Protein 5L7J (pdb70)

Organism: NCBI:txid1193806

Foldseek 3Di:
DDAAAAEQEAAAFDADLDDDPVADRTWDFPCVQVVPDPHNVLCVVVNNQQLSSLLVSVVVCVCPGDQQHYAYEYRQCLLSDDLVRNQVNLQSNLCSQQVHRDPGLVVSLLSLQPGSRHHFAYEYEHELQSADPVSLLVLVSLHQAYEYACLAQPQFDGQIPPHDHNVSNLRNQQSCVLVLHAYEYEHDFTQPADLVRRLVVLLLCPDQSGNHLEYEYDQDDDPPGVVVVCVVVPSGDGDDPVSVVSVCSSQVNRDASYDYDYCVGNYLVVQFDAFFWDKDWDWDHHSQWIWIKIFTAHPVRRTQWIWIKIQHNANPDDQDPVADRGEIHTSDTCGPPHGAQPLVVVVSVVNVVVNLVCCCPVVNGFWYKYQTRSSRVNNVVNVQDDDTSNITDTRD

Nearest PDB structures (foldseek):
  5l7j-assembly1_A  TM=1.003E+00  e=7.060E-79  Dehalococcoides mccartyi BTF08
  5l7l-assembly1_A  TM=9.746E-01  e=2.820E-70  Dehalococcoides mccartyi BTF08
  6ia6-assembly1_A-2  TM=9.650E-01  e=3.907E-65  Dehalococcoides mccartyi BTF08
  6iaz-assembly1_A  TM=8.532E-01  e=9.795E-37  Methanocaldococcus infernus
  8pty-assembly1_C  TM=8.841E-01  e=8.078E-33  Homo sapiens

Solvent-accessible surface area: 17269 Å² total

Structure (mmCIF, N/CA/C/O backbone):
data_5L7J
#
_entry.id   5L7J
#
_cell.length_a   75.460
_cell.length_b   158.580
_cell.length_c   93.580
_cell.angle_alpha   90.00
_cell.angle_beta   90.00
_cell.angle_gamma   90.00
#
_symmetry.space_group_name_H-M   'C 2 2 21'
#
loop_
_entity.id
_entity.type
_entity.pdbx_description
1 polymer 'ELP3 family'
2 non-polymer 'ZINC ION'
3 non-polymer 'FE2/S2 (INORGANIC) CLUSTER'
4 water water
#
loop_
_atom_site.group_PDB
_atom_site.id
_atom_site.type_symbol
_atom_site.label_atom_id
_atom_site.label_alt_id
_atom_site.label_comp_id
_atom_site.label_asym_id
_atom_site.label_entity_id
_atom_site.label_seq_id
_atom_site.pdbx_PDB_ins_code
_atom_site.Cartn_x
_atom_site.Cartn_y
_atom_site.Cartn_z
_atom_site.occupancy
_atom_site.B_iso_or_equiv
_atom_site.auth_seq_id
_atom_site.auth_comp_id
_atom_site.auth_asym_id
_atom_site.auth_atom_id
_atom_site.pdbx_PDB_model_num
ATOM 1 N N . THR A 1 7 ? -22.717 -50.890 5.476 1.00 141.14 7 THR A N 1
ATOM 2 C CA . THR A 1 7 ? -23.899 -50.050 5.310 1.00 136.21 7 THR A CA 1
ATOM 3 C C . THR A 1 7 ? -23.861 -48.839 6.242 1.00 132.81 7 THR A C 1
ATOM 4 O O . THR A 1 7 ? -24.260 -48.928 7.404 1.00 131.01 7 THR A O 1
ATOM 8 N N . ILE A 1 8 ? -23.387 -47.709 5.725 1.00 131.81 8 ILE A N 1
ATOM 9 C CA . ILE A 1 8 ? -23.246 -46.495 6.526 1.00 131.70 8 ILE A CA 1
ATOM 10 C C . ILE A 1 8 ? -24.367 -45.494 6.208 1.00 126.04 8 ILE A C 1
ATOM 11 O O . ILE A 1 8 ? -24.786 -45.359 5.057 1.00 127.64 8 ILE A O 1
ATOM 16 N N . SER A 1 9 ? -24.860 -44.808 7.238 1.00 118.07 9 SER A N 1
ATOM 17 C CA . SER A 1 9 ? -26.035 -43.945 7.109 1.00 115.52 9 SER A CA 1
ATOM 18 C C . SER A 1 9 ? -25.681 -42.514 6.708 1.00 109.50 9 SER A C 1
ATOM 19 O O . SER A 1 9 ? -24.673 -41.971 7.156 1.00 109.49 9 SER A O 1
ATOM 22 N N . GLY A 1 10 ? -26.523 -41.900 5.881 1.00 103.14 10 GLY A N 1
ATOM 23 C CA . GLY A 1 10 ? -26.266 -40.558 5.384 1.00 92.45 10 GLY A CA 1
ATOM 24 C C . GLY A 1 10 ? -26.310 -39.481 6.451 1.00 84.77 10 GLY A C 1
ATOM 25 O O . GLY A 1 10 ? -26.826 -39.700 7.547 1.00 77.99 10 GLY A O 1
ATOM 26 N N . VAL A 1 11 ? -25.753 -38.316 6.134 1.00 71.51 11 VAL A N 1
ATOM 27 C CA . VAL A 1 11 ? -25.857 -37.162 7.016 1.00 69.96 11 VAL A CA 1
ATOM 28 C C . VAL A 1 11 ? -27.212 -36.488 6.816 1.00 72.87 11 VAL A C 1
ATOM 29 O O . VAL A 1 11 ? -27.539 -36.029 5.721 1.00 72.60 11 VAL A O 1
ATOM 33 N N . THR A 1 12 ? -28.006 -36.453 7.880 1.00 67.58 12 THR A N 1
ATOM 34 C CA . THR A 1 12 ? -29.359 -35.919 7.810 1.00 56.36 12 THR A CA 1
ATOM 35 C C . THR A 1 12 ? -29.386 -34.419 8.081 1.00 56.13 12 THR A C 1
ATOM 36 O O . THR A 1 12 ? -28.861 -33.957 9.093 1.00 52.01 12 THR A O 1
ATOM 40 N N . PRO A 1 13 ? -29.997 -33.651 7.168 1.00 56.19 13 PRO A N 1
ATOM 41 C CA . PRO A 1 13 ? -30.121 -32.203 7.348 1.00 51.54 13 PRO A CA 1
ATOM 42 C C . PRO A 1 13 ? -31.151 -31.828 8.412 1.00 49.07 13 PRO A C 1
ATOM 43 O O . PRO A 1 13 ? -32.260 -32.367 8.429 1.00 51.23 13 PRO A O 1
ATOM 47 N N . VAL A 1 14 ? -30.769 -30.919 9.301 1.00 48.64 14 VAL A N 1
ATOM 48 C CA . VAL A 1 14 ? -31.683 -30.370 10.289 1.00 46.07 14 VAL A CA 1
ATOM 49 C C . VAL A 1 14 ? -31.733 -28.864 10.081 1.00 41.16 14 VAL A C 1
ATOM 50 O O . VAL A 1 14 ? -30.914 -28.114 10.615 1.00 47.97 14 VAL A O 1
ATOM 54 N N . ALA A 1 15 ? -32.688 -28.433 9.265 1.00 48.44 15 ALA A N 1
ATOM 55 C CA . ALA A 1 15 ? -32.791 -27.035 8.878 1.00 48.70 15 ALA A CA 1
ATOM 56 C C . ALA A 1 15 ? -33.746 -26.288 9.793 1.00 44.50 15 ALA A C 1
ATOM 57 O O . ALA A 1 15 ? -34.893 -26.698 9.981 1.00 56.01 15 ALA A O 1
ATOM 59 N N . VAL A 1 16 ? -33.258 -25.196 10.371 1.00 47.54 16 VAL A N 1
ATOM 60 C CA . VAL A 1 16 ? -34.070 -24.359 11.244 1.00 51.32 16 VAL A CA 1
ATOM 61 C C . VAL A 1 16 ? -33.896 -22.898 10.849 1.00 51.13 16 VAL A C 1
ATOM 62 O O . VAL A 1 16 ? -32.884 -22.527 10.255 1.00 53.69 16 VAL A O 1
ATOM 74 N N . THR A 1 18 ? -33.982 -18.662 11.967 1.00 53.24 18 THR A N 1
ATOM 75 C CA . THR A 1 18 ? -33.883 -17.707 13.060 1.00 61.39 18 THR A CA 1
ATOM 76 C C . THR A 1 18 ? -35.062 -16.746 13.006 1.00 58.85 18 THR A C 1
ATOM 77 O O . THR A 1 18 ? -35.795 -16.708 12.018 1.00 53.50 18 THR A O 1
ATOM 81 N N . LYS A 1 19 ? -35.242 -15.977 14.074 1.00 54.96 19 LYS A N 1
ATOM 82 C CA . LYS A 1 19 ? -36.374 -15.066 14.179 1.00 60.47 19 LYS A CA 1
ATOM 83 C C . LYS A 1 19 ? -36.300 -13.969 13.122 1.00 58.72 19 LYS A C 1
ATOM 84 O O . LYS A 1 19 ? -35.214 -13.636 12.642 1.00 50.86 19 LYS A O 1
ATOM 90 N N . PRO A 1 20 ? -37.461 -13.420 12.736 1.00 62.97 20 PRO A N 1
ATOM 91 C CA . PRO A 1 20 ? -37.478 -12.268 11.832 1.00 64.91 20 PRO A CA 1
ATOM 92 C C . PRO A 1 20 ? -36.710 -11.091 12.424 1.00 62.14 20 PRO A C 1
ATOM 93 O O . PRO A 1 20 ? -37.006 -10.652 13.535 1.00 62.62 20 PRO A O 1
ATOM 97 N N . LEU A 1 21 ? -35.724 -10.601 11.682 1.00 61.25 21 LEU A N 1
ATOM 98 C CA . LEU A 1 21 ? -34.863 -9.520 12.147 1.00 65.78 21 LEU A CA 1
ATOM 99 C C . LEU A 1 21 ? -35.074 -8.255 11.324 1.00 73.45 21 LEU A C 1
ATOM 100 O O . LEU A 1 21 ? -35.473 -8.328 10.162 1.00 78.02 21 LEU A O 1
ATOM 105 N N . PRO A 1 22 ? -34.812 -7.085 11.927 1.00 80.07 22 PRO A N 1
ATOM 106 C CA . PRO A 1 22 ? -34.861 -5.835 11.163 1.00 80.43 22 PRO A CA 1
ATOM 107 C C . PRO A 1 22 ? -33.764 -5.794 10.103 1.00 77.69 22 PRO A C 1
ATOM 108 O O . PRO A 1 22 ? -32.770 -6.511 10.233 1.00 65.58 22 PRO A O 1
ATOM 112 N N . CYS A 1 23 ? -33.948 -4.978 9.070 1.00 71.30 23 CYS A N 1
ATOM 113 C CA . CYS A 1 23 ? -32.962 -4.870 8.001 1.00 73.58 23 CYS A CA 1
ATOM 114 C C . CYS A 1 23 ? -31.622 -4.379 8.541 1.00 76.74 23 CYS A C 1
ATOM 115 O O . CYS A 1 23 ? -31.571 -3.402 9.287 1.00 82.00 23 CYS A O 1
ATOM 118 N N . PRO A 1 24 ? -30.532 -5.071 8.170 1.00 72.17 24 PRO A N 1
ATOM 119 C CA . PRO A 1 24 ? -29.168 -4.750 8.609 1.00 81.67 24 PRO A CA 1
ATOM 120 C C . PRO A 1 24 ? -28.769 -3.307 8.306 1.00 89.16 24 PRO A C 1
ATOM 121 O O . PRO A 1 24 ? -28.013 -2.706 9.069 1.00 98.94 24 PRO A O 1
ATOM 125 N N . GLY A 1 25 ? -29.277 -2.762 7.206 1.00 85.32 25 GLY A N 1
ATOM 126 C CA . GLY A 1 25 ? -28.992 -1.387 6.839 1.00 87.54 25 GLY A CA 1
ATOM 127 C C . GLY A 1 25 ? -30.041 -0.424 7.358 1.00 90.38 25 GLY A C 1
ATOM 128 O O . GLY A 1 25 ? -31.112 -0.837 7.804 1.00 94.35 25 GLY A O 1
ATOM 129 N N . LYS A 1 26 ? -29.730 0.868 7.305 1.00 89.40 26 LYS A N 1
ATOM 130 C CA . LYS A 1 26 ? -30.661 1.897 7.755 1.00 86.86 26 LYS A CA 1
ATOM 131 C C . LYS A 1 26 ? -31.308 2.599 6.563 1.00 90.33 26 LYS A C 1
ATOM 132 O O . LYS A 1 26 ? -30.694 3.441 5.912 1.00 101.18 26 LYS A O 1
ATOM 138 N N . CYS A 1 27 ? -32.556 2.237 6.285 1.00 85.64 27 CYS A N 1
ATOM 139 C CA . CYS A 1 27 ? -33.291 2.780 5.150 1.00 77.39 27 CYS A CA 1
ATOM 140 C C . CYS A 1 27 ? -34.772 2.896 5.487 1.00 72.58 27 CYS A C 1
ATOM 141 O O . CYS A 1 27 ? -35.398 1.920 5.897 1.00 74.86 27 CYS A O 1
ATOM 144 N N . ILE A 1 28 ? -35.325 4.092 5.314 1.00 69.97 28 ILE A N 1
ATOM 145 C CA . ILE A 1 28 ? -36.721 4.349 5.649 1.00 76.39 28 ILE A CA 1
ATOM 146 C C . ILE A 1 28 ? -37.694 3.646 4.715 1.00 80.84 28 ILE A C 1
ATOM 147 O O . ILE A 1 28 ? -38.854 3.441 5.064 1.00 82.69 28 ILE A O 1
ATOM 152 N N . TYR A 1 29 ? -37.220 3.274 3.531 1.00 81.51 29 TYR A N 1
ATOM 153 C CA . TYR A 1 29 ? -38.069 2.610 2.549 1.00 77.43 29 TYR A CA 1
ATOM 154 C C . TYR A 1 29 ? -38.055 1.092 2.727 1.00 73.25 29 TYR A C 1
ATOM 155 O O . TYR A 1 29 ? -38.963 0.401 2.274 1.00 73.34 29 TYR A O 1
ATOM 164 N N . CYS A 1 30 ? -37.021 0.584 3.389 1.00 70.96 30 CYS A N 1
ATOM 165 C CA . CYS A 1 30 ? -36.869 -0.853 3.598 1.00 67.97 30 CYS A CA 1
ATOM 166 C C . CYS A 1 30 ? -38.021 -1.434 4.421 1.00 70.27 30 CYS A C 1
ATOM 167 O O . CYS A 1 30 ? -38.601 -0.743 5.263 1.00 72.56 30 CYS A O 1
ATOM 170 N N . PRO A 1 31 ? -38.368 -2.708 4.164 1.00 67.43 31 PRO A N 1
ATOM 171 C CA . PRO A 1 31 ? -39.465 -3.384 4.868 1.00 69.29 31 PRO A CA 1
ATOM 172 C C . PRO A 1 31 ? -39.198 -3.540 6.359 1.00 69.55 31 PRO A C 1
ATOM 173 O O . PRO A 1 31 ? -38.062 -3.369 6.802 1.00 70.38 31 PRO A O 1
ATOM 177 N N . THR A 1 32 ? -40.245 -3.861 7.113 1.00 70.59 32 THR A N 1
ATOM 178 C CA . THR A 1 32 ? -40.155 -4.005 8.562 1.00 69.97 32 THR A CA 1
ATOM 179 C C . THR A 1 32 ? -39.098 -5.029 8.966 1.00 73.22 32 THR A C 1
ATOM 180 O O . THR A 1 32 ? -38.285 -4.780 9.857 1.00 74.53 32 THR A O 1
ATOM 184 N N . PHE A 1 33 ? -39.112 -6.178 8.298 1.00 70.62 33 PHE A N 1
ATOM 185 C CA . PHE A 1 33 ? -38.148 -7.235 8.576 1.00 66.95 33 PHE A CA 1
ATOM 186 C C . PHE A 1 33 ? -37.263 -7.505 7.364 1.00 65.06 33 PHE A C 1
ATOM 187 O O . PHE A 1 33 ? -37.677 -7.299 6.221 1.00 67.72 33 PHE A O 1
ATOM 195 N N . ALA A 1 34 ? -36.040 -7.957 7.624 1.00 58.70 34 ALA A N 1
ATOM 196 C CA . ALA A 1 34 ? -35.093 -8.263 6.560 1.00 64.71 34 ALA A CA 1
ATOM 197 C C . ALA A 1 34 ? -35.614 -9.397 5.687 1.00 67.53 34 ALA A C 1
ATOM 198 O O . ALA A 1 34 ? -36.133 -10.392 6.191 1.00 68.38 34 ALA A O 1
ATOM 200 N N . ALA A 1 35 ? -35.480 -9.240 4.375 1.00 61.56 35 ALA A N 1
ATOM 201 C CA . ALA A 1 35 ? -35.961 -10.245 3.436 1.00 64.90 35 ALA A CA 1
ATOM 202 C C . ALA A 1 35 ? -35.106 -11.507 3.487 1.00 69.74 35 ALA A C 1
ATOM 203 O O . ALA A 1 35 ? -33.877 -11.440 3.513 1.00 80.68 35 ALA A O 1
ATOM 205 N N . THR A 1 36 ? -35.770 -12.657 3.506 1.00 64.39 36 THR A N 1
ATOM 206 C CA . THR A 1 36 ? -35.087 -13.943 3.474 1.00 70.17 36 THR A CA 1
ATOM 207 C C . THR A 1 36 ? -35.335 -14.618 2.128 1.00 67.50 36 THR A C 1
ATOM 208 O O . THR A 1 36 ? -36.337 -14.339 1.472 1.00 66.50 36 THR A O 1
ATOM 212 N N . PRO A 1 37 ? -34.413 -15.494 1.698 1.00 79.75 37 PRO A N 1
ATOM 213 C CA . PRO A 1 37 ? -34.642 -16.266 0.471 1.00 80.19 37 PRO A CA 1
ATOM 214 C C . PRO A 1 37 ? -35.881 -17.149 0.591 1.00 81.47 37 PRO A C 1
ATOM 215 O O . PRO A 1 37 ? -36.626 -17.327 -0.379 1.00 82.30 37 PRO A O 1
ATOM 219 N N . GLN A 1 38 ? -36.104 -17.669 1.796 1.00 79.08 38 GLN A N 1
ATOM 220 C CA . GLN A 1 38 ? -37.227 -18.556 2.079 1.00 81.89 38 GLN A CA 1
ATOM 221 C C . GLN A 1 38 ? -38.579 -17.874 1.872 1.00 84.39 38 GLN A C 1
ATOM 222 O O . GLN A 1 38 ? -39.617 -18.534 1.865 1.00 85.71 38 GLN A O 1
ATOM 228 N N . SER A 1 39 ? -38.562 -16.555 1.704 1.00 85.62 39 SER A N 1
ATOM 229 C CA . SER A 1 39 ? -39.777 -15.808 1.399 1.00 97.26 39 SER A CA 1
ATOM 230 C C . SER A 1 39 ? -40.317 -16.194 0.025 1.00 96.14 39 SER A C 1
ATOM 231 O O . SER A 1 39 ? -41.488 -15.960 -0.280 1.00 96.58 39 SER A O 1
ATOM 234 N N . TYR A 1 40 ? -39.460 -16.784 -0.804 1.00 87.68 40 TYR A N 1
ATOM 235 C CA . TYR A 1 40 ? -39.884 -17.239 -2.122 1.00 97.23 40 TYR A CA 1
ATOM 236 C C . TYR A 1 40 ? -39.979 -18.760 -2.168 1.00 104.82 40 TYR A C 1
ATOM 237 O O . TYR A 1 40 ? -40.199 -19.351 -3.225 1.00 108.84 40 TYR A O 1
ATOM 246 N N . THR A 1 41 ? -39.805 -19.383 -1.006 1.00 102.33 41 THR A N 1
ATOM 247 C CA . THR A 1 41 ? -40.142 -20.790 -0.811 1.00 106.31 41 THR A CA 1
ATOM 248 C C . THR A 1 41 ? -40.993 -20.921 0.451 1.00 110.25 41 THR A C 1
ATOM 249 O O . THR A 1 41 ? -40.578 -21.560 1.420 1.00 103.13 41 THR A O 1
ATOM 253 N N . PRO A 1 42 ? -42.194 -20.316 0.441 1.00 113.80 42 PRO A N 1
ATOM 254 C CA . PRO A 1 42 ? -42.986 -20.165 1.667 1.00 110.97 42 PRO A CA 1
ATOM 255 C C . PRO A 1 42 ? -43.636 -21.460 2.145 1.00 110.08 42 PRO A C 1
ATOM 256 O O . PRO A 1 42 ? -43.832 -21.633 3.348 1.00 110.41 42 PRO A O 1
ATOM 260 N N . GLU A 1 43 ? -43.962 -22.354 1.218 1.00 105.22 43 GLU A N 1
ATOM 261 C CA . GLU A 1 43 ? -44.668 -23.580 1.568 1.00 108.25 43 GLU A CA 1
ATOM 262 C C . GLU A 1 43 ? -43.708 -24.711 1.919 1.00 105.34 43 GLU A C 1
ATOM 263 O O . GLU A 1 43 ? -44.118 -25.864 2.056 1.00 108.85 43 GLU A O 1
ATOM 269 N N . SER A 1 44 ? -42.429 -24.378 2.063 1.00 99.09 44 SER A N 1
ATOM 270 C CA . SER A 1 44 ? -41.439 -25.350 2.506 1.00 106.19 44 SER A CA 1
ATOM 271 C C . SER A 1 44 ? -41.767 -25.803 3.925 1.00 107.23 44 SER A C 1
ATOM 272 O O . SER A 1 44 ? -42.185 -24.994 4.753 1.00 104.68 44 SER A O 1
ATOM 275 N N . PRO A 1 45 ? -41.597 -27.105 4.205 1.00 108.14 45 PRO A N 1
ATOM 276 C CA . PRO A 1 45 ? -41.902 -27.647 5.534 1.00 113.32 45 PRO A CA 1
ATOM 277 C C . PRO A 1 45 ? -41.140 -26.939 6.652 1.00 111.79 45 PRO A C 1
ATOM 278 O O . PRO A 1 45 ? -41.704 -26.702 7.719 1.00 113.39 45 PRO A O 1
ATOM 282 N N . ALA A 1 46 ? -39.884 -26.588 6.392 1.00 109.98 46 ALA A N 1
ATOM 283 C CA . ALA A 1 46 ? -39.005 -26.043 7.421 1.00 107.65 46 ALA A CA 1
ATOM 284 C C . ALA A 1 46 ? -39.359 -24.614 7.842 1.00 102.03 46 ALA A C 1
ATOM 285 O O . ALA A 1 46 ? -39.212 -24.265 9.012 1.00 101.29 46 ALA A O 1
ATOM 287 N N . VAL A 1 47 ? -39.811 -23.786 6.903 1.00 84.97 47 VAL A N 1
ATOM 288 C CA . VAL A 1 47 ? -40.151 -22.400 7.228 1.00 77.98 47 VAL A CA 1
ATOM 289 C C . VAL A 1 47 ? -41.511 -22.323 7.927 1.00 83.12 47 VAL A C 1
ATOM 290 O O . VAL A 1 47 ? -41.685 -21.579 8.902 1.00 92.24 47 VAL A O 1
ATOM 294 N N . LEU A 1 48 ? -42.466 -23.106 7.436 1.00 79.25 48 LEU A N 1
ATOM 295 C CA . LEU A 1 48 ? -43.767 -23.212 8.080 1.00 77.69 48 LEU A CA 1
ATOM 296 C C . LEU A 1 48 ? -43.597 -23.763 9.494 1.00 70.05 48 LEU A C 1
ATOM 297 O O . LEU A 1 48 ? -44.224 -23.280 10.443 1.00 79.39 48 LEU A O 1
ATOM 302 N N . ARG A 1 49 ? -42.728 -24.762 9.627 1.00 58.54 49 ARG A N 1
ATOM 303 C CA . ARG A 1 49 ? -42.389 -25.322 10.930 1.00 67.68 49 ARG A CA 1
ATOM 304 C C . ARG A 1 49 ? -41.741 -24.267 11.821 1.00 68.91 49 ARG A C 1
ATOM 305 O O . ARG A 1 49 ? -42.007 -24.206 13.020 1.00 74.99 49 ARG A O 1
ATOM 313 N N . ALA A 1 50 ? -40.890 -23.438 11.222 1.00 68.23 50 ALA A N 1
ATOM 314 C CA . ALA A 1 50 ? -40.203 -22.377 11.950 1.00 64.85 50 ALA A CA 1
ATOM 315 C C . ALA A 1 50 ? -41.198 -21.381 12.530 1.00 68.18 50 ALA A C 1
ATOM 316 O O . ALA A 1 50 ? -41.090 -20.993 13.693 1.00 59.54 50 ALA A O 1
ATOM 318 N N . LYS A 1 51 ? -42.169 -20.971 11.719 1.00 64.44 51 LYS A N 1
ATOM 319 C CA . LYS A 1 51 ? -43.185 -20.039 12.193 1.00 63.16 51 LYS A CA 1
ATOM 320 C C . LYS A 1 51 ? -44.092 -20.702 13.227 1.00 64.81 51 LYS A C 1
ATOM 321 O O . LYS A 1 51 ? -44.565 -20.047 14.158 1.00 71.24 51 LYS A O 1
ATOM 327 N N . SER A 1 52 ? -44.327 -22.002 13.068 1.00 52.43 52 SER A N 1
ATOM 328 C CA . SER A 1 52 ? -45.190 -22.729 13.995 1.00 58.52 52 SER A CA 1
ATOM 329 C C . SER A 1 52 ? -44.539 -22.901 15.370 1.00 58.67 52 SER A C 1
ATOM 330 O O . SER A 1 52 ? -45.217 -23.198 16.354 1.00 64.23 52 SER A O 1
ATOM 333 N N . CYS A 1 53 ? -43.223 -22.714 15.431 1.00 60.26 53 CYS A N 1
ATOM 334 C CA . CYS A 1 53 ? -42.477 -22.848 16.680 1.00 60.48 53 CYS A CA 1
ATOM 335 C C . CYS A 1 53 ? -42.082 -21.489 17.252 1.00 56.22 53 CYS A C 1
ATOM 336 O O . CYS A 1 53 ? -41.304 -21.417 18.204 1.00 61.75 53 CYS A O 1
ATOM 339 N N . GLU A 1 54 ? -42.622 -20.422 16.666 1.00 52.53 54 GLU A N 1
ATOM 340 C CA . GLU A 1 54 ? -42.229 -19.048 16.987 1.00 54.54 54 GLU A CA 1
ATOM 341 C C . GLU A 1 54 ? -40.720 -18.850 16.867 1.00 54.57 54 GLU A C 1
ATOM 342 O O . GLU A 1 54 ? -40.130 -18.060 17.604 1.00 52.02 54 GLU A O 1
ATOM 348 N N . TYR A 1 55 ? -40.113 -19.580 15.934 1.00 47.45 55 TYR A N 1
ATOM 349 C CA . TYR A 1 55 ? -38.691 -19.461 15.614 1.00 52.16 55 TYR A CA 1
ATOM 350 C C . TYR A 1 55 ? -37.772 -19.837 16.779 1.00 52.35 55 TYR A C 1
ATOM 351 O O . TYR A 1 55 ? -36.620 -19.408 16.824 1.00 50.39 55 TYR A O 1
ATOM 360 N N . GLN A 1 56 ? -38.277 -20.643 17.709 1.00 52.68 56 GLN A N 1
ATOM 361 C CA . GLN A 1 56 ? -37.459 -21.136 18.817 1.00 46.95 56 GLN A CA 1
ATOM 362 C C . GLN A 1 56 ? -36.509 -22.225 18.337 1.00 45.95 56 GLN A C 1
ATOM 363 O O . GLN A 1 56 ? -36.940 -23.215 17.752 1.00 51.66 56 GLN A O 1
ATOM 369 N N . ALA A 1 57 ? -35.218 -22.042 18.597 1.00 43.83 57 ALA A N 1
ATOM 370 C CA . ALA A 1 57 ? -34.195 -22.983 18.141 1.00 53.99 57 ALA A CA 1
ATOM 371 C C . ALA A 1 57 ? -34.377 -24.386 18.723 1.00 51.18 57 ALA A C 1
ATOM 372 O O . ALA A 1 57 ? -34.435 -25.373 17.979 1.00 44.05 57 ALA A O 1
ATOM 374 N N . TYR A 1 58 ? -34.462 -24.468 20.051 1.00 47.42 58 TYR A N 1
ATOM 375 C CA . TYR A 1 58 ? -34.574 -25.754 20.734 1.00 44.10 58 TYR A CA 1
ATOM 376 C C . TYR A 1 58 ? -35.791 -26.530 20.244 1.00 43.38 58 TYR A C 1
ATOM 377 O O . TYR A 1 58 ? -35.690 -27.709 19.896 1.00 45.42 58 TYR A O 1
ATOM 386 N N . LYS A 1 59 ? -36.935 -25.855 20.209 1.00 44.80 59 LYS A N 1
ATOM 387 C CA . LYS A 1 59 ? -38.186 -26.477 19.794 1.00 44.80 59 LYS A CA 1
ATOM 388 C C . LYS A 1 59 ? -38.130 -26.929 18.331 1.00 47.37 59 LYS A C 1
ATOM 389 O O . LYS A 1 59 ? -38.605 -28.015 17.991 1.00 46.14 59 LYS A O 1
ATOM 395 N N . GLN A 1 60 ? -37.541 -26.097 17.475 1.00 41.88 60 GLN A N 1
ATOM 396 C CA . GLN A 1 60 ? -37.391 -26.434 16.059 1.00 51.29 60 GLN A CA 1
ATOM 397 C C . GLN A 1 60 ? -36.555 -27.691 15.878 1.00 42.14 60 GLN A C 1
ATOM 398 O O . GLN A 1 60 ? -36.949 -28.610 15.153 1.00 46.19 60 GLN A O 1
ATOM 404 N N . VAL A 1 61 ? -35.402 -27.730 16.542 1.00 45.14 61 VAL A N 1
ATOM 405 C CA . VAL A 1 61 ? -34.503 -28.873 16.414 1.00 45.45 61 VAL A CA 1
ATOM 406 C C . VAL A 1 61 ? -35.124 -30.149 16.988 1.00 55.56 61 VAL A C 1
ATOM 407 O O . VAL A 1 61 ? -35.036 -31.213 16.376 1.00 53.93 61 VAL A O 1
ATOM 411 N N . ALA A 1 62 ? -35.754 -30.042 18.155 1.00 49.15 62 ALA A N 1
ATOM 412 C CA . ALA A 1 62 ? -36.404 -31.195 18.776 1.00 45.67 62 ALA A CA 1
ATOM 413 C C . ALA A 1 62 ? -37.512 -31.754 17.883 1.00 48.28 62 ALA A C 1
ATOM 414 O O . ALA A 1 62 ? -37.598 -32.973 17.655 1.00 51.19 62 ALA A O 1
ATOM 416 N N . LEU A 1 63 ? -38.354 -30.855 17.378 1.00 44.94 63 LEU A N 1
ATOM 417 C CA . LEU A 1 63 ? -39.439 -31.242 16.482 1.00 54.81 63 LEU A CA 1
ATOM 418 C C . LEU A 1 63 ? -38.900 -31.918 15.227 1.00 48.12 63 LEU A C 1
ATOM 419 O O . LEU A 1 63 ? -39.416 -32.958 14.800 1.00 54.79 63 LEU A O 1
ATOM 424 N N . ARG A 1 64 ? -37.856 -31.331 14.647 1.00 47.19 64 ARG A N 1
ATOM 425 C CA . ARG A 1 64 ? -37.252 -31.884 13.438 1.00 54.07 64 ARG A CA 1
ATOM 426 C C . ARG A 1 64 ? -36.706 -33.286 13.689 1.00 61.74 64 ARG A C 1
ATOM 427 O O . ARG A 1 64 ? -36.940 -34.199 12.898 1.00 56.04 64 ARG A O 1
ATOM 435 N N . LEU A 1 65 ? -35.990 -33.450 14.796 1.00 54.42 65 LEU A N 1
ATOM 436 C CA . LEU A 1 65 ? -35.469 -34.755 15.187 1.00 53.91 65 LEU A CA 1
ATOM 437 C C . LEU A 1 65 ? -36.594 -35.776 15.315 1.00 55.08 65 LEU A C 1
ATOM 438 O O . LEU A 1 65 ? -36.483 -36.900 14.811 1.00 54.07 65 LEU A O 1
ATOM 443 N N . ARG A 1 66 ? -37.681 -35.384 15.975 1.00 49.04 66 ARG A N 1
ATOM 444 C CA . ARG A 1 66 ? -38.824 -36.286 16.114 1.00 50.12 66 ARG A CA 1
ATOM 445 C C . ARG A 1 66 ? -39.406 -36.683 14.754 1.00 60.90 66 ARG A C 1
ATOM 446 O O . ARG A 1 66 ? -39.724 -37.850 14.526 1.00 60.50 66 ARG A O 1
ATOM 454 N N . ILE A 1 67 ? -39.546 -35.712 13.855 1.00 57.98 67 ILE A N 1
ATOM 455 C CA . ILE A 1 67 ? -40.091 -35.980 12.525 1.00 64.30 67 ILE A CA 1
ATOM 456 C C . ILE A 1 67 ? -39.212 -36.957 11.740 1.00 55.56 67 ILE A C 1
ATOM 457 O O . ILE A 1 67 ? -39.699 -37.956 11.195 1.00 61.65 67 ILE A O 1
ATOM 462 N N . ILE A 1 68 ? -37.915 -36.663 11.700 1.00 51.89 68 ILE A N 1
ATOM 463 C CA . ILE A 1 68 ? -36.944 -37.515 11.021 1.00 54.53 68 ILE A CA 1
ATOM 464 C C . ILE A 1 68 ? -36.974 -38.931 11.583 1.00 64.18 68 ILE A C 1
ATOM 465 O O . ILE A 1 68 ? -36.931 -39.909 10.836 1.00 63.94 68 ILE A O 1
ATOM 470 N N . GLN A 1 69 ? -37.061 -39.036 12.904 1.00 68.80 69 GLN A N 1
ATOM 471 C CA . GLN A 1 69 ? -37.111 -40.342 13.550 1.00 63.93 69 GLN A CA 1
ATOM 472 C C . GLN A 1 69 ? -38.404 -41.081 13.207 1.00 69.75 69 GLN A C 1
ATOM 473 O O . GLN A 1 69 ? -38.415 -42.306 13.079 1.00 69.40 69 GLN A O 1
ATOM 479 N N . ASP A 1 70 ? -39.490 -40.331 13.047 1.00 64.21 70 ASP A N 1
ATOM 480 C CA . ASP A 1 70 ? -40.780 -40.924 12.711 1.00 63.32 70 ASP A CA 1
ATOM 481 C C . ASP A 1 70 ? -40.831 -41.363 11.252 1.00 67.39 70 ASP A C 1
ATOM 482 O O . ASP A 1 70 ? -41.616 -42.238 10.891 1.00 64.17 70 ASP A O 1
ATOM 495 N N . GLY A 1 72 ? -38.373 -42.823 9.892 1.00 69.18 72 GLY A N 1
ATOM 496 C CA . GLY A 1 72 ? -37.537 -44.007 9.842 1.00 66.69 72 GLY A CA 1
ATOM 497 C C . GLY A 1 72 ? -36.145 -43.700 9.320 1.00 68.24 72 GLY A C 1
ATOM 498 O O . GLY A 1 72 ? -35.404 -44.605 8.937 1.00 78.54 72 GLY A O 1
ATOM 499 N N . HIS A 1 73 ? -35.795 -42.417 9.304 1.00 61.29 73 HIS A N 1
ATOM 500 C CA . HIS A 1 73 ? -34.480 -41.974 8.848 1.00 65.19 73 HIS A CA 1
ATOM 501 C C . HIS A 1 73 ? -33.503 -41.848 10.020 1.00 74.89 73 HIS A C 1
ATOM 502 O O . HIS A 1 73 ? -33.913 -41.557 11.144 1.00 77.57 73 HIS A O 1
ATOM 509 N N . PRO A 1 74 ? -32.203 -42.068 9.760 1.00 82.16 74 PRO A N 1
ATOM 510 C CA . PRO A 1 74 ? -31.181 -42.014 10.812 1.00 77.56 74 PRO A CA 1
ATOM 511 C C . PRO A 1 74 ? -30.925 -40.603 11.331 1.00 74.18 74 PRO A C 1
ATOM 512 O O . PRO A 1 74 ? -31.099 -39.630 10.598 1.00 74.28 74 PRO A O 1
ATOM 516 N N . THR A 1 75 ? -30.509 -40.503 12.590 1.00 69.55 75 THR A N 1
ATOM 517 C CA . THR A 1 75 ? -30.204 -39.215 13.202 1.00 64.05 75 THR A CA 1
ATOM 518 C C . THR A 1 75 ? -28.849 -39.238 13.905 1.00 62.30 75 THR A C 1
ATOM 519 O O . THR A 1 75 ? -28.521 -38.327 14.665 1.00 63.22 75 THR A O 1
ATOM 523 N N . ASP A 1 76 ? -28.065 -40.281 13.646 1.00 55.41 76 ASP A N 1
ATOM 524 C CA . ASP A 1 76 ? -26.758 -40.428 14.279 1.00 56.70 76 ASP A CA 1
ATOM 525 C C . ASP A 1 76 ? -25.754 -39.430 13.710 1.00 58.64 76 ASP A C 1
ATOM 526 O O . ASP A 1 76 ? -24.806 -39.039 14.389 1.00 60.81 76 ASP A O 1
ATOM 531 N N . LYS A 1 77 ? -25.964 -39.023 12.461 1.00 60.14 77 LYS A N 1
ATOM 532 C CA . LYS A 1 77 ? -25.156 -37.974 11.847 1.00 58.08 77 LYS A CA 1
ATOM 533 C C . LYS A 1 77 ? -26.054 -36.863 11.322 1.00 62.21 77 LYS A C 1
ATOM 534 O O . LYS A 1 77 ? -26.923 -37.098 10.485 1.00 62.55 77 LYS A O 1
ATOM 540 N N . VAL A 1 78 ? -25.828 -35.650 11.809 1.00 51.08 78 VAL A N 1
ATOM 541 C CA . VAL A 1 78 ? -26.713 -34.530 11.518 1.00 48.05 78 VAL A CA 1
ATOM 542 C C . VAL A 1 78 ? -25.935 -33.307 11.045 1.00 51.71 78 VAL A C 1
ATOM 543 O O . VAL A 1 78 ? -24.854 -33.016 11.557 1.00 62.11 78 VAL A O 1
ATOM 547 N N . GLU A 1 79 ? -26.476 -32.606 10.052 1.00 45.18 79 GLU A N 1
ATOM 548 C CA . GLU A 1 79 ? -25.943 -31.302 9.680 1.00 41.20 79 GLU A CA 1
ATOM 549 C C . GLU A 1 79 ? -26.940 -30.203 10.020 1.00 45.39 79 GLU A C 1
ATOM 550 O O . GLU A 1 79 ? -28.004 -30.112 9.413 1.00 55.52 79 GLU A O 1
ATOM 556 N N . LEU A 1 80 ? -26.590 -29.371 10.995 1.00 46.30 80 LEU A N 1
ATOM 557 C CA . LEU A 1 80 ? -27.412 -28.224 11.351 1.00 45.73 80 LEU A CA 1
ATOM 558 C C . LEU A 1 80 ? -27.341 -27.164 10.263 1.00 48.78 80 LEU A C 1
ATOM 559 O O . LEU A 1 80 ? -26.253 -26.787 9.826 1.00 50.95 80 LEU A O 1
ATOM 564 N N . ILE A 1 81 ? -28.501 -26.686 9.827 1.00 48.19 81 ILE A N 1
ATOM 565 C CA . ILE A 1 81 ? -28.547 -25.630 8.827 1.00 44.24 81 ILE A CA 1
ATOM 566 C C . ILE A 1 81 ? -29.329 -24.433 9.349 1.00 41.04 81 ILE A C 1
ATOM 567 O O . ILE A 1 81 ? -30.535 -24.521 9.590 1.00 48.94 81 ILE A O 1
ATOM 572 N N . ILE A 1 82 ? -28.628 -23.319 9.535 1.00 47.33 82 ILE A N 1
ATOM 573 C CA . ILE A 1 82 ? -29.237 -22.093 10.037 1.00 44.71 82 ILE A CA 1
ATOM 574 C C . ILE A 1 82 ? -29.654 -21.188 8.882 1.00 49.92 82 ILE A C 1
ATOM 575 O O . ILE A 1 82 ? -28.811 -20.570 8.229 1.00 50.19 82 ILE A O 1
ATOM 588 N N . GLY A 1 84 ? -31.908 -18.065 6.879 1.00 59.43 84 GLY A N 1
ATOM 589 C CA . GLY A 1 84 ? -32.315 -16.686 7.076 1.00 64.47 84 GLY A CA 1
ATOM 590 C C . GLY A 1 84 ? -31.434 -15.703 6.329 1.00 58.95 84 GLY A C 1
ATOM 591 O O . GLY A 1 84 ? -31.926 -14.766 5.700 1.00 63.63 84 GLY A O 1
ATOM 592 N N . GLY A 1 85 ? -30.124 -15.916 6.405 1.00 54.45 85 GLY A N 1
ATOM 593 C CA . GLY A 1 85 ? -29.167 -15.056 5.735 1.00 48.72 85 GLY A CA 1
ATOM 594 C C . GLY A 1 85 ? -28.856 -13.789 6.507 1.00 61.48 85 GLY A C 1
ATOM 595 O O . GLY A 1 85 ? -27.971 -13.024 6.127 1.00 66.89 85 GLY A O 1
ATOM 596 N N . THR A 1 86 ? -29.583 -13.570 7.599 1.00 59.47 86 THR A N 1
ATOM 597 C CA . THR A 1 86 ? -29.445 -12.348 8.383 1.00 71.94 86 THR A CA 1
ATOM 598 C C . THR A 1 86 ? -29.056 -12.649 9.827 1.00 70.61 86 THR A C 1
ATOM 599 O O . THR A 1 86 ? -28.985 -11.749 10.662 1.00 71.05 86 THR A O 1
ATOM 603 N N . PHE A 1 87 ? -28.799 -13.924 10.102 1.00 66.41 87 PHE A N 1
ATOM 604 C CA . PHE A 1 87 ? -28.494 -14.407 11.445 1.00 65.08 87 PHE A CA 1
ATOM 605 C C . PHE A 1 87 ? -27.294 -13.709 12.086 1.00 65.68 87 PHE A C 1
ATOM 606 O O . PHE A 1 87 ? -27.326 -13.366 13.267 1.00 57.71 87 PHE A O 1
ATOM 614 N N . LEU A 1 88 ? -26.244 -13.490 11.303 1.00 62.73 88 LEU A N 1
ATOM 615 C CA . LEU A 1 88 ? -25.007 -12.923 11.831 1.00 60.19 88 LEU A CA 1
ATOM 616 C C . LEU A 1 88 ? -25.119 -11.432 12.143 1.00 62.54 88 LEU A C 1
ATOM 617 O O . LEU A 1 88 ? -24.244 -10.864 12.796 1.00 66.58 88 LEU A O 1
ATOM 622 N N . SER A 1 89 ? -26.196 -10.803 11.682 1.00 63.87 89 SER A N 1
ATOM 623 C CA . SER A 1 89 ? -26.412 -9.380 11.930 1.00 64.68 89 SER A CA 1
ATOM 624 C C . SER A 1 89 ? -27.239 -9.151 13.192 1.00 65.84 89 SER A C 1
ATOM 625 O O . SER A 1 89 ? -27.502 -8.011 13.573 1.00 73.12 89 SER A O 1
ATOM 628 N N . ALA A 1 90 ? -27.651 -10.240 13.832 1.00 68.16 90 ALA A N 1
ATOM 629 C CA . ALA A 1 90 ? -28.439 -10.151 15.056 1.00 69.30 90 ALA A CA 1
ATOM 630 C C . ALA A 1 90 ? -27.543 -9.939 16.268 1.00 72.91 90 ALA A C 1
ATOM 631 O O . ALA A 1 90 ? -26.319 -10.023 16.168 1.00 76.29 90 ALA A O 1
ATOM 633 N N . ASP A 1 91 ? -28.165 -9.662 17.409 1.00 65.24 91 ASP A N 1
ATOM 634 C CA . ASP A 1 91 ? -27.445 -9.499 18.665 1.00 64.40 91 ASP A CA 1
ATOM 635 C C . ASP A 1 91 ? -26.615 -10.742 18.986 1.00 64.33 91 ASP A C 1
ATOM 636 O O . ASP A 1 91 ? -27.058 -11.868 18.761 1.00 64.98 91 ASP A O 1
ATOM 641 N N . ILE A 1 92 ? -25.409 -10.521 19.503 1.00 67.35 92 ILE A N 1
ATOM 642 C CA . ILE A 1 92 ? -24.447 -11.592 19.764 1.00 73.99 92 ILE A CA 1
ATOM 643 C C . ILE A 1 92 ? -24.986 -12.661 20.724 1.00 65.53 92 ILE A C 1
ATOM 644 O O . ILE A 1 92 ? -24.923 -13.868 20.435 1.00 67.04 92 ILE A O 1
ATOM 649 N N . THR A 1 93 ? -25.513 -12.203 21.859 1.00 67.48 93 THR A N 1
ATOM 650 C CA . THR A 1 93 ? -26.123 -13.078 22.860 1.00 65.02 93 THR A CA 1
ATOM 651 C C . THR A 1 93 ? -27.206 -13.964 22.246 1.00 6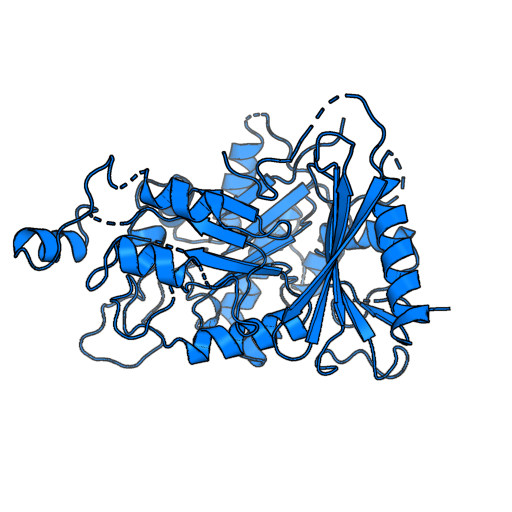3.03 93 THR A C 1
ATOM 652 O O . THR A 1 93 ? -27.298 -15.154 22.558 1.00 74.23 93 THR A O 1
ATOM 656 N N . TYR A 1 94 ? -28.019 -13.381 21.368 1.00 55.82 94 TYR A N 1
ATOM 657 C CA . TYR A 1 94 ? -29.049 -14.141 20.667 1.00 57.31 94 TYR A CA 1
ATOM 658 C C . TYR A 1 94 ? -28.442 -15.241 19.806 1.00 51.20 94 TYR A C 1
ATOM 659 O O . TYR A 1 94 ? -28.925 -16.369 19.814 1.00 57.51 94 TYR A O 1
ATOM 668 N N . GLN A 1 95 ? -27.394 -14.902 19.058 1.00 53.98 95 GLN A N 1
ATOM 669 C CA . GLN A 1 95 ? -26.726 -15.863 18.184 1.00 58.58 95 GLN A CA 1
ATOM 670 C C . GLN A 1 95 ? -26.180 -17.051 18.975 1.00 57.33 95 GLN A C 1
ATOM 671 O O . GLN A 1 95 ? -26.510 -18.223 18.693 1.00 57.08 95 GLN A O 1
ATOM 677 N N . TYR A 1 96 ? -25.352 -16.739 19.972 1.00 60.32 96 TYR A N 1
ATOM 678 C CA . TYR A 1 96 ? -24.748 -17.773 20.810 1.00 54.94 96 TYR A CA 1
ATOM 679 C C . TYR A 1 96 ? -25.803 -18.625 21.514 1.00 50.21 96 TYR A C 1
ATOM 680 O O . TYR A 1 96 ? -25.673 -19.846 21.587 1.00 54.32 96 TYR A O 1
ATOM 689 N N . GLY A 1 97 ? -26.853 -17.979 22.015 1.00 58.70 97 GLY A N 1
ATOM 690 C CA . GLY A 1 97 ? -27.938 -18.689 22.671 1.00 58.62 97 GLY A CA 1
ATOM 691 C C . GLY A 1 97 ? -28.688 -19.606 21.720 1.00 58.60 97 GLY A C 1
ATOM 692 O O . GLY A 1 97 ? -29.147 -20.680 22.108 1.00 57.38 97 GLY A O 1
ATOM 693 N N . PHE A 1 98 ? -28.808 -19.177 20.468 1.00 50.33 98 PHE A N 1
ATOM 694 C CA . PHE A 1 98 ? -29.482 -19.952 19.430 1.00 47.78 98 PHE A CA 1
ATOM 695 C C . PHE A 1 98 ? -28.696 -21.220 19.120 1.00 47.02 98 PHE A C 1
ATOM 696 O O . PHE A 1 98 ? -29.233 -22.341 19.172 1.00 58.49 98 PHE A O 1
ATOM 704 N N . ILE A 1 99 ? -27.418 -21.035 18.799 1.00 48.78 99 ILE A N 1
ATOM 705 C CA . ILE A 1 99 ? -26.550 -22.172 18.505 1.00 43.80 99 ILE A CA 1
ATOM 706 C C . ILE A 1 99 ? -26.506 -23.146 19.691 1.00 49.50 99 ILE A C 1
ATOM 707 O O . ILE A 1 99 ? -26.634 -24.370 19.526 1.00 44.18 99 ILE A O 1
ATOM 712 N N . LYS A 1 100 ? -26.347 -22.586 20.886 1.00 49.11 100 LYS A N 1
ATOM 713 C CA . LYS A 1 100 ? -26.308 -23.375 22.110 1.00 50.75 100 LYS A CA 1
ATOM 714 C C . LYS A 1 100 ? -27.598 -24.173 22.285 1.00 46.32 100 LYS A C 1
ATOM 715 O O . LYS A 1 100 ? -27.562 -25.339 22.672 1.00 50.95 100 LYS A O 1
ATOM 721 N N . ASP A 1 101 ? -28.734 -23.546 21.991 1.00 48.69 101 ASP A N 1
ATOM 722 C CA . ASP A 1 101 ? -30.020 -24.235 22.047 1.00 46.50 101 ASP A CA 1
ATOM 723 C C . ASP A 1 101 ? -30.059 -25.407 21.072 1.00 55.08 101 ASP A C 1
ATOM 724 O O . ASP A 1 101 ? -30.537 -26.496 21.412 1.00 50.62 101 ASP A O 1
ATOM 729 N N . CYS A 1 102 ? -29.556 -25.179 19.860 1.00 50.25 102 CYS A N 1
ATOM 730 C CA . CYS A 1 102 ? -29.482 -26.252 18.869 1.00 46.96 102 CYS A CA 1
ATOM 731 C C . CYS A 1 102 ? -28.675 -27.438 19.388 1.00 40.35 102 CYS A C 1
ATOM 732 O O . CYS A 1 102 ? -29.123 -28.593 19.321 1.00 42.57 102 CYS A O 1
ATOM 735 N N . TYR A 1 103 ? -27.487 -27.150 19.913 1.00 39.76 103 TYR A N 1
ATOM 736 C CA . TYR A 1 103 ? -26.634 -28.209 20.445 1.00 48.51 103 TYR A CA 1
ATOM 737 C C . TYR A 1 103 ? -27.279 -28.936 21.623 1.00 52.44 103 TYR A C 1
ATOM 738 O O . TYR A 1 103 ? -27.156 -30.153 21.745 1.00 52.06 103 TYR A O 1
ATOM 747 N N . ASP A 1 104 ? -27.965 -28.192 22.484 1.00 59.05 104 ASP A N 1
ATOM 748 C CA . ASP A 1 104 ? -28.677 -28.790 23.610 1.00 51.24 104 ASP A CA 1
ATOM 749 C C . ASP A 1 104 ? -29.751 -29.745 23.115 1.00 52.58 104 ASP A C 1
ATOM 750 O O . ASP A 1 104 ? -29.925 -30.833 23.658 1.00 46.87 104 ASP A O 1
ATOM 755 N N . ALA A 1 105 ? -30.467 -29.336 22.074 1.00 50.99 105 ALA A N 1
ATOM 756 C CA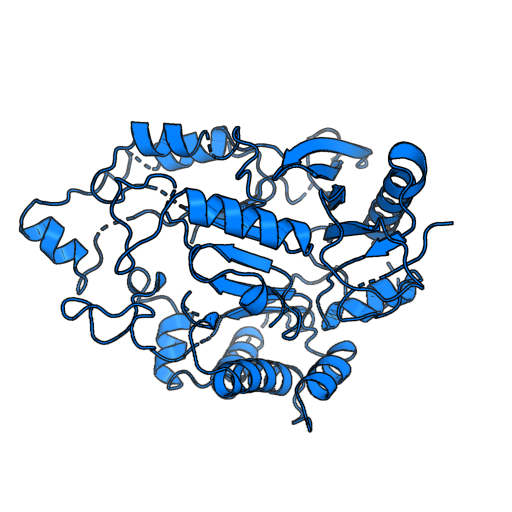 . ALA A 1 105 ? -31.517 -30.175 21.514 1.00 54.66 105 ALA A CA 1
ATOM 757 C C . ALA A 1 105 ? -30.932 -31.435 20.880 1.00 54.10 105 ALA A C 1
ATOM 758 O O . ALA A 1 105 ? -31.524 -32.512 20.966 1.00 49.57 105 ALA A O 1
ATOM 760 N N . LEU A 1 106 ? -29.766 -31.303 20.253 1.00 51.05 106 LEU A N 1
ATOM 761 C CA . LEU A 1 106 ? -29.092 -32.473 19.689 1.00 52.01 106 LEU A CA 1
ATOM 762 C C . LEU A 1 106 ? -28.595 -33.428 20.777 1.00 56.51 106 LEU A C 1
ATOM 763 O O . LEU A 1 106 ? -28.635 -34.647 20.612 1.00 55.13 106 LEU A O 1
ATOM 768 N N . ASN A 1 107 ? -28.136 -32.869 21.890 1.00 51.16 107 ASN A N 1
ATOM 769 C CA . ASN A 1 107 ? -27.516 -33.662 22.948 1.00 50.60 107 ASN A CA 1
ATOM 770 C C . ASN A 1 107 ? -28.514 -34.381 23.844 1.00 56.93 107 ASN A C 1
ATOM 771 O O . ASN A 1 107 ? -28.199 -35.419 24.425 1.00 61.67 107 ASN A O 1
ATOM 776 N N . GLY A 1 108 ? -29.711 -33.822 23.967 1.00 57.59 108 GLY A N 1
ATOM 777 C CA . GLY A 1 108 ? -30.710 -34.376 24.860 1.00 52.76 108 GLY A CA 1
ATOM 778 C C . GLY A 1 108 ? -30.501 -33.910 26.288 1.00 60.80 108 GLY A C 1
ATOM 779 O O . GLY A 1 108 ? -31.295 -34.221 27.175 1.00 66.63 108 GLY A O 1
ATOM 780 N N . VAL A 1 109 ? -29.425 -33.164 26.512 1.00 56.66 109 VAL A N 1
ATOM 781 C CA . VAL A 1 109 ? -29.139 -32.605 27.828 1.00 63.55 109 VAL A CA 1
ATOM 782 C C . VAL A 1 109 ? -28.810 -31.119 27.723 1.00 65.22 109 VAL A C 1
ATOM 783 O O . VAL A 1 109 ? -28.328 -30.651 26.689 1.00 59.80 109 VAL A O 1
ATOM 787 N N . VAL A 1 110 ? -29.078 -30.381 28.795 1.00 66.33 110 VAL A N 1
ATOM 788 C CA . VAL A 1 110 ? -28.805 -28.950 28.831 1.00 64.21 110 VAL A CA 1
ATOM 789 C C . VAL A 1 110 ? -27.444 -28.673 29.456 1.00 65.57 110 VAL A C 1
ATOM 790 O O . VAL A 1 110 ? -27.219 -28.974 30.627 1.00 63.61 110 VAL A O 1
ATOM 794 N N . ALA A 1 111 ? -26.540 -28.098 28.670 1.00 62.50 111 ALA A N 1
ATOM 795 C CA . ALA A 1 111 ? -25.186 -27.825 29.133 1.00 59.71 111 ALA A CA 1
ATOM 796 C C . ALA A 1 111 ? -25.090 -26.461 29.816 1.00 63.64 111 ALA A C 1
ATOM 797 O O . ALA A 1 111 ? -26.014 -25.648 29.737 1.00 64.16 111 ALA A O 1
ATOM 799 N N . GLY A 1 112 ? -23.964 -26.216 30.480 1.00 76.52 112 GLY A N 1
ATOM 800 C CA . GLY A 1 112 ? -23.747 -24.972 31.197 1.00 74.43 112 GLY A CA 1
ATOM 801 C C . GLY A 1 112 ? -23.250 -23.859 30.295 1.00 76.99 112 GLY A C 1
ATOM 802 O O . GLY A 1 112 ? -23.280 -22.687 30.667 1.00 74.92 112 GLY A O 1
ATOM 803 N N . SER A 1 113 ? -22.787 -24.230 29.105 1.00 71.89 113 SER A N 1
ATOM 804 C CA . SER A 1 113 ? -22.320 -23.258 28.122 1.00 69.39 113 SER A CA 1
ATOM 805 C C . SER A 1 113 ? -22.312 -23.859 26.723 1.00 57.93 113 SER A C 1
ATOM 806 O O . SER A 1 113 ? -22.624 -25.036 26.542 1.00 62.23 113 SER A O 1
ATOM 809 N N . LEU A 1 114 ? -21.947 -23.044 25.739 1.00 57.96 114 LEU A N 1
ATOM 810 C CA . LEU A 1 114 ? -21.861 -23.501 24.359 1.00 62.19 114 LEU A CA 1
ATOM 811 C C . LEU A 1 114 ? -20.707 -24.481 24.188 1.00 66.04 114 LEU A C 1
ATOM 812 O O . LEU A 1 114 ? -20.833 -25.491 23.493 1.00 64.51 114 LEU A O 1
ATOM 817 N N . GLU A 1 115 ? -19.584 -24.180 24.832 1.00 65.85 115 GLU A N 1
ATOM 818 C CA . GLU A 1 115 ? -18.405 -25.033 24.743 1.00 66.53 115 GLU A CA 1
ATOM 819 C C . GLU A 1 115 ? -18.665 -26.418 25.324 1.00 67.77 115 GLU A C 1
ATOM 820 O O . GLU A 1 115 ? -18.242 -27.429 24.754 1.00 69.02 115 GLU A O 1
ATOM 826 N N . GLU A 1 116 ? -19.365 -26.464 26.453 1.00 65.67 116 GLU A N 1
ATOM 827 C CA . GLU A 1 116 ? -19.707 -27.740 27.065 1.00 66.70 116 GLU A CA 1
ATOM 828 C C . GLU A 1 116 ? -20.706 -28.492 26.197 1.00 55.36 116 GLU A C 1
ATOM 829 O O . GLU A 1 116 ? -20.664 -29.716 26.120 1.00 66.89 116 GLU A O 1
ATOM 835 N N . ALA A 1 117 ? -21.603 -27.758 25.547 1.00 56.28 117 ALA A N 1
ATOM 836 C CA . ALA A 1 117 ? -22.589 -28.370 24.660 1.00 60.66 117 ALA A CA 1
ATOM 837 C C . ALA A 1 117 ? -21.902 -29.031 23.467 1.00 53.98 117 ALA A C 1
ATOM 838 O O . ALA A 1 117 ? -22.254 -30.146 23.072 1.00 53.08 117 ALA A O 1
ATOM 840 N N . LYS A 1 118 ? -20.920 -28.336 22.902 1.00 55.01 118 LYS A N 1
ATOM 841 C CA . LYS A 1 118 ? -20.138 -28.870 21.791 1.00 56.34 118 LYS A CA 1
ATOM 842 C C . LYS A 1 118 ? -19.333 -30.095 22.226 1.00 59.55 118 LYS A C 1
ATOM 843 O O . LYS A 1 118 ? -19.375 -31.152 21.573 1.00 57.57 118 LYS A O 1
ATOM 849 N N . THR A 1 119 ? -18.610 -29.948 23.335 1.00 61.42 119 THR A N 1
ATOM 850 C CA . THR A 1 119 ? -17.827 -31.047 23.892 1.00 51.87 119 THR A CA 1
ATOM 851 C C . THR A 1 119 ? -18.694 -32.286 24.102 1.00 54.08 119 THR A C 1
ATOM 852 O O . THR A 1 119 ? -18.295 -33.400 23.768 1.00 59.28 119 THR A O 1
ATOM 856 N N . ILE A 1 120 ? -19.886 -32.079 24.649 1.00 53.78 120 ILE A N 1
ATOM 857 C CA . ILE A 1 120 ? -20.840 -33.162 24.853 1.00 55.77 120 ILE A CA 1
ATOM 858 C C . ILE A 1 120 ? -21.268 -33.763 23.515 1.00 57.93 120 ILE A C 1
ATOM 859 O O . ILE A 1 120 ? -21.341 -34.985 23.371 1.00 61.29 120 ILE A O 1
ATOM 864 N N . ASN A 1 121 ? -21.530 -32.907 22.531 1.00 54.24 121 ASN A N 1
ATOM 865 C CA . ASN A 1 121 ? -21.960 -33.392 21.225 1.00 50.03 121 ASN A CA 1
ATOM 866 C C . ASN A 1 121 ? -20.881 -34.214 20.532 1.00 48.62 121 ASN A C 1
ATOM 867 O O . ASN A 1 121 ? -21.183 -35.029 19.659 1.00 71.63 121 ASN A O 1
ATOM 872 N N . GLU A 1 122 ? -19.626 -34.006 20.927 1.00 59.16 122 GLU A N 1
ATOM 873 C CA . GLU A 1 122 ? -18.518 -34.776 20.359 1.00 64.73 122 GLU A CA 1
ATOM 874 C C . GLU A 1 122 ? -18.709 -36.291 20.504 1.00 72.09 122 GLU A C 1
ATOM 875 O O . GLU A 1 122 ? -18.238 -37.059 19.666 1.00 75.77 122 GLU A O 1
ATOM 881 N N . THR A 1 123 ? -19.402 -36.718 21.558 1.00 66.47 123 THR A N 1
ATOM 882 C CA . THR A 1 123 ? -19.666 -38.142 21.766 1.00 56.18 123 THR A CA 1
ATOM 883 C C . THR A 1 123 ? -21.153 -38.441 21.979 1.00 58.36 123 THR A C 1
ATOM 884 O O . THR A 1 123 ? -21.509 -39.461 22.574 1.00 64.99 123 THR A O 1
ATOM 888 N N . ALA A 1 124 ? -22.020 -37.556 21.500 1.00 56.76 124 ALA A N 1
ATOM 889 C CA . ALA A 1 124 ? -23.457 -37.751 21.659 1.00 62.08 124 ALA A CA 1
ATOM 890 C C . ALA A 1 124 ? -23.998 -38.722 20.614 1.00 64.41 124 ALA A C 1
ATOM 891 O O . ALA A 1 124 ? -23.280 -39.133 19.701 1.00 59.47 124 ALA A O 1
ATOM 893 N N . GLN A 1 125 ? -25.265 -39.093 20.756 1.00 58.65 125 GLN A N 1
ATOM 894 C CA . GLN A 1 125 ? -25.908 -39.982 19.797 1.00 66.81 125 GLN A CA 1
ATOM 895 C C . GLN A 1 125 ? -26.154 -39.255 18.482 1.00 67.53 125 GLN A C 1
ATOM 896 O O . GLN A 1 125 ? -25.851 -39.771 17.407 1.00 63.45 125 GLN A O 1
ATOM 902 N N . HIS A 1 126 ? -26.709 -38.051 18.579 1.00 55.83 126 HIS A N 1
ATOM 903 C CA . HIS A 1 126 ? -26.948 -37.216 17.410 1.00 51.68 126 HIS A CA 1
ATOM 904 C C . HIS A 1 126 ? -25.742 -36.327 17.136 1.00 51.06 126 HIS A C 1
ATOM 905 O O . HIS A 1 126 ? -25.697 -35.178 17.572 1.00 55.81 126 HIS A O 1
ATOM 912 N N . ARG A 1 127 ? -24.765 -36.868 16.417 1.00 51.72 127 ARG A N 1
ATOM 913 C CA . ARG A 1 127 ? -23.545 -36.133 16.104 1.00 50.30 127 ARG A CA 1
ATOM 914 C C . ARG A 1 127 ? -23.804 -35.005 15.113 1.00 57.56 127 ARG A C 1
ATOM 915 O O . ARG A 1 127 ? -24.427 -35.213 14.074 1.00 53.63 127 ARG A O 1
ATOM 923 N N . CYS A 1 128 ? -23.325 -33.812 15.442 1.00 52.71 128 CYS A N 1
ATOM 924 C CA . CYS A 1 128 ? -23.375 -32.690 14.515 1.00 53.51 128 CYS A CA 1
ATOM 925 C C . CYS A 1 128 ? -22.111 -32.689 13.661 1.00 53.60 128 CYS A C 1
ATOM 926 O O . CYS A 1 128 ? -21.123 -32.039 14.003 1.00 46.72 128 CYS A O 1
ATOM 929 N N . VAL A 1 129 ? -22.142 -33.429 12.558 1.00 56.86 129 VAL A N 1
ATOM 930 C CA . VAL A 1 129 ? -20.961 -33.588 11.715 1.00 56.16 129 VAL A CA 1
ATOM 931 C C . VAL A 1 129 ? -20.739 -32.375 10.820 1.00 54.47 129 VAL A C 1
ATOM 932 O O . VAL A 1 129 ? -19.729 -32.285 10.123 1.00 57.01 129 VAL A O 1
ATOM 936 N N . GLY A 1 130 ? -21.687 -31.444 10.844 1.00 54.06 130 GLY A N 1
ATOM 937 C CA . GLY A 1 130 ? -21.581 -30.236 10.051 1.00 56.07 130 GLY A CA 1
ATOM 938 C C . GLY A 1 130 ? -22.569 -29.177 10.494 1.00 53.01 130 GLY A C 1
ATOM 939 O O . GLY A 1 130 ? -23.657 -29.487 10.973 1.00 53.38 130 GLY A O 1
ATOM 940 N N . LEU A 1 131 ? -22.182 -27.918 10.341 1.00 49.16 131 LEU A N 1
ATOM 941 C CA . LEU A 1 131 ? -23.065 -26.808 10.660 1.00 48.47 131 LEU A CA 1
ATOM 942 C C . LEU A 1 131 ? -22.996 -25.775 9.543 1.00 49.08 131 LEU A C 1
ATOM 943 O O . LEU A 1 131 ? -21.943 -25.191 9.290 1.00 47.59 131 LEU A O 1
ATOM 948 N N . CYS A 1 132 ? -24.125 -25.550 8.880 1.00 47.88 132 CYS A N 1
ATOM 949 C CA . CYS A 1 132 ? -24.172 -24.616 7.763 1.00 49.72 132 CYS A CA 1
ATOM 950 C C . CYS A 1 132 ? -24.953 -23.357 8.114 1.00 43.77 132 CYS A C 1
ATOM 951 O O . CYS A 1 132 ? -26.056 -23.426 8.653 1.00 51.76 132 CYS A O 1
ATOM 954 N N . ILE A 1 133 ? -24.372 -22.205 7.798 1.00 45.81 133 ILE A N 1
ATOM 955 C CA . ILE A 1 133 ? -25.029 -20.931 8.042 1.00 48.54 133 ILE A CA 1
ATOM 956 C C . ILE A 1 133 ? -25.248 -20.165 6.743 1.00 50.95 133 ILE A C 1
ATOM 957 O O . ILE A 1 133 ? -24.315 -19.972 5.964 1.00 53.18 133 ILE A O 1
ATOM 962 N N . GLU A 1 134 ? -26.487 -19.744 6.508 1.00 50.90 134 GLU A N 1
ATOM 963 C CA . GLU A 1 134 ? -26.784 -18.840 5.405 1.00 56.96 134 GLU A CA 1
ATOM 964 C C . GLU A 1 134 ? -26.457 -17.415 5.815 1.00 54.60 134 GLU A C 1
ATOM 965 O O . GLU A 1 134 ? -26.824 -16.979 6.905 1.00 58.11 134 GLU A O 1
ATOM 971 N N . THR A 1 135 ? -25.766 -16.689 4.946 1.00 53.53 135 THR A N 1
ATOM 972 C CA . THR A 1 135 ? -25.480 -15.287 5.213 1.00 59.77 135 THR A CA 1
ATOM 973 C C . THR A 1 135 ? -25.374 -14.496 3.917 1.00 60.30 135 THR A C 1
ATOM 974 O O . THR A 1 135 ? -25.166 -15.063 2.843 1.00 61.62 135 THR A O 1
ATOM 978 N N . ARG A 1 136 ? -25.534 -13.183 4.027 1.00 62.94 136 ARG A N 1
ATOM 979 C CA . ARG A 1 136 ? -25.382 -12.290 2.889 1.00 63.00 136 ARG A CA 1
ATOM 980 C C . ARG A 1 136 ? -23.903 -11.976 2.674 1.00 67.17 136 ARG A C 1
ATOM 981 O O . ARG A 1 136 ? -23.125 -11.967 3.628 1.00 66.12 136 ARG A O 1
ATOM 989 N N . PRO A 1 137 ? -23.506 -11.737 1.413 1.00 64.41 137 PRO A N 1
ATOM 990 C CA . PRO A 1 137 ? -22.115 -11.424 1.059 1.00 59.54 137 PRO A CA 1
ATOM 991 C C . PRO A 1 137 ? -21.536 -10.236 1.827 1.00 66.25 137 PRO A C 1
ATOM 992 O O . PRO A 1 137 ? -20.348 -10.242 2.154 1.00 68.48 137 PRO A O 1
ATOM 996 N N . ASP A 1 138 ? -22.361 -9.232 2.108 1.00 66.80 138 ASP A N 1
ATOM 997 C CA . ASP A 1 138 ? -21.896 -8.044 2.818 1.00 76.92 138 ASP A CA 1
ATOM 998 C C . ASP A 1 138 ? -21.949 -8.232 4.335 1.00 76.70 138 ASP A C 1
ATOM 999 O O . ASP A 1 138 ? -21.470 -7.385 5.090 1.00 84.40 138 ASP A O 1
ATOM 1004 N N . ILE A 1 139 ? -22.531 -9.343 4.775 1.00 70.77 139 ILE A N 1
ATOM 1005 C CA . ILE A 1 139 ? -22.532 -9.699 6.189 1.00 73.27 139 ILE A CA 1
ATOM 1006 C C . ILE A 1 139 ? -21.699 -10.962 6.390 1.00 71.18 139 ILE A C 1
ATOM 1007 O O . ILE A 1 139 ? -22.212 -12.004 6.801 1.00 72.29 139 ILE A O 1
ATOM 1012 N N . CYS A 1 140 ? -20.408 -10.864 6.088 1.00 71.47 140 CYS A N 1
ATOM 1013 C CA . CYS A 1 140 ? -19.523 -12.018 6.154 1.00 65.85 140 CYS A CA 1
ATOM 1014 C C . CYS A 1 140 ? -18.069 -11.578 6.286 1.00 66.16 140 CYS A C 1
ATOM 1015 O O . CYS A 1 140 ? -17.226 -11.929 5.462 1.00 62.62 140 CYS A O 1
ATOM 1018 N N . GLY A 1 141 ? -17.785 -10.802 7.328 1.00 68.33 141 GLY A N 1
ATOM 1019 C CA . GLY A 1 141 ? -16.442 -10.308 7.576 1.00 67.32 141 GLY A CA 1
ATOM 1020 C C . GLY A 1 141 ? -15.674 -11.182 8.548 1.00 62.62 141 GLY A C 1
ATOM 1021 O O . GLY A 1 141 ? -16.133 -12.264 8.913 1.00 59.53 141 GLY A O 1
ATOM 1022 N N . LYS A 1 142 ? -14.507 -10.707 8.973 1.00 66.00 142 LYS A N 1
ATOM 1023 C CA . LYS A 1 142 ? -13.632 -11.474 9.856 1.00 70.43 142 LYS A CA 1
ATOM 1024 C C . LYS A 1 142 ? -14.287 -11.795 11.201 1.00 73.46 142 LYS A C 1
ATOM 1025 O O . LYS A 1 142 ? -14.137 -12.902 11.723 1.00 73.30 142 LYS A O 1
ATOM 1031 N N . ALA A 1 143 ? -15.013 -10.827 11.753 1.00 73.40 143 ALA A N 1
ATOM 1032 C CA . ALA A 1 143 ? -15.687 -11.009 13.035 1.00 76.91 143 ALA A CA 1
ATOM 1033 C C . ALA A 1 143 ? -16.790 -12.064 12.943 1.00 75.49 143 ALA A C 1
ATOM 1034 O O . ALA A 1 143 ? -16.862 -12.982 13.771 1.00 74.60 143 ALA A O 1
ATOM 1036 N N . GLU A 1 144 ? -17.647 -11.922 11.933 1.00 69.11 144 GLU A N 1
ATOM 1037 C CA . GLU A 1 144 ? -18.722 -12.877 11.689 1.00 63.01 144 GLU A CA 1
ATOM 1038 C C . GLU A 1 144 ? -18.160 -14.281 11.528 1.00 64.32 144 GLU A C 1
ATOM 1039 O O . GLU A 1 144 ? -18.685 -15.241 12.096 1.00 67.61 144 GLU A O 1
ATOM 1045 N N . ILE A 1 145 ? -17.083 -14.389 10.758 1.00 62.67 145 ILE A N 1
ATOM 1046 C CA . ILE A 1 145 ? -16.445 -15.675 10.516 1.00 67.79 145 ILE A CA 1
ATOM 1047 C C . ILE A 1 145 ? -15.887 -16.263 11.809 1.00 63.27 145 ILE A C 1
ATOM 1048 O O . ILE A 1 145 ? -16.058 -17.450 12.070 1.00 60.74 145 ILE A O 1
ATOM 1053 N N . GLN A 1 146 ? -15.238 -15.435 12.623 1.00 63.60 146 GLN A N 1
ATOM 1054 C CA . GLN A 1 146 ? -14.721 -15.900 13.908 1.00 63.56 146 GLN A CA 1
ATOM 1055 C C . GLN A 1 146 ? -15.846 -16.422 14.800 1.00 64.06 146 GLN A C 1
ATOM 1056 O O . GLN A 1 146 ? -15.706 -17.469 15.449 1.00 71.55 146 GLN A O 1
ATOM 1062 N N . ARG A 1 147 ? -16.967 -15.704 14.821 1.00 63.77 147 ARG A N 1
ATOM 1063 C CA . ARG A 1 147 ? -18.132 -16.171 15.567 1.00 62.54 147 ARG A CA 1
ATOM 1064 C C . ARG A 1 147 ? -18.621 -17.511 15.027 1.00 62.15 147 ARG A C 1
ATOM 1065 O O . ARG A 1 147 ? -18.993 -18.398 15.798 1.00 65.18 147 ARG A O 1
ATOM 1081 N N . ILE A 1 149 ? -16.810 -19.775 13.609 1.00 48.66 149 ILE A N 1
ATOM 1082 C CA . ILE A 1 149 ? -15.853 -20.750 14.118 1.00 59.53 149 ILE A CA 1
ATOM 1083 C C . ILE A 1 149 ? -16.231 -21.114 15.548 1.00 65.73 149 ILE A C 1
ATOM 1084 O O . ILE A 1 149 ? -16.179 -22.282 15.935 1.00 67.97 149 ILE A O 1
ATOM 1089 N N . ASP A 1 150 ? -16.621 -20.109 16.329 1.00 62.19 150 ASP A N 1
ATOM 1090 C CA . ASP A 1 150 ? -17.069 -20.353 17.699 1.00 66.87 150 ASP A CA 1
ATOM 1091 C C . ASP A 1 150 ? -18.311 -21.239 17.744 1.00 66.75 150 ASP A C 1
ATOM 1092 O O . ASP A 1 150 ? -18.523 -21.976 18.707 1.00 62.39 150 ASP A O 1
ATOM 1097 N N . PHE A 1 151 ? -19.129 -21.163 16.698 1.00 53.65 151 PHE A N 1
ATOM 1098 C CA . PHE A 1 151 ? -20.364 -21.941 16.634 1.00 53.97 151 PHE A CA 1
ATOM 1099 C C . PHE A 1 151 ? -20.101 -23.389 16.238 1.00 55.45 151 PHE A C 1
ATOM 1100 O O . PHE A 1 151 ? -20.912 -24.276 16.508 1.00 52.69 151 PHE A O 1
ATOM 1108 N N . GLY A 1 152 ? -18.964 -23.622 15.592 1.00 58.75 152 GLY A N 1
ATOM 1109 C CA . GLY A 1 152 ? -18.657 -24.929 15.046 1.00 54.82 152 GLY A CA 1
ATOM 1110 C C . GLY A 1 152 ? -19.145 -25.043 13.612 1.00 54.74 152 GLY A C 1
ATOM 1111 O O . GLY A 1 152 ? -19.559 -26.114 13.168 1.00 51.26 152 GLY A O 1
ATOM 1112 N N . THR A 1 153 ? -19.100 -23.927 12.891 1.00 53.16 153 THR A N 1
ATOM 1113 C CA . THR A 1 153 ? -19.545 -23.879 11.501 1.00 49.32 153 THR A CA 1
ATOM 1114 C C . THR A 1 153 ? -18.552 -24.581 10.574 1.00 50.27 153 THR A C 1
ATOM 1115 O O . THR A 1 153 ? -17.339 -24.473 10.754 1.00 58.69 153 THR A O 1
ATOM 1119 N N . THR A 1 154 ? -19.072 -25.300 9.584 1.00 54.91 154 THR A N 1
ATOM 1120 C CA . THR A 1 154 ? -18.230 -26.011 8.630 1.00 56.40 154 THR A CA 1
ATOM 1121 C C . THR A 1 154 ? -18.516 -25.588 7.192 1.00 57.96 154 THR A C 1
ATOM 1122 O O . THR A 1 154 ? -17.699 -25.805 6.298 1.00 58.89 154 THR A O 1
ATOM 1126 N N . ARG A 1 155 ? -19.680 -24.986 6.974 1.00 54.21 155 ARG A N 1
ATOM 1127 C CA . ARG A 1 155 ? -20.112 -24.627 5.629 1.00 59.62 155 ARG A CA 1
ATOM 1128 C C . ARG A 1 155 ? -20.893 -23.318 5.627 1.00 57.74 155 ARG A C 1
ATOM 1129 O O . ARG A 1 155 ? -21.638 -23.030 6.562 1.00 55.06 155 ARG A O 1
ATOM 1137 N N . VAL A 1 156 ? -20.711 -22.522 4.578 1.00 52.16 156 VAL A N 1
ATOM 1138 C CA . VAL A 1 156 ? -21.436 -21.265 4.438 1.00 47.87 156 VAL A CA 1
ATOM 1139 C C . VAL A 1 156 ? -22.115 -21.165 3.074 1.00 56.70 156 VAL A C 1
ATOM 1140 O O . VAL A 1 156 ? -21.500 -21.430 2.040 1.00 58.37 156 VAL A O 1
ATOM 1144 N N . GLU A 1 157 ? -23.394 -20.800 3.084 1.00 53.36 157 GLU A N 1
ATOM 1145 C CA . GLU A 1 157 ? -24.122 -20.513 1.855 1.00 60.12 157 GLU A CA 1
ATOM 1146 C C . GLU A 1 157 ? -24.271 -19.005 1.677 1.00 57.30 157 GLU A C 1
ATOM 1147 O O . GLU A 1 157 ? -25.072 -18.373 2.364 1.00 53.03 157 GLU A O 1
ATOM 1153 N N . LEU A 1 158 ? -23.493 -18.431 0.763 1.00 52.99 158 LEU A N 1
ATOM 1154 C CA . LEU A 1 158 ? -23.590 -17.006 0.464 1.00 54.83 158 LEU A CA 1
ATOM 1155 C C . LEU A 1 158 ? -24.799 -16.709 -0.416 1.00 53.09 158 LEU A C 1
ATOM 1156 O O . LEU A 1 158 ? -25.024 -17.381 -1.423 1.00 64.67 158 LEU A O 1
ATOM 1161 N N . GLY A 1 159 ? -25.572 -15.697 -0.033 1.00 51.71 159 GLY A N 1
ATOM 1162 C CA . GLY A 1 159 ? -26.734 -15.293 -0.804 1.00 52.05 159 GLY A CA 1
ATOM 1163 C C . GLY A 1 159 ? -26.361 -14.432 -1.997 1.00 51.70 159 GLY A C 1
ATOM 1164 O O . GLY A 1 159 ? -26.805 -13.290 -2.114 1.00 56.32 159 GLY A O 1
ATOM 1165 N N . VAL A 1 160 ? -25.538 -14.984 -2.884 1.00 52.64 160 VAL A N 1
ATOM 1166 C CA . VAL A 1 160 ? -25.085 -14.272 -4.072 1.00 57.93 160 VAL A CA 1
ATOM 1167 C C . VAL A 1 160 ? -26.237 -14.028 -5.045 1.00 55.33 160 VAL A C 1
ATOM 1168 O O . VAL A 1 160 ? -26.347 -12.950 -5.635 1.00 69.30 160 VAL A O 1
ATOM 1172 N N . GLN A 1 161 ? -27.081 -15.046 -5.200 1.00 51.98 161 GLN A N 1
ATOM 1173 C CA . GLN A 1 161 ? -28.244 -15.016 -6.089 1.00 57.04 161 GLN A CA 1
ATOM 1174 C C . GLN A 1 161 ? -27.834 -14.900 -7.558 1.00 64.59 161 GLN A C 1
ATOM 1175 O O . GLN A 1 161 ? -28.106 -15.802 -8.352 1.00 69.30 161 GLN A O 1
ATOM 1189 N N . LEU A 1 163 ? -24.394 -12.997 -9.950 1.00 67.13 163 LEU A N 1
ATOM 1190 C CA . LEU A 1 163 ? -23.141 -12.257 -9.865 1.00 74.67 163 LEU A CA 1
ATOM 1191 C C . LEU A 1 163 ? -23.099 -11.044 -10.796 1.00 86.85 163 LEU A C 1
ATOM 1192 O O . LEU A 1 163 ? -22.308 -11.002 -11.739 1.00 83.62 163 LEU A O 1
ATOM 1197 N N . ASP A 1 164 ? -23.949 -10.058 -10.520 1.00 91.79 164 ASP A N 1
ATOM 1198 C CA . ASP A 1 164 ? -23.964 -8.812 -11.281 1.00 86.91 164 ASP A CA 1
ATOM 1199 C C . ASP A 1 164 ? -24.631 -7.701 -10.474 1.00 84.37 164 ASP A C 1
ATOM 1200 O O . ASP A 1 164 ? -25.696 -7.901 -9.890 1.00 92.57 164 ASP A O 1
ATOM 1205 N N . ASP A 1 165 ? -24.002 -6.530 -10.450 1.00 79.49 165 ASP A N 1
ATOM 1206 C CA . ASP A 1 165 ? -24.473 -5.421 -9.626 1.00 87.77 165 ASP A CA 1
ATOM 1207 C C . ASP A 1 165 ? -25.705 -4.735 -10.206 1.00 98.85 165 ASP A C 1
ATOM 1208 O O . ASP A 1 165 ? -26.412 -4.015 -9.502 1.00 108.32 165 ASP A O 1
ATOM 1213 N N . ASP A 1 166 ? -25.961 -4.957 -11.490 1.00 89.83 166 ASP A N 1
ATOM 1214 C CA . ASP A 1 166 ? -27.080 -4.309 -12.162 1.00 90.79 166 ASP A CA 1
ATOM 1215 C C . ASP A 1 166 ? -28.310 -5.209 -12.204 1.00 85.69 166 ASP A C 1
ATOM 1216 O O . ASP A 1 166 ? -29.326 -4.861 -12.804 1.00 97.56 166 ASP A O 1
ATOM 1221 N N . ILE A 1 167 ? -28.212 -6.365 -11.558 1.00 82.85 167 ILE A N 1
ATOM 1222 C CA . ILE A 1 167 ? -29.326 -7.301 -11.497 1.00 80.44 167 ILE A CA 1
ATOM 1223 C C . ILE A 1 167 ? -29.998 -7.251 -10.127 1.00 83.48 167 ILE A C 1
ATOM 1224 O O . ILE A 1 167 ? -29.333 -7.348 -9.096 1.00 78.20 167 ILE A O 1
ATOM 1229 N N . TYR A 1 168 ? -31.318 -7.087 -10.129 1.00 81.85 168 TYR A N 1
ATOM 1230 C CA . TYR A 1 168 ? -32.090 -6.980 -8.896 1.00 74.12 168 TYR A CA 1
ATOM 1231 C C . TYR A 1 168 ? -32.025 -8.257 -8.062 1.00 74.08 168 TYR A C 1
ATOM 1232 O O . TYR A 1 168 ? -32.260 -9.354 -8.569 1.00 80.71 168 TYR A O 1
ATOM 1241 N N . LYS A 1 169 ? -31.707 -8.103 -6.780 1.00 76.80 169 LYS A N 1
ATOM 1242 C CA . LYS A 1 169 ? -31.700 -9.226 -5.850 1.00 68.21 169 LYS A CA 1
ATOM 1243 C C . LYS A 1 169 ? -33.064 -9.361 -5.179 1.00 62.39 169 LYS A C 1
ATOM 1244 O O . LYS A 1 169 ? -33.859 -8.422 -5.178 1.00 66.85 169 LYS A O 1
ATOM 1250 N N . LEU A 1 170 ? -33.328 -10.530 -4.604 1.00 61.84 170 LEU A N 1
ATOM 1251 C CA . LEU A 1 170 ? -34.604 -10.787 -3.943 1.00 74.96 170 LEU A CA 1
ATOM 1252 C C . LEU A 1 170 ? -34.611 -10.274 -2.504 1.00 80.52 170 LEU A C 1
ATOM 1253 O O . LEU A 1 170 ? -35.660 -10.231 -1.858 1.00 88.37 170 LEU A O 1
ATOM 1258 N N . VAL A 1 171 ? -33.439 -9.891 -2.006 1.00 74.82 171 VAL A N 1
ATOM 1259 C CA . VAL A 1 171 ? -33.330 -9.285 -0.683 1.00 71.06 171 VAL A CA 1
ATOM 1260 C C . VAL A 1 171 ? -33.295 -7.767 -0.811 1.00 74.23 171 VAL A C 1
ATOM 1261 O O . VAL A 1 171 ? -32.999 -7.238 -1.883 1.00 78.59 171 VAL A O 1
ATOM 1265 N N . GLU A 1 172 ? -33.595 -7.066 0.278 1.00 63.22 172 GLU A N 1
ATOM 1266 C CA . GLU A 1 172 ? -33.597 -5.608 0.251 1.00 65.24 172 GLU A CA 1
ATOM 1267 C C . GLU A 1 172 ? -32.172 -5.078 0.141 1.00 71.91 172 GLU A C 1
ATOM 1268 O O . GLU A 1 172 ? -31.213 -5.793 0.441 1.00 69.53 172 GLU A O 1
ATOM 1274 N N . ARG A 1 173 ? -32.049 -3.832 -0.313 1.00 84.19 173 ARG A N 1
ATOM 1275 C CA . ARG A 1 173 ? -30.763 -3.149 -0.478 1.00 87.65 173 ARG A CA 1
ATOM 1276 C C . ARG A 1 173 ? -29.866 -3.825 -1.517 1.00 86.99 173 ARG A C 1
ATOM 1277 O O . ARG A 1 173 ? -29.483 -3.209 -2.511 1.00 91.65 173 ARG A O 1
ATOM 1285 N N . GLY A 1 174 ? -29.531 -5.089 -1.284 1.00 83.39 174 GLY A N 1
ATOM 1286 C CA . GLY A 1 174 ? -28.692 -5.831 -2.205 1.00 83.48 174 GLY A CA 1
ATOM 1287 C C . GLY A 1 174 ? -27.225 -5.748 -1.836 1.00 87.92 174 GLY A C 1
ATOM 1288 O O . GLY A 1 174 ? -26.865 -5.180 -0.806 1.00 99.79 174 GLY A O 1
ATOM 1289 N N . HIS A 1 175 ? -26.374 -6.313 -2.685 1.00 82.67 175 HIS A N 1
ATOM 1290 C CA . HIS A 1 175 ? -24.940 -6.340 -2.429 1.00 74.07 175 HIS A CA 1
ATOM 1291 C C . HIS A 1 175 ? -24.152 -6.183 -3.722 1.00 75.93 175 HIS A C 1
ATOM 1292 O O . HIS A 1 175 ? -24.731 -6.114 -4.806 1.00 81.65 175 HIS A O 1
ATOM 1299 N N . ARG A 1 176 ? -22.829 -6.132 -3.604 1.00 73.91 176 ARG A N 1
ATOM 1300 C CA . ARG A 1 176 ? -21.974 -5.974 -4.773 1.00 77.21 176 ARG A CA 1
ATOM 1301 C C . ARG A 1 176 ? -21.109 -7.210 -5.009 1.00 72.71 176 ARG A C 1
ATOM 1302 O O . ARG A 1 176 ? -20.934 -8.039 -4.116 1.00 69.98 176 ARG A O 1
ATOM 1310 N N . VAL A 1 177 ? -20.580 -7.324 -6.223 1.00 76.13 177 VAL A N 1
ATOM 1311 C CA . VAL A 1 177 ? -19.723 -8.444 -6.609 1.00 76.39 177 VAL A CA 1
ATOM 1312 C C . VAL A 1 177 ? -18.456 -8.491 -5.753 1.00 77.74 177 VAL A C 1
ATOM 1313 O O . VAL A 1 177 ? -18.000 -9.567 -5.345 1.00 79.73 177 VAL A O 1
ATOM 1317 N N . SER A 1 178 ? -17.899 -7.315 -5.477 1.00 80.33 178 SER A N 1
ATOM 1318 C CA . SER A 1 178 ? -16.705 -7.202 -4.649 1.00 80.87 178 SER A CA 1
ATOM 1319 C C . SER A 1 178 ? -16.931 -7.791 -3.257 1.00 75.68 178 SER A C 1
ATOM 1320 O O . SER A 1 178 ? -16.032 -8.410 -2.686 1.00 84.09 178 SER A O 1
ATOM 1323 N N . ASP A 1 179 ? -18.134 -7.601 -2.720 1.00 70.35 179 ASP A N 1
ATOM 1324 C CA . ASP A 1 179 ? -18.496 -8.187 -1.432 1.00 68.06 179 ASP A CA 1
ATOM 1325 C C . ASP A 1 179 ? -18.424 -9.708 -1.498 1.00 72.03 179 ASP A C 1
ATOM 1326 O O . ASP A 1 179 ? -17.922 -10.359 -0.580 1.00 74.49 179 ASP A O 1
ATOM 1331 N N . VAL A 1 180 ? -18.927 -10.264 -2.597 1.00 71.52 180 VAL A N 1
ATOM 1332 C CA . VAL A 1 180 ? -18.885 -11.702 -2.824 1.00 67.20 180 VAL A CA 1
ATOM 1333 C C . VAL A 1 180 ? -17.444 -12.193 -2.893 1.00 68.62 180 VAL A C 1
ATOM 1334 O O . VAL A 1 180 ? -17.102 -13.216 -2.302 1.00 71.78 180 VAL A O 1
ATOM 1338 N N . ALA A 1 181 ? -16.602 -11.451 -3.608 1.00 69.60 181 ALA A N 1
ATOM 1339 C CA . ALA A 1 181 ? -15.192 -11.811 -3.739 1.00 70.94 181 ALA A CA 1
ATOM 1340 C C . ALA A 1 181 ? -14.477 -11.819 -2.385 1.00 69.98 181 ALA A C 1
ATOM 1341 O O . ALA A 1 181 ? -13.805 -12.795 -2.032 1.00 80.05 181 ALA A O 1
ATOM 1343 N N . GLU A 1 182 ? -14.627 -10.730 -1.634 1.00 64.20 182 GLU A N 1
ATOM 1344 C CA . GLU A 1 182 ? -14.001 -10.606 -0.319 1.00 74.43 182 GLU A CA 1
ATOM 1345 C C . GLU A 1 182 ? -14.480 -11.693 0.638 1.00 65.94 182 GLU A C 1
ATOM 1346 O O . GLU A 1 182 ? -13.673 -12.344 1.313 1.00 70.49 182 GLU A O 1
ATOM 1352 N N . ALA A 1 183 ? -15.796 -11.882 0.690 1.00 62.78 183 ALA A N 1
ATOM 1353 C CA . ALA A 1 183 ? -16.393 -12.888 1.559 1.00 64.78 183 ALA A CA 1
ATOM 1354 C C . ALA A 1 183 ? -15.887 -14.280 1.207 1.00 69.58 183 ALA A C 1
ATOM 1355 O O . ALA A 1 183 ? -15.549 -15.060 2.092 1.00 67.28 183 ALA A O 1
ATOM 1357 N N . THR A 1 184 ? -15.829 -14.583 -0.086 1.00 64.74 184 THR A N 1
ATOM 1358 C CA . THR A 1 184 ? -15.344 -15.880 -0.545 1.00 65.66 184 THR A CA 1
ATOM 1359 C C . THR A 1 184 ? -13.892 -16.089 -0.130 1.00 64.66 184 THR A C 1
ATOM 1360 O O . THR A 1 184 ? -13.529 -17.149 0.393 1.00 65.54 184 THR A O 1
ATOM 1364 N N . CYS A 1 185 ? -13.072 -15.064 -0.352 1.00 65.05 185 CYS A N 1
ATOM 1365 C CA . CYS A 1 185 ? -11.664 -15.109 0.029 1.00 71.56 185 CYS A CA 1
ATOM 1366 C C . CYS A 1 185 ? -11.494 -15.402 1.518 1.00 77.37 185 CYS A C 1
ATOM 1367 O O . CYS A 1 185 ? -10.774 -16.329 1.899 1.00 80.88 185 CYS A O 1
ATOM 1370 N N . LEU A 1 186 ? -12.168 -14.616 2.352 1.00 71.65 186 LEU A N 1
ATOM 1371 C CA . LEU A 1 186 ? -12.074 -14.784 3.799 1.00 65.29 186 LEU A CA 1
ATOM 1372 C C . LEU A 1 186 ? -12.569 -16.156 4.248 1.00 63.78 186 LEU A C 1
ATOM 1373 O O . LEU A 1 186 ? -11.954 -16.793 5.103 1.00 70.93 186 LEU A O 1
ATOM 1378 N N . LEU A 1 187 ? -13.679 -16.605 3.670 1.00 54.72 187 LEU A N 1
ATOM 1379 C CA . LEU A 1 187 ? -14.246 -17.907 4.006 1.00 55.76 187 LEU A CA 1
ATOM 1380 C C . LEU A 1 187 ? -13.272 -19.033 3.674 1.00 65.28 187 LEU A C 1
ATOM 1381 O O . LEU A 1 187 ? -13.110 -19.970 4.456 1.00 71.12 187 LEU A O 1
ATOM 1386 N N . ARG A 1 188 ? -12.626 -18.938 2.515 1.00 63.72 188 ARG A N 1
ATOM 1387 C CA . ARG A 1 188 ? -11.626 -19.929 2.129 1.00 63.25 188 ARG A CA 1
ATOM 1388 C C . ARG A 1 188 ? -10.417 -19.903 3.056 1.00 68.76 188 ARG A C 1
ATOM 1389 O O . ARG A 1 188 ? -9.937 -20.951 3.490 1.00 64.01 188 ARG A O 1
ATOM 1397 N N . GLU A 1 189 ? -9.930 -18.702 3.357 1.00 67.53 189 GLU A N 1
ATOM 1398 C CA . GLU A 1 189 ? -8.742 -18.541 4.192 1.00 72.95 189 GLU A CA 1
ATOM 1399 C C . GLU A 1 189 ? -8.941 -19.067 5.614 1.00 67.38 189 GLU A C 1
ATOM 1400 O O . GLU A 1 189 ? -7.972 -19.291 6.337 1.00 73.96 189 GLU A O 1
ATOM 1406 N N . TYR A 1 190 ? -10.195 -19.261 6.010 1.00 65.09 190 TYR A N 1
ATOM 1407 C CA . TYR A 1 190 ? -10.502 -19.811 7.328 1.00 71.84 190 TYR A CA 1
ATOM 1408 C C . TYR A 1 190 ? -10.886 -21.289 7.247 1.00 68.99 190 TYR A C 1
ATOM 1409 O O . TYR A 1 190 ? -11.260 -21.897 8.249 1.00 61.83 190 TYR A O 1
ATOM 1418 N N . GLY A 1 191 ? -10.792 -21.858 6.048 1.00 69.08 191 GLY A N 1
ATOM 1419 C CA . GLY A 1 191 ? -10.989 -23.285 5.856 1.00 53.12 191 GLY A CA 1
ATOM 1420 C C . GLY A 1 191 ? -12.433 -23.748 5.817 1.00 53.90 191 GLY A C 1
ATOM 1421 O O . GLY A 1 191 ? -12.722 -24.916 6.076 1.00 60.43 191 GLY A O 1
ATOM 1422 N N . LEU A 1 192 ? -13.344 -22.839 5.488 1.00 56.22 192 LEU A N 1
ATOM 1423 C CA . LEU A 1 192 ? -14.760 -23.179 5.402 1.00 54.84 192 LEU A CA 1
ATOM 1424 C C . LEU A 1 192 ? -15.154 -23.637 4.000 1.00 58.68 192 LEU A C 1
ATOM 1425 O O . LEU A 1 192 ? -14.496 -23.296 3.018 1.00 55.81 192 LEU A O 1
ATOM 1430 N N . LYS A 1 193 ? -16.226 -24.417 3.919 1.00 54.63 193 LYS A N 1
ATOM 1431 C CA . LYS A 1 193 ? -16.825 -24.767 2.638 1.00 61.48 193 LYS A CA 1
ATOM 1432 C C . LYS A 1 193 ? -17.681 -23.605 2.153 1.00 63.81 193 LYS A C 1
ATOM 1433 O O . LYS A 1 193 ? -18.386 -22.978 2.943 1.00 56.43 193 LYS A O 1
ATOM 1439 N N . VAL A 1 194 ? -17.617 -23.311 0.858 1.00 51.70 194 VAL A N 1
ATOM 1440 C CA . VAL A 1 194 ? -18.340 -22.167 0.310 1.00 53.79 194 VAL A CA 1
ATOM 1441 C C . VAL A 1 194 ? -19.317 -22.567 -0.794 1.00 58.16 194 VAL A C 1
ATOM 1442 O O . VAL A 1 194 ? -18.915 -23.063 -1.847 1.00 53.69 194 VAL A O 1
ATOM 1446 N N . HIS A 1 195 ? -20.602 -22.347 -0.537 1.00 53.32 195 HIS A N 1
ATOM 1447 C CA . HIS A 1 195 ? -21.644 -22.572 -1.531 1.00 51.26 195 HIS A CA 1
ATOM 1448 C C . HIS A 1 195 ? -22.304 -21.249 -1.905 1.00 55.26 195 HIS A C 1
ATOM 1449 O O . HIS A 1 195 ? -22.480 -20.375 -1.057 1.00 51.47 195 HIS A O 1
ATOM 1456 N N . TYR A 1 196 ? -22.662 -21.101 -3.176 1.00 58.57 196 TYR A N 1
ATOM 1457 C CA . TYR A 1 196 ? -23.374 -19.911 -3.629 1.00 55.48 196 TYR A CA 1
ATOM 1458 C C . TYR A 1 196 ? -24.856 -20.194 -3.835 1.00 55.62 196 TYR A C 1
ATOM 1459 O O . TYR A 1 196 ? -25.220 -21.181 -4.475 1.00 50.45 196 TYR A O 1
ATOM 1468 N N . HIS A 1 197 ? -25.710 -19.329 -3.299 1.00 52.56 197 HIS A N 1
ATOM 1469 C CA . HIS A 1 197 ? -27.097 -19.303 -3.731 1.00 58.71 197 HIS A CA 1
ATOM 1470 C C . HIS A 1 197 ? -27.117 -18.756 -5.154 1.00 61.91 197 HIS A C 1
ATOM 1471 O O . HIS A 1 197 ? -26.632 -17.657 -5.411 1.00 58.02 197 HIS A O 1
ATOM 1478 N N . TRP A 1 198 ? -27.659 -19.534 -6.082 1.00 59.27 198 TRP A N 1
ATOM 1479 C CA . TRP A 1 198 ? -27.620 -19.172 -7.492 1.00 61.02 198 TRP A CA 1
ATOM 1480 C C . TRP A 1 198 ? -29.013 -19.237 -8.100 1.00 55.52 198 TRP A C 1
ATOM 1481 O O . TRP A 1 198 ? -29.626 -20.300 -8.137 1.00 70.46 198 TRP A O 1
ATOM 1500 N N . PRO A 1 200 ? -31.214 -18.096 -11.556 1.00 75.77 200 PRO A N 1
ATOM 1501 C CA . PRO A 1 200 ? -31.492 -17.495 -12.860 1.00 68.42 200 PRO A CA 1
ATOM 1502 C C . PRO A 1 200 ? -32.912 -16.947 -12.903 1.00 75.69 200 PRO A C 1
ATOM 1503 O O . PRO A 1 200 ? -33.781 -17.494 -12.229 1.00 72.24 200 PRO A O 1
ATOM 1507 N N . GLY A 1 201 ? -33.144 -15.891 -13.676 1.00 72.57 201 GLY A N 1
ATOM 1508 C CA . GLY A 1 201 ? -34.481 -15.344 -13.819 1.00 73.14 201 GLY A CA 1
ATOM 1509 C C . GLY A 1 201 ? -34.768 -14.116 -12.977 1.00 77.19 201 GLY A C 1
ATOM 1510 O O . GLY A 1 201 ? -35.916 -13.689 -12.869 1.00 86.79 201 GLY A O 1
ATOM 1511 N N . LEU A 1 202 ? -33.730 -13.545 -12.378 1.00 76.67 202 LEU A N 1
ATOM 1512 C CA . LEU A 1 202 ? -33.889 -12.332 -11.586 1.00 77.63 202 LEU A CA 1
ATOM 1513 C C . LEU A 1 202 ? -34.190 -11.138 -12.489 1.00 86.35 202 LEU A C 1
ATOM 1514 O O . LEU A 1 202 ? -33.761 -11.111 -13.641 1.00 93.54 202 LEU A O 1
ATOM 1519 N N . PRO A 1 203 ? -34.944 -10.154 -11.970 1.00 87.47 203 PRO A N 1
ATOM 1520 C CA . PRO A 1 203 ? -35.279 -8.940 -12.723 1.00 89.19 203 PRO A CA 1
ATOM 1521 C C . PRO A 1 203 ? -34.042 -8.183 -13.200 1.00 89.85 203 PRO A C 1
ATOM 1522 O O . PRO A 1 203 ? -33.094 -8.005 -12.437 1.00 95.99 203 PRO A O 1
ATOM 1526 N N . GLY A 1 204 ? -34.060 -7.746 -14.455 1.00 91.58 204 GLY A N 1
ATOM 1527 C CA . GLY A 1 204 ? -32.942 -7.017 -15.024 1.00 106.85 204 GLY A CA 1
ATOM 1528 C C . GLY A 1 204 ? -31.914 -7.934 -15.658 1.00 108.95 204 GLY A C 1
ATOM 1529 O O . GLY A 1 204 ? -30.840 -7.489 -16.065 1.00 111.12 204 GLY A O 1
ATOM 1530 N N . SER A 1 205 ? -32.245 -9.218 -15.745 1.00 100.91 205 SER A N 1
ATOM 1531 C CA . SER A 1 205 ? -31.339 -10.198 -16.331 1.00 93.58 205 SER A CA 1
ATOM 1532 C C . SER A 1 205 ? -31.917 -10.827 -17.597 1.00 96.92 205 SER A C 1
ATOM 1533 O O . SER A 1 205 ? -32.947 -10.390 -18.113 1.00 89.42 205 SER A O 1
ATOM 1536 N N . SER A 1 206 ? -31.235 -11.856 -18.089 1.00 89.15 206 SER A N 1
ATOM 1537 C CA . SER A 1 206 ? -31.655 -12.586 -19.277 1.00 99.31 206 SER A CA 1
ATOM 1538 C C . SER A 1 206 ? -31.002 -13.965 -19.256 1.00 104.37 206 SER A C 1
ATOM 1539 O O . SER A 1 206 ? -29.957 -14.136 -18.629 1.00 100.87 206 SER A O 1
ATOM 1542 N N . PRO A 1 207 ? -31.623 -14.956 -19.919 1.00 102.54 207 PRO A N 1
ATOM 1543 C CA . PRO A 1 207 ? -31.065 -16.315 -19.954 1.00 98.03 207 PRO A CA 1
ATOM 1544 C C . PRO A 1 207 ? -29.611 -16.339 -20.419 1.00 91.46 207 PRO A C 1
ATOM 1545 O O . PRO A 1 207 ? -28.787 -17.064 -19.852 1.00 91.35 207 PRO A O 1
ATOM 1549 N N . GLU A 1 208 ? -29.307 -15.534 -21.432 1.00 86.60 208 GLU A N 1
ATOM 1550 C CA . GLU A 1 208 ? -27.951 -15.427 -21.952 1.00 104.20 208 GLU A CA 1
ATOM 1551 C C . GLU A 1 208 ? -27.011 -14.843 -20.900 1.00 101.31 208 GLU A C 1
ATOM 1552 O O . GLU A 1 208 ? -25.881 -15.307 -20.737 1.00 103.50 208 GLU A O 1
ATOM 1558 N N . LYS A 1 209 ? -27.487 -13.826 -20.186 1.00 97.30 209 LYS A N 1
ATOM 1559 C CA . LYS A 1 209 ? -26.693 -13.194 -19.138 1.00 93.61 209 LYS A CA 1
ATOM 1560 C C . LYS A 1 209 ? -26.474 -14.151 -17.972 1.00 91.14 209 LYS A C 1
ATOM 1561 O O . LYS A 1 209 ? -25.375 -14.235 -17.428 1.00 87.23 209 LYS A O 1
ATOM 1567 N N . ASP A 1 210 ? -27.527 -14.869 -17.591 1.00 92.67 210 ASP A N 1
ATOM 1568 C CA . ASP A 1 210 ? -27.434 -15.848 -16.514 1.00 88.40 210 ASP A CA 1
ATOM 1569 C C . ASP A 1 210 ? -26.439 -16.945 -16.864 1.00 88.62 210 ASP A C 1
ATOM 1570 O O . ASP A 1 210 ? -25.658 -17.380 -16.018 1.00 83.18 210 ASP A O 1
ATOM 1575 N N . LEU A 1 211 ? -26.472 -17.383 -18.118 1.00 81.58 211 LEU A N 1
ATOM 1576 C CA . LEU A 1 211 ? -25.560 -18.419 -18.587 1.00 83.56 211 LEU A CA 1
ATOM 1577 C C . LEU A 1 211 ? -24.118 -17.920 -18.611 1.00 87.83 211 LEU A C 1
ATOM 1578 O O . LEU A 1 211 ? -23.198 -18.627 -18.192 1.00 82.66 211 LEU A O 1
ATOM 1583 N N . ALA A 1 212 ? -23.930 -16.699 -19.102 1.00 84.93 212 ALA A N 1
ATOM 1584 C CA . ALA A 1 212 ? -22.604 -16.096 -19.179 1.00 89.82 212 ALA A CA 1
ATOM 1585 C C . ALA A 1 212 ? -21.997 -15.911 -17.791 1.00 84.97 212 ALA A C 1
ATOM 1586 O O . ALA A 1 212 ? -20.813 -16.174 -17.584 1.00 84.17 212 ALA A O 1
ATOM 1588 N N . LEU A 1 213 ? -22.814 -15.461 -16.844 1.00 87.37 213 LEU A N 1
ATOM 1589 C CA . LEU A 1 213 ? -22.364 -15.274 -15.469 1.00 80.36 213 LEU A CA 1
ATOM 1590 C C . LEU A 1 213 ? -22.092 -16.617 -14.801 1.00 81.51 213 LEU A C 1
ATOM 1591 O O . LEU A 1 213 ? -21.165 -16.747 -13.999 1.00 76.22 213 LEU A O 1
ATOM 1596 N N . SER A 1 214 ? -22.903 -17.615 -15.141 1.00 81.18 214 SER A N 1
ATOM 1597 C CA . SER A 1 214 ? -22.713 -18.968 -14.630 1.00 75.94 214 SER A CA 1
ATOM 1598 C C . SER A 1 214 ? -21.404 -19.547 -15.146 1.00 73.15 214 SER A C 1
ATOM 1599 O O . SER A 1 214 ? -20.766 -20.366 -14.488 1.00 65.50 214 SER A O 1
ATOM 1602 N N . ARG A 1 215 ? -21.011 -19.114 -16.337 1.00 69.34 215 ARG A N 1
ATOM 1603 C CA . ARG A 1 215 ? -19.761 -19.563 -16.927 1.00 79.91 215 ARG A CA 1
ATOM 1604 C C . ARG A 1 215 ? -18.580 -18.820 -16.305 1.00 83.66 215 ARG A C 1
ATOM 1605 O O . ARG A 1 215 ? -17.521 -19.403 -16.067 1.00 88.69 215 ARG A O 1
ATOM 1621 N N . VAL A 1 217 ? -18.442 -17.479 -13.302 1.00 76.63 217 VAL A N 1
ATOM 1622 C CA . VAL A 1 217 ? -18.294 -17.751 -11.875 1.00 76.57 217 VAL A CA 1
ATOM 1623 C C . VAL A 1 217 ? -17.345 -18.926 -11.627 1.00 80.16 217 VAL A C 1
ATOM 1624 O O . VAL A 1 217 ? -16.886 -19.139 -10.505 1.00 76.19 217 VAL A O 1
ATOM 1628 N N . PHE A 1 218 ? -17.037 -19.675 -12.682 1.00 85.85 218 PHE A N 1
ATOM 1629 C CA . PHE A 1 218 ? -16.159 -20.835 -12.570 1.00 83.55 218 PHE A CA 1
ATOM 1630 C C . PHE A 1 218 ? -14.840 -20.642 -13.310 1.00 84.66 218 PHE A C 1
ATOM 1631 O O . PHE A 1 218 ? -14.029 -21.564 -13.395 1.00 86.52 218 PHE A O 1
ATOM 1639 N N . GLU A 1 219 ? -14.628 -19.440 -13.839 1.00 77.63 219 GLU A N 1
ATOM 1640 C CA . GLU A 1 219 ? -13.393 -19.122 -14.547 1.00 86.97 219 GLU A CA 1
ATOM 1641 C C . GLU A 1 219 ? -12.613 -18.025 -13.830 1.00 91.44 219 GLU A C 1
ATOM 1642 O O . GLU A 1 219 ? -11.407 -17.879 -14.023 1.00 102.16 219 GLU A O 1
ATOM 1648 N N . ASP A 1 220 ? -13.312 -17.253 -13.005 1.00 83.32 220 ASP A N 1
ATOM 1649 C CA . ASP A 1 220 ? -12.691 -16.168 -12.256 1.00 83.18 220 ASP A CA 1
ATOM 1650 C C . ASP A 1 220 ? -12.233 -16.664 -10.885 1.00 83.78 220 ASP A C 1
ATOM 1651 O O . ASP A 1 220 ? -13.043 -17.156 -10.099 1.00 82.18 220 ASP A O 1
ATOM 1656 N N . PRO A 1 221 ? -10.927 -16.534 -10.598 1.00 79.86 221 PRO A N 1
ATOM 1657 C CA . PRO A 1 221 ? -10.309 -16.973 -9.340 1.00 81.92 221 PRO A CA 1
ATOM 1658 C C . PRO A 1 221 ? -10.918 -16.323 -8.097 1.00 85.48 221 PRO A C 1
ATOM 1659 O O . PRO A 1 221 ? -10.744 -16.840 -6.992 1.00 83.12 221 PRO A O 1
ATOM 1663 N N . ARG A 1 222 ? -11.612 -15.203 -8.275 1.00 80.13 222 ARG A N 1
ATOM 1664 C CA . ARG A 1 222 ? -12.249 -14.515 -7.158 1.00 75.21 222 ARG A CA 1
ATOM 1665 C C . ARG A 1 222 ? -13.386 -15.338 -6.567 1.00 72.79 222 ARG A C 1
ATOM 1666 O O . ARG A 1 222 ? -13.755 -15.159 -5.406 1.00 68.23 222 ARG A O 1
ATOM 1674 N N . PHE A 1 223 ? -13.936 -16.241 -7.372 1.00 64.57 223 PHE A N 1
ATOM 1675 C CA . PHE A 1 223 ? -15.119 -16.992 -6.975 1.00 64.67 223 PHE A CA 1
ATOM 1676 C C . PHE A 1 223 ? -14.861 -18.494 -6.953 1.00 73.99 223 PHE A C 1
ATOM 1677 O O . PHE A 1 223 ? -14.190 -18.996 -6.052 1.00 70.46 223 PHE A O 1
ATOM 1685 N N . CYS A 1 224 ? -15.397 -19.197 -7.948 1.00 78.23 224 CYS A N 1
ATOM 1686 C CA . CYS A 1 224 ? -15.269 -20.651 -8.046 1.00 75.17 224 CYS A CA 1
ATOM 1687 C C . CYS A 1 224 ? -15.726 -21.362 -6.771 1.00 71.01 224 CYS A C 1
ATOM 1688 O O . CYS A 1 224 ? -14.916 -21.978 -6.079 1.00 56.52 224 CYS A O 1
ATOM 1691 N N . PRO A 1 225 ? -17.029 -21.285 -6.459 1.00 62.16 225 PRO A N 1
ATOM 1692 C CA . PRO A 1 225 ? -17.537 -21.887 -5.222 1.00 57.46 225 PRO A CA 1
ATOM 1693 C C . PRO A 1 225 ? -17.468 -23.410 -5.247 1.00 62.75 225 PRO A C 1
ATOM 1694 O O . PRO A 1 225 ? -17.339 -24.005 -6.317 1.00 64.70 225 PRO A O 1
ATOM 1698 N N . ASP A 1 226 ? -17.553 -24.030 -4.075 1.00 53.89 226 ASP A N 1
ATOM 1699 C CA . ASP A 1 226 ? -17.548 -25.486 -3.976 1.00 60.30 226 ASP A CA 1
ATOM 1700 C C . ASP A 1 226 ? -18.856 -26.061 -4.494 1.00 61.66 226 ASP A C 1
ATOM 1701 O O . ASP A 1 226 ? -18.926 -27.230 -4.876 1.00 64.55 226 ASP A O 1
ATOM 1706 N N . GLY A 1 227 ? -19.893 -25.232 -4.501 1.00 55.26 227 GLY A N 1
ATOM 1707 C CA . GLY A 1 227 ? -21.196 -25.663 -4.960 1.00 62.73 227 GLY A CA 1
ATOM 1708 C C . GLY A 1 227 ? -22.150 -24.528 -5.264 1.00 59.73 227 GLY A C 1
ATOM 1709 O O . GLY A 1 227 ? -21.963 -23.399 -4.811 1.00 65.11 227 GLY A O 1
ATOM 1710 N N . LEU A 1 228 ? -23.177 -24.839 -6.047 1.00 62.75 228 LEU A N 1
ATOM 1711 C CA . LEU A 1 228 ? -24.249 -23.897 -6.341 1.00 62.76 228 LEU A CA 1
ATOM 1712 C C . LEU A 1 228 ? -25.574 -24.439 -5.823 1.00 63.92 228 LEU A C 1
ATOM 1713 O O . LEU A 1 228 ? -25.858 -25.629 -5.951 1.00 69.24 228 LEU A O 1
ATOM 1718 N N . LYS A 1 229 ? -26.380 -23.566 -5.232 1.00 64.16 229 LYS A N 1
ATOM 1719 C CA . LYS A 1 229 ? -27.737 -23.933 -4.851 1.00 65.63 229 LYS A CA 1
ATOM 1720 C C . LYS A 1 229 ? -28.715 -23.247 -5.798 1.00 61.66 229 LYS A C 1
ATOM 1721 O O . LYS A 1 229 ? -28.954 -22.044 -5.692 1.00 61.91 229 LYS A O 1
ATOM 1727 N N . LEU A 1 230 ? -29.270 -24.019 -6.727 1.00 70.92 230 LEU A N 1
ATOM 1728 C CA . LEU A 1 230 ? -30.107 -23.468 -7.788 1.00 67.20 230 LEU A CA 1
ATOM 1729 C C . LEU A 1 230 ? -31.534 -23.166 -7.340 1.00 72.67 230 LEU A C 1
ATOM 1730 O O . LEU A 1 230 ? -32.300 -24.072 -7.013 1.00 75.73 230 LEU A O 1
ATOM 1735 N N . TYR A 1 231 ? -31.878 -21.882 -7.335 1.00 83.46 231 TYR A N 1
ATOM 1736 C CA . TYR A 1 231 ? -33.237 -21.432 -7.055 1.00 88.12 231 TYR A CA 1
ATOM 1737 C C . TYR A 1 231 ? -33.900 -20.903 -8.323 1.00 88.86 231 TYR A C 1
ATOM 1738 O O . TYR A 1 231 ? -33.777 -19.722 -8.628 1.00 89.10 231 TYR A O 1
ATOM 1747 N N . PRO A 1 232 ? -34.606 -21.767 -9.068 1.00 89.11 232 PRO A N 1
ATOM 1748 C CA . PRO A 1 232 ? -35.313 -21.270 -10.255 1.00 94.59 232 PRO A CA 1
ATOM 1749 C C . PRO A 1 232 ? -36.309 -20.163 -9.900 1.00 96.10 232 PRO A C 1
ATOM 1750 O O . PRO A 1 232 ? -37.359 -20.447 -9.322 1.00 98.96 232 PRO A O 1
ATOM 1754 N N . THR A 1 233 ? -35.963 -18.920 -10.235 1.00 86.22 233 THR A N 1
ATOM 1755 C CA . THR A 1 233 ? -36.789 -17.760 -9.903 1.00 89.60 233 THR A CA 1
ATOM 1756 C C . THR A 1 233 ? -38.184 -17.853 -10.513 1.00 100.71 233 THR A C 1
ATOM 1757 O O . THR A 1 233 ? -38.333 -18.084 -11.714 1.00 104.80 233 THR A O 1
ATOM 1769 N N . VAL A 1 235 ? -42.574 -16.354 -9.910 1.00 105.36 235 VAL A N 1
ATOM 1770 C CA . VAL A 1 235 ? -43.477 -15.409 -9.267 1.00 103.35 235 VAL A CA 1
ATOM 1771 C C . VAL A 1 235 ? -44.287 -16.069 -8.156 1.00 97.91 235 VAL A C 1
ATOM 1772 O O . VAL A 1 235 ? -45.175 -16.880 -8.417 1.00 98.68 235 VAL A O 1
ATOM 1776 N N . VAL A 1 236 ? -43.975 -15.714 -6.915 1.00 91.97 236 VAL A N 1
ATOM 1777 C CA . VAL A 1 236 ? -44.689 -16.249 -5.763 1.00 91.68 236 VAL A CA 1
ATOM 1778 C C . VAL A 1 236 ? -45.727 -15.249 -5.266 1.00 92.27 236 VAL A C 1
ATOM 1779 O O . VAL A 1 236 ? -45.419 -14.075 -5.060 1.00 94.13 236 VAL A O 1
ATOM 1783 N N . GLU A 1 237 ? -46.958 -15.716 -5.083 1.00 95.76 237 GLU A N 1
ATOM 1784 C CA . GLU A 1 237 ? -48.043 -14.855 -4.627 1.00 102.00 237 GLU A CA 1
ATOM 1785 C C . GLU A 1 237 ? -47.767 -14.296 -3.232 1.00 102.64 237 GLU A C 1
ATOM 1786 O O . GLU A 1 237 ? -47.219 -14.987 -2.374 1.00 97.20 237 GLU A O 1
ATOM 1792 N N . GLY A 1 238 ? -48.143 -13.039 -3.017 1.00 108.40 238 GLY A N 1
ATOM 1793 C CA . GLY A 1 238 ? -47.950 -12.390 -1.733 1.00 105.70 238 GLY A CA 1
ATOM 1794 C C . GLY A 1 238 ? -46.600 -11.709 -1.630 1.00 101.11 238 GLY A C 1
ATOM 1795 O O . GLY A 1 238 ? -46.220 -11.201 -0.573 1.00 101.86 238 GLY A O 1
ATOM 1796 N N . THR A 1 239 ? -45.868 -11.699 -2.737 1.00 96.90 239 THR A N 1
ATOM 1797 C CA . THR A 1 239 ? -44.548 -11.087 -2.764 1.00 98.12 239 THR A CA 1
ATOM 1798 C C . THR A 1 239 ? -44.533 -9.853 -3.655 1.00 104.73 239 THR A C 1
ATOM 1799 O O . THR A 1 239 ? -45.523 -9.538 -4.317 1.00 113.57 239 THR A O 1
ATOM 1803 N N . ILE A 1 240 ? -43.397 -9.161 -3.657 1.00 100.87 240 ILE A N 1
ATOM 1804 C CA . ILE A 1 240 ? -43.207 -7.952 -4.449 1.00 103.59 240 ILE A CA 1
ATOM 1805 C C . ILE A 1 240 ? -43.075 -8.297 -5.932 1.00 101.48 240 ILE A C 1
ATOM 1806 O O . ILE A 1 240 ? -43.516 -7.539 -6.803 1.00 113.57 240 ILE A O 1
ATOM 1811 N N . LEU A 1 241 ? -42.481 -9.455 -6.210 1.00 87.84 241 LEU A N 1
ATOM 1812 C CA . LEU A 1 241 ? -42.346 -9.948 -7.577 1.00 89.92 241 LEU A CA 1
ATOM 1813 C C . LEU A 1 241 ? -43.709 -10.123 -8.236 1.00 95.30 241 LEU A C 1
ATOM 1814 O O . LEU A 1 241 ? -43.844 -9.973 -9.451 1.00 96.75 241 LEU A O 1
ATOM 1819 N N . GLU A 1 242 ? -44.715 -10.442 -7.426 1.00 99.18 242 GLU A N 1
ATOM 1820 C CA . GLU A 1 242 ? -46.082 -10.554 -7.914 1.00 105.87 242 GLU A CA 1
ATOM 1821 C C . GLU A 1 242 ? -46.553 -9.206 -8.448 1.00 111.54 242 GLU A C 1
ATOM 1822 O O . GLU A 1 242 ? -47.151 -9.130 -9.521 1.00 116.48 242 GLU A O 1
ATOM 1828 N N . GLN A 1 243 ? -46.267 -8.146 -7.694 1.00 111.54 243 GLN A N 1
ATOM 1829 C CA . GLN A 1 243 ? -46.595 -6.787 -8.113 1.00 118.81 243 GLN A CA 1
ATOM 1830 C C . GLN A 1 243 ? -45.843 -6.426 -9.387 1.00 117.34 243 GLN A C 1
ATOM 1831 O O . GLN A 1 243 ? -46.423 -5.886 -10.331 1.00 121.66 243 GLN A O 1
ATOM 1837 N N . TRP A 1 244 ? -44.546 -6.728 -9.401 1.00 110.00 244 TRP A N 1
ATOM 1838 C CA . TRP A 1 244 ? -43.699 -6.468 -10.562 1.00 106.83 244 TRP A CA 1
ATOM 1839 C C . TRP A 1 244 ? -44.209 -7.181 -11.812 1.00 108.67 244 TRP A C 1
ATOM 1840 O O . TRP A 1 244 ? -44.018 -6.704 -12.931 1.00 108.26 244 TRP A O 1
ATOM 1851 N N . TRP A 1 245 ? -44.856 -8.326 -11.615 1.00 111.16 245 TRP A N 1
ATOM 1852 C CA . TRP A 1 245 ? -45.436 -9.074 -12.722 1.00 115.25 245 TRP A CA 1
ATOM 1853 C C . TRP A 1 245 ? -46.781 -8.482 -13.137 1.00 117.26 245 TRP A C 1
ATOM 1854 O O . TRP A 1 245 ? -47.128 -8.482 -14.319 1.00 111.99 245 TRP A O 1
ATOM 1865 N N . LYS A 1 246 ? -47.533 -7.982 -12.159 1.00 118.88 246 LYS A N 1
ATOM 1866 C CA . LYS A 1 246 ? -48.802 -7.310 -12.431 1.00 122.66 246 LYS A CA 1
ATOM 1867 C C . LYS A 1 246 ? -48.583 -6.077 -13.301 1.00 122.39 246 LYS A C 1
ATOM 1868 O O . LYS A 1 246 ? -49.244 -5.896 -14.324 1.00 133.06 246 LYS A O 1
ATOM 1874 N N . GLU A 1 247 ? -47.645 -5.234 -12.880 1.00 116.89 247 GLU A N 1
ATOM 1875 C CA . GLU A 1 247 ? -47.323 -4.003 -13.591 1.00 121.91 247 GLU A CA 1
ATOM 1876 C C . GLU A 1 247 ? -46.688 -4.293 -14.947 1.00 129.61 247 GLU A C 1
ATOM 1877 O O . GLU A 1 247 ? -46.794 -3.493 -15.876 1.00 140.49 247 GLU A O 1
ATOM 1883 N N . GLY A 1 248 ? -46.027 -5.441 -15.052 1.00 130.37 248 GLY A N 1
ATOM 1884 C CA . GLY A 1 248 ? -45.342 -5.815 -16.274 1.00 127.25 248 GLY A CA 1
ATOM 1885 C C . GLY A 1 248 ? -43.867 -5.477 -16.207 1.00 126.68 248 GLY A C 1
ATOM 1886 O O . GLY A 1 248 ? -43.145 -5.599 -17.197 1.00 131.62 248 GLY A O 1
ATOM 1887 N N . ARG A 1 249 ? -43.418 -5.049 -15.031 1.00 114.52 249 ARG A N 1
ATOM 1888 C CA A ARG A 1 249 ? -42.019 -4.690 -14.840 0.54 112.77 249 ARG A CA 1
ATOM 1889 C CA B ARG A 1 249 ? -42.021 -4.690 -14.813 0.46 113.32 249 ARG A CA 1
ATOM 1890 C C . ARG A 1 249 ? -41.135 -5.934 -14.846 1.00 111.59 249 ARG A C 1
ATOM 1891 O O . ARG A 1 249 ? -39.931 -5.851 -15.096 1.00 113.90 249 ARG A O 1
ATOM 1906 N N . TYR A 1 250 ? -41.740 -7.088 -14.584 1.00 109.34 250 TYR A N 1
ATOM 1907 C CA . TYR A 1 250 ? -41.012 -8.351 -14.595 1.00 101.86 250 TYR A CA 1
ATOM 1908 C C . TYR A 1 250 ? -41.797 -9.458 -15.289 1.00 104.97 250 TYR A C 1
ATOM 1909 O O . TYR A 1 250 ? -42.986 -9.649 -15.029 1.00 115.73 250 TYR A O 1
ATOM 1918 N N . THR A 1 251 ? -41.121 -10.185 -16.172 1.00 96.95 251 THR A N 1
ATOM 1919 C CA . THR A 1 251 ? -41.715 -11.336 -16.839 1.00 100.26 251 THR A CA 1
ATOM 1920 C C . THR A 1 251 ? -40.795 -12.544 -16.715 1.00 99.52 251 THR A C 1
ATOM 1921 O O . THR A 1 251 ? -39.662 -12.519 -17.196 1.00 101.26 251 THR A O 1
ATOM 1925 N N . PRO A 1 252 ? -41.281 -13.609 -16.062 1.00 95.16 252 PRO A N 1
ATOM 1926 C CA . PRO A 1 252 ? -40.481 -14.815 -15.828 1.00 92.91 252 PRO A CA 1
ATOM 1927 C C . PRO A 1 252 ? -40.213 -15.601 -17.106 1.00 102.68 252 PRO A C 1
ATOM 1928 O O . PRO A 1 252 ? -40.907 -15.415 -18.106 1.00 106.87 252 PRO A O 1
ATOM 1932 N N . TYR A 1 253 ? -39.209 -16.471 -17.065 1.00 95.18 253 TYR A N 1
ATOM 1933 C CA . TYR A 1 253 ? -38.889 -17.324 -18.201 1.00 93.28 253 TYR A CA 1
ATOM 1934 C C . TYR A 1 253 ? -39.956 -18.398 -18.373 1.00 99.20 253 TYR A C 1
ATOM 1935 O O . TYR A 1 253 ? -40.527 -18.868 -17.388 1.00 100.52 253 TYR A O 1
ATOM 1944 N N . PRO A 1 254 ? -40.234 -18.788 -19.626 1.00 99.77 254 PRO A N 1
ATOM 1945 C CA . PRO A 1 254 ? -41.048 -19.982 -19.875 1.00 102.93 254 PRO A CA 1
ATOM 1946 C C . PRO A 1 254 ? -40.387 -21.224 -19.277 1.00 104.75 254 PRO A C 1
ATOM 1947 O O . PRO A 1 254 ? -39.170 -21.227 -19.083 1.00 107.49 254 PRO A O 1
ATOM 1951 N N . ASN A 1 255 ? -41.174 -22.256 -18.988 1.00 106.39 255 ASN A N 1
ATOM 1952 C CA . ASN A 1 255 ? -40.657 -23.460 -18.340 1.00 108.29 255 ASN A CA 1
ATOM 1953 C C . ASN A 1 255 ? -39.540 -24.133 -19.134 1.00 109.12 255 ASN A C 1
ATOM 1954 O O . ASN A 1 255 ? -38.546 -24.583 -18.561 1.00 105.25 255 ASN A O 1
ATOM 1959 N N . GLY A 1 256 ? -39.707 -24.195 -20.452 1.00 114.86 256 GLY A N 1
ATOM 1960 C CA . GLY A 1 256 ? -38.697 -24.767 -21.324 1.00 109.24 256 GLY A CA 1
ATOM 1961 C C . GLY A 1 256 ? -37.426 -23.940 -21.321 1.00 109.19 256 GLY A C 1
ATOM 1962 O O . GLY A 1 256 ? -36.317 -24.480 -21.366 1.00 115.19 256 GLY A O 1
ATOM 1963 N N . THR A 1 257 ? -37.593 -22.622 -21.262 1.00 107.97 257 THR A N 1
ATOM 1964 C CA . THR A 1 257 ? -36.465 -21.700 -21.196 1.00 109.84 257 THR A CA 1
ATOM 1965 C C . THR A 1 257 ? -35.670 -21.907 -19.913 1.00 106.72 257 THR A C 1
ATOM 1966 O O . THR A 1 257 ? -34.447 -22.046 -19.944 1.00 108.73 257 THR A O 1
ATOM 1978 N N . THR A 1 259 ? -35.741 -24.515 -17.808 1.00 98.27 259 THR A N 1
ATOM 1979 C CA . THR A 1 259 ? -35.182 -25.863 -17.772 1.00 99.62 259 THR A CA 1
ATOM 1980 C C . THR A 1 259 ? -33.927 -25.963 -18.637 1.00 98.92 259 THR A C 1
ATOM 1981 O O . THR A 1 259 ? -32.899 -26.501 -18.207 1.00 95.90 259 THR A O 1
ATOM 1985 N N . GLY A 1 260 ? -34.021 -25.438 -19.856 1.00 106.16 260 GLY A N 1
ATOM 1986 C CA . GLY A 1 260 ? -32.889 -25.409 -20.764 1.00 105.86 260 GLY A CA 1
ATOM 1987 C C . GLY A 1 260 ? -31.708 -24.666 -20.169 1.00 99.51 260 GLY A C 1
ATOM 1988 O O . GLY A 1 260 ? -30.566 -25.118 -20.264 1.00 102.03 260 GLY A O 1
ATOM 1989 N N . LEU A 1 261 ? -31.989 -23.528 -19.541 1.00 82.66 261 LEU A N 1
ATOM 1990 C CA . LEU A 1 261 ? -30.952 -22.713 -18.920 1.00 85.53 261 LEU A CA 1
ATOM 1991 C C . LEU A 1 261 ? -30.269 -23.461 -17.779 1.00 91.01 261 LEU A C 1
ATOM 1992 O O . LEU A 1 261 ? -29.046 -23.423 -17.649 1.00 91.08 261 LEU A O 1
ATOM 1997 N N . ILE A 1 262 ? -31.066 -24.139 -16.959 1.00 92.16 262 ILE A N 1
ATOM 1998 C CA . ILE A 1 262 ? -30.540 -24.951 -15.867 1.00 84.89 262 ILE A CA 1
ATOM 1999 C C . ILE A 1 262 ? -29.635 -26.051 -16.411 1.00 90.04 262 ILE A C 1
ATOM 2000 O O . ILE A 1 262 ? -28.559 -26.311 -15.866 1.00 81.99 262 ILE A O 1
ATOM 2005 N N . ALA A 1 263 ? -30.073 -26.682 -17.497 1.00 87.82 263 ALA A N 1
ATOM 2006 C CA . ALA A 1 263 ? -29.290 -27.735 -18.137 1.00 82.67 263 ALA A CA 1
ATOM 2007 C C . ALA A 1 263 ? -27.949 -27.205 -18.642 1.00 91.27 263 ALA A C 1
ATOM 2008 O O . ALA A 1 263 ? -26.902 -27.822 -18.421 1.00 93.38 263 ALA A O 1
ATOM 2010 N N . ASP A 1 264 ? -27.987 -26.058 -19.316 1.00 96.41 264 ASP A N 1
ATOM 2011 C CA . ASP A 1 264 ? -26.773 -25.437 -19.838 1.00 97.26 264 ASP A CA 1
ATOM 2012 C C . ASP A 1 264 ? -25.834 -25.017 -18.709 1.00 88.36 264 ASP A C 1
ATOM 2013 O O . ASP A 1 264 ? -24.614 -25.053 -18.864 1.00 93.46 264 ASP A O 1
ATOM 2018 N N . ILE A 1 265 ? -26.406 -24.621 -17.576 1.00 90.09 265 ILE A N 1
ATOM 2019 C CA . ILE A 1 265 ? -25.607 -24.274 -16.406 1.00 89.32 265 ILE A CA 1
ATOM 2020 C C . ILE A 1 265 ? -24.912 -25.516 -15.856 1.00 88.80 265 ILE A C 1
ATOM 2021 O O . ILE A 1 265 ? -23.711 -25.498 -15.585 1.00 87.96 265 ILE A O 1
ATOM 2026 N N . LYS A 1 266 ? -25.671 -26.598 -15.709 1.00 89.80 266 LYS A N 1
ATOM 2027 C CA . LYS A 1 266 ? -25.118 -27.859 -15.221 1.00 86.87 266 LYS A CA 1
ATOM 2028 C C . LYS A 1 266 ? -24.058 -28.427 -16.161 1.00 95.85 266 LYS A C 1
ATOM 2029 O O . LYS A 1 266 ? -23.155 -29.144 -15.731 1.00 96.30 266 LYS A O 1
ATOM 2035 N N . ALA A 1 267 ? -24.172 -28.103 -17.444 1.00 96.48 267 ALA A N 1
ATOM 2036 C CA . ALA A 1 267 ? -23.275 -28.660 -18.452 1.00 102.85 267 ALA A CA 1
ATOM 2037 C C . ALA A 1 267 ? -21.860 -28.082 -18.388 1.00 102.25 267 ALA A C 1
ATOM 2038 O O . ALA A 1 267 ? -20.923 -28.677 -18.922 1.00 112.58 267 ALA A O 1
ATOM 2040 N N . LEU A 1 268 ? -21.700 -26.934 -17.737 1.00 91.22 268 LEU A N 1
ATOM 2041 C CA . LEU A 1 268 ? -20.418 -26.231 -17.769 1.00 92.19 268 LEU A CA 1
ATOM 2042 C C . LEU A 1 268 ? -19.705 -26.171 -16.420 1.00 88.44 268 LEU A C 1
ATOM 2043 O O . LEU A 1 268 ? -18.763 -25.396 -16.249 1.00 90.96 268 LEU A O 1
ATOM 2048 N N . VAL A 1 269 ? -20.140 -26.984 -15.465 1.00 85.07 269 VAL A N 1
ATOM 2049 C CA . VAL A 1 269 ? -19.535 -26.950 -14.139 1.00 87.18 269 VAL A CA 1
ATOM 2050 C C . VAL A 1 269 ? -18.300 -27.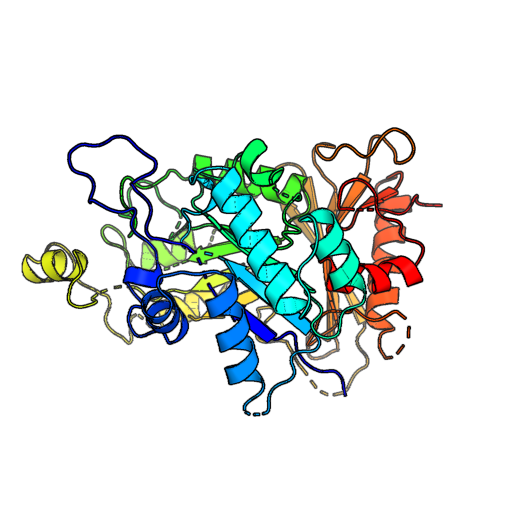843 -14.052 1.00 82.23 269 VAL A C 1
ATOM 2051 O O . VAL A 1 269 ? -18.285 -28.957 -14.577 1.00 83.93 269 VAL A O 1
ATOM 2055 N N . PRO A 1 270 ? -17.245 -27.336 -13.398 1.00 84.22 270 PRO A N 1
ATOM 2056 C CA . PRO A 1 270 ? -15.998 -28.072 -13.170 1.00 87.07 270 PRO A CA 1
ATOM 2057 C C . PRO A 1 270 ? -16.212 -29.289 -12.267 1.00 78.27 270 PRO A C 1
ATOM 2058 O O . PRO A 1 270 ? -17.204 -29.333 -11.538 1.00 74.32 270 PRO A O 1
ATOM 2062 N N . PRO A 1 271 ? -15.295 -30.269 -12.322 1.00 71.85 271 PRO A N 1
ATOM 2063 C CA . PRO A 1 271 ? -15.402 -31.511 -11.545 1.00 73.12 271 PRO A CA 1
ATOM 2064 C C . PRO A 1 271 ? -15.478 -31.314 -10.029 1.00 67.70 271 PRO A C 1
ATOM 2065 O O . PRO A 1 271 ? -15.989 -32.194 -9.336 1.00 74.23 271 PRO A O 1
ATOM 2069 N N . TYR A 1 272 ? -14.982 -30.190 -9.521 1.00 67.34 272 TYR A N 1
ATOM 2070 C CA . TYR A 1 272 ? -14.937 -29.978 -8.077 1.00 71.25 272 TYR A CA 1
ATOM 2071 C C . TYR A 1 272 ? -16.205 -29.312 -7.543 1.00 72.13 272 TYR A C 1
ATOM 2072 O O . TYR A 1 272 ? -16.307 -29.019 -6.351 1.00 72.29 272 TYR A O 1
ATOM 2081 N N . VAL A 1 273 ? -17.169 -29.081 -8.428 1.00 69.13 273 VAL A N 1
ATOM 2082 C CA . VAL A 1 273 ? -18.389 -28.366 -8.066 1.00 64.48 273 VAL A CA 1
ATOM 2083 C C . VAL A 1 273 ? -19.554 -29.321 -7.813 1.00 63.08 273 VAL A C 1
ATOM 2084 O O . VAL A 1 273 ? -19.753 -30.281 -8.557 1.00 67.04 273 VAL A O 1
ATOM 2088 N N . ARG A 1 274 ? -20.318 -29.057 -6.757 1.00 67.64 274 ARG A N 1
ATOM 2089 C CA . ARG A 1 274 ? -21.503 -29.849 -6.449 1.00 75.13 274 ARG A CA 1
ATOM 2090 C C . ARG A 1 274 ? -22.775 -29.031 -6.660 1.00 80.78 274 ARG A C 1
ATOM 2091 O O . ARG A 1 274 ? -22.969 -27.999 -6.022 1.00 80.68 274 ARG A O 1
ATOM 2099 N N . ILE A 1 275 ? -23.641 -29.496 -7.555 1.00 77.76 275 ILE A N 1
ATOM 2100 C CA . ILE A 1 275 ? -24.892 -28.798 -7.838 1.00 78.18 275 ILE A CA 1
ATOM 2101 C C . ILE A 1 275 ? -26.066 -29.430 -7.100 1.00 89.03 275 ILE A C 1
ATOM 2102 O O . ILE A 1 275 ? -26.227 -30.650 -7.102 1.00 98.44 275 ILE A O 1
ATOM 2107 N N . SER A 1 276 ? -26.885 -28.592 -6.472 1.00 90.39 276 SER A N 1
ATOM 2108 C CA . SER A 1 276 ? -28.100 -29.054 -5.813 1.00 98.19 276 SER A CA 1
ATOM 2109 C C . SER A 1 276 ? -29.265 -28.124 -6.136 1.00 103.39 276 SER A C 1
ATOM 2110 O O . SER A 1 276 ? -29.102 -26.905 -6.182 1.00 93.44 276 SER A O 1
ATOM 2113 N N . ARG A 1 277 ? -30.438 -28.705 -6.368 1.00 112.93 277 ARG A N 1
ATOM 2114 C CA . ARG A 1 277 ? -31.631 -27.925 -6.678 1.00 110.72 277 ARG A CA 1
ATOM 2115 C C . ARG A 1 277 ? -32.542 -27.821 -5.459 1.00 119.67 277 ARG A C 1
ATOM 2116 O O . ARG A 1 277 ? -32.740 -28.799 -4.739 1.00 129.68 277 ARG A O 1
ATOM 2124 N N . VAL A 1 278 ? -33.092 -26.632 -5.230 1.00 134.95 278 VAL A N 1
ATOM 2125 C CA . VAL A 1 278 ? -33.995 -26.415 -4.105 1.00 131.36 278 VAL A CA 1
ATOM 2126 C C . VAL A 1 278 ? -35.345 -27.085 -4.345 1.00 136.68 278 VAL A C 1
ATOM 2127 O O . VAL A 1 278 ? -35.700 -27.402 -5.482 1.00 137.83 278 VAL A O 1
ATOM 2131 N N . LYS A 1 309 ? -25.765 -34.492 -19.953 1.00 112.99 309 LYS A N 1
ATOM 2132 C CA . LYS A 1 309 ? -26.072 -34.716 -18.545 1.00 118.55 309 LYS A CA 1
ATOM 2133 C C . LYS A 1 309 ? -25.155 -33.896 -17.642 1.00 120.21 309 LYS A C 1
ATOM 2134 O O . LYS A 1 309 ? -24.235 -33.229 -18.113 1.00 126.32 309 LYS A O 1
ATOM 2140 N N . CYS A 1 310 ? -25.415 -33.949 -16.340 1.00 117.05 310 CYS A N 1
ATOM 2141 C CA . CYS A 1 310 ? -24.616 -33.212 -15.368 1.00 117.56 310 CYS A CA 1
ATOM 2142 C C . CYS A 1 310 ? -23.406 -34.024 -14.924 1.00 116.14 310 CYS A C 1
ATOM 2143 O O . CYS A 1 310 ? -23.533 -35.188 -14.548 1.00 111.01 310 CYS A O 1
ATOM 2146 N N . ARG A 1 311 ? -22.231 -33.406 -14.973 1.00 116.77 311 ARG A N 1
ATOM 2147 C CA . ARG A 1 311 ? -21.000 -34.079 -14.576 1.00 114.55 311 ARG A CA 1
ATOM 2148 C C . ARG A 1 311 ? -20.435 -33.499 -13.282 1.00 107.11 311 ARG A C 1
ATOM 2149 O O . ARG A 1 311 ? -19.223 -33.491 -13.068 1.00 99.10 311 ARG A O 1
ATOM 2157 N N . CYS A 1 312 ? -21.321 -33.019 -12.416 1.00 101.99 312 CYS A N 1
ATOM 2158 C CA . CYS A 1 312 ? -20.902 -32.448 -11.141 1.00 90.23 312 CYS A CA 1
ATOM 2159 C C . CYS A 1 312 ? -20.668 -33.546 -10.111 1.00 94.45 312 CYS A C 1
ATOM 2160 O O . CYS A 1 312 ? -20.635 -34.729 -10.448 1.00 94.93 312 CYS A O 1
ATOM 2163 N N . ILE A 1 313 ? -20.498 -33.144 -8.857 1.00 90.13 313 ILE A N 1
ATOM 2164 C CA . ILE A 1 313 ? -20.230 -34.079 -7.770 1.00 88.41 313 ILE A CA 1
ATOM 2165 C C . ILE A 1 313 ? -21.459 -34.928 -7.438 1.00 92.08 313 ILE A C 1
ATOM 2166 O O . ILE A 1 313 ? -21.354 -36.139 -7.243 1.00 91.47 313 ILE A O 1
ATOM 2171 N N . ARG A 1 314 ? -22.622 -34.286 -7.389 1.00 100.01 314 ARG A N 1
ATOM 2172 C CA . ARG A 1 314 ? -23.867 -34.964 -7.038 1.00 105.29 314 ARG A CA 1
ATOM 2173 C C . ARG A 1 314 ? -24.318 -35.957 -8.116 1.00 114.38 314 ARG A C 1
ATOM 2174 O O . ARG A 1 314 ? -25.048 -36.906 -7.832 1.00 122.72 314 ARG A O 1
ATOM 2182 N N . CYS A 1 315 ? -23.885 -35.743 -9.353 1.00 112.74 315 CYS A N 1
ATOM 2183 C CA . CYS A 1 315 ? -24.261 -36.637 -10.444 1.00 118.35 315 CYS A CA 1
ATOM 2184 C C . CYS A 1 315 ? -23.120 -37.595 -10.786 1.00 114.76 315 CYS A C 1
ATOM 2185 O O . CYS A 1 315 ? -22.945 -37.990 -11.940 1.00 128.62 315 CYS A O 1
ATOM 2188 N N . ARG A 1 316 ? -22.352 -37.959 -9.762 1.00 103.39 316 ARG A N 1
ATOM 2189 C CA . ARG A 1 316 ? -21.270 -38.932 -9.882 1.00 99.02 316 ARG A CA 1
ATOM 2190 C C . ARG A 1 316 ? -21.185 -39.766 -8.604 1.00 106.68 316 ARG A C 1
ATOM 2191 O O . ARG A 1 316 ? -20.188 -40.447 -8.360 1.00 109.81 316 ARG A O 1
ATOM 2199 N N . GLU A 1 317 ? -22.253 -39.717 -7.812 1.00 114.61 317 GLU A N 1
ATOM 2200 C CA . GLU A 1 317 ? -22.251 -40.170 -6.419 1.00 115.91 317 GLU A CA 1
ATOM 2201 C C . GLU A 1 317 ? -21.890 -41.624 -6.141 1.00 112.68 317 GLU A C 1
ATOM 2202 O O . GLU A 1 317 ? -21.181 -41.896 -5.172 1.00 120.60 317 GLU A O 1
ATOM 2208 N N . TYR A 1 318 ? -22.404 -42.538 -6.967 1.00 111.84 318 TYR A N 1
ATOM 2209 C CA . TYR A 1 318 ? -22.434 -43.978 -6.676 1.00 116.31 318 TYR A CA 1
ATOM 2210 C C . TYR A 1 318 ? -23.417 -44.260 -5.545 1.00 114.28 318 TYR A C 1
ATOM 2211 O O . TYR A 1 318 ? -23.395 -43.599 -4.505 1.00 114.83 318 TYR A O 1
ATOM 2220 N N . SER A 1 328 ? -17.414 -53.323 -11.828 1.00 151.71 328 SER A N 1
ATOM 2221 C CA . SER A 1 328 ? -16.628 -52.283 -12.481 1.00 149.25 328 SER A CA 1
ATOM 2222 C C . SER A 1 328 ? -15.197 -52.254 -11.956 1.00 157.67 328 SER A C 1
ATOM 2223 O O . SER A 1 328 ? -14.684 -53.261 -11.467 1.00 163.36 328 SER A O 1
ATOM 2226 N N . GLY A 1 329 ? -14.559 -51.093 -12.057 1.00 153.24 329 GLY A N 1
ATOM 2227 C CA . GLY A 1 329 ? -13.176 -50.948 -11.646 1.00 144.87 329 GLY A CA 1
ATOM 2228 C C . GLY A 1 329 ? -13.005 -50.362 -10.257 1.00 129.76 329 GLY A C 1
ATOM 2229 O O . GLY A 1 329 ? -13.890 -49.681 -9.736 1.00 123.55 329 GLY A O 1
ATOM 2230 N N . GLU A 1 330 ? -11.852 -50.641 -9.658 1.00 122.21 330 GLU A N 1
ATOM 2231 C CA . GLU A 1 330 ? -11.496 -50.089 -8.359 1.00 113.01 330 GLU A CA 1
ATOM 2232 C C . GLU A 1 330 ? -11.068 -48.632 -8.524 1.00 108.92 330 GLU A C 1
ATOM 2233 O O . GLU A 1 330 ? -10.290 -48.314 -9.423 1.00 114.86 330 GLU A O 1
ATOM 2239 N N . PRO A 1 331 ? -11.584 -47.739 -7.663 1.00 99.96 331 PRO A N 1
ATOM 2240 C CA . PRO A 1 331 ? -11.281 -46.306 -7.767 1.00 92.27 331 PRO A CA 1
ATOM 2241 C C . PRO A 1 331 ? -9.798 -45.985 -7.610 1.00 89.79 331 PRO A C 1
ATOM 2242 O O . PRO A 1 331 ? -9.095 -46.613 -6.817 1.00 88.82 331 PRO A O 1
ATOM 2246 N N . THR A 1 332 ? -9.339 -45.007 -8.381 1.00 86.96 332 THR A N 1
ATOM 2247 C CA . THR A 1 332 ? -7.981 -44.500 -8.273 1.00 82.36 332 THR A CA 1
ATOM 2248 C C . THR A 1 332 ? -8.011 -43.053 -7.797 1.00 78.87 332 THR A C 1
ATOM 2249 O O . THR A 1 332 ? -9.071 -42.418 -7.767 1.00 77.45 332 THR A O 1
ATOM 2253 N N . LEU A 1 333 ? -6.843 -42.538 -7.431 1.00 85.45 333 LEU A N 1
ATOM 2254 C CA . LEU A 1 333 ? -6.729 -41.202 -6.863 1.00 79.49 333 LEU A CA 1
ATOM 2255 C C . LEU A 1 333 ? -6.472 -40.145 -7.935 1.00 80.84 333 LEU A C 1
ATOM 2256 O O . LEU A 1 333 ? -5.521 -40.245 -8.709 1.00 82.27 333 LEU A O 1
ATOM 2261 N N . ARG A 1 334 ? -7.333 -39.133 -7.966 1.00 81.27 334 ARG A N 1
ATOM 2262 C CA . ARG A 1 334 ? -7.252 -38.0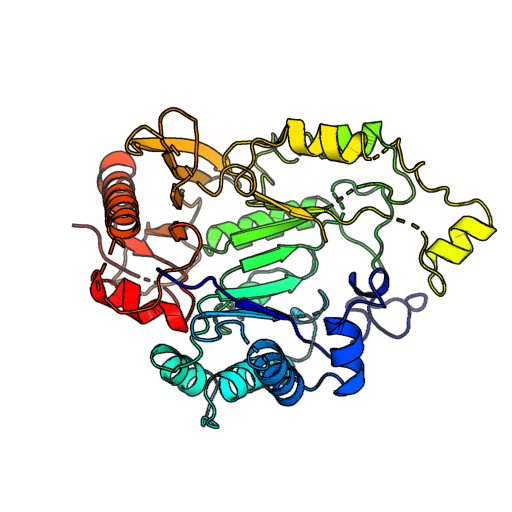50 -8.935 1.00 81.86 334 ARG A CA 1
ATOM 2263 C C . ARG A 1 334 ? -6.985 -36.724 -8.233 1.00 79.73 334 ARG A C 1
ATOM 2264 O O . ARG A 1 334 ? -7.441 -36.503 -7.108 1.00 73.59 334 ARG A O 1
ATOM 2272 N N . ARG A 1 335 ? -6.260 -35.843 -8.913 1.00 75.44 335 ARG A N 1
ATOM 2273 C CA . ARG A 1 335 ? -5.935 -34.527 -8.379 1.00 69.69 335 ARG A CA 1
ATOM 2274 C C . ARG A 1 335 ? -6.251 -33.429 -9.390 1.00 73.18 335 ARG A C 1
ATOM 2275 O O . ARG A 1 335 ? -5.869 -33.522 -10.557 1.00 72.66 335 ARG A O 1
ATOM 2283 N N . LEU A 1 336 ? -6.953 -32.392 -8.942 1.00 69.26 336 LEU A N 1
ATOM 2284 C CA . LEU A 1 336 ? -7.267 -31.256 -9.804 1.00 74.1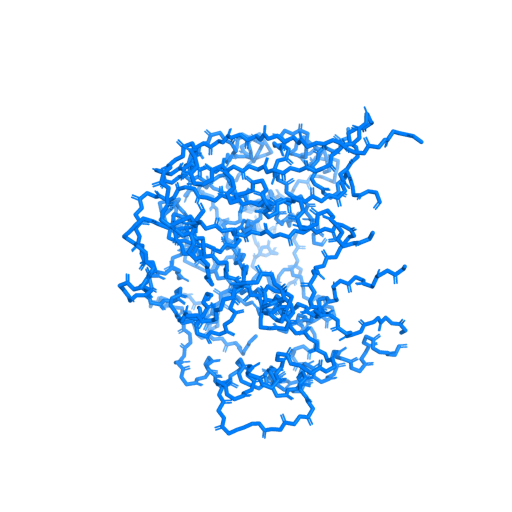1 336 LEU A CA 1
ATOM 2285 C C . LEU A 1 336 ? -6.989 -29.933 -9.098 1.00 81.58 336 LEU A C 1
ATOM 2286 O O . LEU A 1 336 ? -7.644 -29.599 -8.114 1.00 77.57 336 LEU A O 1
ATOM 2291 N N . ASP A 1 337 ? -6.018 -29.182 -9.608 1.00 76.85 337 ASP A N 1
ATOM 2292 C CA . ASP A 1 337 ? -5.644 -27.903 -9.011 1.00 77.39 337 ASP A CA 1
ATOM 2293 C C . ASP A 1 337 ? -6.297 -26.724 -9.726 1.00 76.65 337 ASP A C 1
ATOM 2294 O O . ASP A 1 337 ? -6.462 -26.740 -10.946 1.00 81.89 337 ASP A O 1
ATOM 2299 N N . TYR A 1 338 ? -6.667 -25.703 -8.958 1.00 68.14 338 TYR A N 1
ATOM 2300 C CA . TYR A 1 338 ? -7.185 -24.465 -9.533 1.00 72.43 338 TYR A CA 1
ATOM 2301 C C . TYR A 1 338 ? -6.970 -23.299 -8.574 1.00 73.33 338 TYR A C 1
ATOM 2302 O O . TYR A 1 338 ? -7.138 -23.449 -7.367 1.00 73.21 338 TYR A O 1
ATOM 2311 N N . PRO A 1 339 ? -6.589 -22.132 -9.113 1.00 75.39 339 PRO A N 1
ATOM 2312 C CA . PRO A 1 339 ? -6.327 -20.945 -8.291 1.00 72.92 339 PRO A CA 1
ATOM 2313 C C . PRO A 1 339 ? -7.604 -20.338 -7.718 1.00 78.44 339 PRO A C 1
ATOM 2314 O O . PRO A 1 339 ? -8.631 -20.309 -8.396 1.00 78.08 339 PRO A O 1
ATOM 2318 N N . ALA A 1 340 ? -7.535 -19.860 -6.479 1.00 78.11 340 ALA A N 1
ATOM 2319 C CA . ALA A 1 340 ? -8.691 -19.246 -5.836 1.00 75.27 340 ALA A CA 1
ATOM 2320 C C . ALA A 1 340 ? -8.277 -18.292 -4.721 1.00 76.94 340 ALA A C 1
ATOM 2321 O O . ALA A 1 340 ? -7.581 -18.686 -3.782 1.00 80.80 340 ALA A O 1
ATOM 2323 N N . SER A 1 341 ? -8.709 -17.039 -4.842 1.00 73.24 341 SER A N 1
ATOM 2324 C CA . SER A 1 341 ? -8.488 -16.017 -3.820 1.00 79.01 341 SER A CA 1
ATOM 2325 C C . SER A 1 341 ? -7.019 -15.865 -3.431 1.00 87.55 341 SER A C 1
ATOM 2326 O O . SER A 1 341 ? -6.690 -15.759 -2.250 1.00 86.89 341 SER A O 1
ATOM 2329 N N . GLY A 1 342 ? -6.141 -15.860 -4.429 1.00 89.72 342 GLY A N 1
ATOM 2330 C CA . GLY A 1 342 ? -4.721 -15.672 -4.195 1.00 84.90 342 GLY A CA 1
ATOM 2331 C C . GLY A 1 342 ? -4.021 -16.905 -3.658 1.00 80.00 342 GLY A C 1
ATOM 2332 O O . GLY A 1 342 ? -2.820 -16.878 -3.388 1.00 87.43 342 GLY A O 1
ATOM 2333 N N . GLY A 1 343 ? -4.772 -17.990 -3.499 1.00 74.83 343 GLY A N 1
ATOM 2334 C CA . GLY A 1 343 ? -4.211 -19.238 -3.017 1.00 74.77 343 GLY A CA 1
ATOM 2335 C C . GLY A 1 343 ? -4.449 -20.366 -3.999 1.00 78.15 343 GLY A C 1
ATOM 2336 O O . GLY A 1 343 ? -5.007 -20.152 -5.076 1.00 84.22 343 GLY A O 1
ATOM 2337 N N . LYS A 1 344 ? -4.027 -21.572 -3.632 1.00 76.56 344 LYS A N 1
ATOM 2338 C CA . LYS A 1 344 ? -4.221 -22.729 -4.501 1.00 74.66 344 LYS A CA 1
ATOM 2339 C C . LYS A 1 344 ? -5.241 -23.700 -3.916 1.00 76.93 344 LYS A C 1
ATOM 2340 O O . LYS A 1 344 ? -5.207 -24.005 -2.729 1.00 80.95 344 LYS A O 1
ATOM 2346 N N . GLU A 1 345 ? -6.154 -24.176 -4.754 1.00 74.23 345 GLU A N 1
ATOM 2347 C CA . GLU A 1 345 ? -7.121 -25.182 -4.334 1.00 71.52 345 GLU A CA 1
ATOM 2348 C C . GLU A 1 345 ? -6.813 -26.528 -4.976 1.00 75.67 345 GLU A C 1
ATOM 2349 O O . GLU A 1 345 ? -6.644 -26.629 -6.194 1.00 68.07 345 GLU A O 1
ATOM 2355 N N . ILE A 1 346 ? -6.741 -27.558 -4.141 1.00 69.69 346 ILE A N 1
ATOM 2356 C CA . ILE A 1 346 ? -6.443 -28.910 -4.589 1.00 65.41 346 ILE A CA 1
ATOM 2357 C C . ILE A 1 346 ? -7.617 -29.840 -4.317 1.00 71.15 346 ILE A C 1
ATOM 2358 O O . ILE A 1 346 ? -7.931 -30.149 -3.167 1.00 73.06 346 ILE A O 1
ATOM 2363 N N . PHE A 1 347 ? -8.264 -30.279 -5.389 1.00 66.03 347 PHE A N 1
ATOM 2364 C CA . PHE A 1 347 ? -9.388 -31.197 -5.295 1.00 63.54 347 PHE A CA 1
ATOM 2365 C C . PHE A 1 347 ? -8.925 -32.632 -5.528 1.00 68.66 347 PHE A C 1
ATOM 2366 O O . PHE A 1 347 ? -8.655 -33.033 -6.663 1.00 64.97 347 PHE A O 1
ATOM 2374 N N . LEU A 1 348 ? -8.821 -33.394 -4.443 1.00 60.22 348 LEU A N 1
ATOM 2375 C CA . LEU A 1 348 ? -8.465 -34.805 -4.524 1.00 64.79 348 LEU A CA 1
ATOM 2376 C C . LEU A 1 348 ? -9.734 -35.646 -4.546 1.00 66.15 348 LEU A C 1
ATOM 2377 O O . LEU A 1 348 ? -10.724 -35.289 -3.912 1.00 62.31 348 LEU A O 1
ATOM 2382 N N . SER A 1 349 ? -9.712 -36.758 -5.273 1.00 66.77 349 SER A N 1
ATOM 2383 C CA . SER A 1 349 ? -10.903 -37.597 -5.371 1.00 68.05 349 SER A CA 1
ATOM 2384 C C . SER A 1 349 ? -10.571 -39.061 -5.647 1.00 67.26 349 SER A C 1
ATOM 2385 O O . SER A 1 349 ? -9.488 -39.380 -6.121 1.00 71.08 349 SER A O 1
ATOM 2388 N N . PHE A 1 350 ? -11.506 -39.951 -5.333 1.00 66.08 350 PHE A N 1
ATOM 2389 C CA . PHE A 1 350 ? -11.355 -41.362 -5.670 1.00 72.07 350 PHE A CA 1
ATOM 2390 C C . PHE A 1 350 ? -12.399 -41.756 -6.705 1.00 77.81 350 PHE A C 1
ATOM 2391 O O . PHE A 1 350 ? -13.584 -41.871 -6.390 1.00 71.19 350 PHE A O 1
ATOM 2399 N N . GLU A 1 351 ? -11.956 -41.953 -7.943 1.00 71.42 351 GLU A N 1
ATOM 2400 C CA . GLU A 1 351 ? -12.877 -42.224 -9.043 1.00 69.28 351 GLU A CA 1
ATOM 2401 C C . GLU A 1 351 ? -12.451 -43.441 -9.854 1.00 70.50 351 GLU A C 1
ATOM 2402 O O . GLU A 1 351 ? -11.262 -43.670 -10.060 1.00 84.86 351 GLU A O 1
ATOM 2408 N N . ASP A 1 352 ? -13.427 -44.215 -10.318 1.00 72.61 352 ASP A N 1
ATOM 2409 C CA . ASP A 1 352 ? -13.142 -45.420 -11.090 1.00 82.74 352 ASP A CA 1
ATOM 2410 C C . ASP A 1 352 ? -13.051 -45.115 -12.585 1.00 79.11 352 ASP A C 1
ATOM 2411 O O . ASP A 1 352 ? -12.968 -43.952 -12.984 1.00 77.20 352 ASP A O 1
ATOM 2416 N N . ALA A 1 353 ? -13.077 -46.162 -13.406 1.00 83.44 353 ALA A N 1
ATOM 2417 C CA . ALA A 1 353 ? -12.924 -46.015 -14.851 1.00 90.09 353 ALA A CA 1
ATOM 2418 C C . ALA A 1 353 ? -14.137 -45.349 -15.499 1.00 95.12 353 ALA A C 1
ATOM 2419 O O . ALA A 1 353 ? -14.034 -44.776 -16.583 1.00 87.00 353 ALA A O 1
ATOM 2421 N N . SER A 1 354 ? -15.285 -45.431 -14.833 1.00 84.42 354 SER A N 1
ATOM 2422 C CA . SER A 1 354 ? -16.511 -44.830 -15.347 1.00 84.32 354 SER A CA 1
ATOM 2423 C C . SER A 1 354 ? -16.740 -43.451 -14.740 1.00 87.87 354 SER A C 1
ATOM 2424 O O . SER A 1 354 ? -17.850 -42.919 -14.794 1.00 91.32 354 SER A O 1
ATOM 2427 N N . ASP A 1 355 ? -15.679 -42.889 -14.164 1.00 94.47 355 ASP A N 1
ATOM 2428 C CA . ASP A 1 355 ? -15.710 -41.566 -13.541 1.00 93.69 355 ASP A CA 1
ATOM 2429 C C . ASP A 1 355 ? -16.759 -41.459 -12.440 1.00 83.70 355 ASP A C 1
ATOM 2430 O O . ASP A 1 355 ? -17.362 -40.403 -12.243 1.00 81.38 355 ASP A O 1
ATOM 2435 N N . THR A 1 356 ? -16.971 -42.555 -11.720 1.00 82.79 356 THR A N 1
ATOM 2436 C CA . THR A 1 356 ? -17.884 -42.550 -10.586 1.00 83.73 356 THR A CA 1
ATOM 2437 C C . THR A 1 356 ? -17.124 -42.142 -9.326 1.00 76.54 356 THR A C 1
ATOM 2438 O O . THR A 1 356 ? -16.046 -42.665 -9.049 1.00 70.77 356 THR A O 1
ATOM 2442 N N . LEU A 1 357 ? -17.690 -41.204 -8.573 1.00 69.37 357 LEU A N 1
ATOM 2443 C CA . LEU A 1 357 ? -17.011 -40.629 -7.414 1.00 74.49 357 LEU A CA 1
ATOM 2444 C C . LEU A 1 357 ? -17.250 -41.431 -6.136 1.00 80.65 357 LEU A C 1
ATOM 2445 O O . LEU A 1 357 ? -18.391 -41.723 -5.782 1.00 77.03 357 LEU A O 1
ATOM 2450 N N . TYR A 1 358 ? -16.169 -41.772 -5.440 1.00 71.42 358 TYR A N 1
ATOM 2451 C CA . TYR A 1 358 ? -16.265 -42.551 -4.208 1.00 67.39 358 TYR A CA 1
ATOM 2452 C C . TYR A 1 358 ? -15.959 -41.707 -2.973 1.00 68.67 358 TYR A C 1
ATOM 2453 O O . TYR A 1 358 ? -16.436 -41.998 -1.876 1.00 63.89 358 TYR A O 1
ATOM 2462 N N . GLY A 1 359 ? -15.159 -40.662 -3.156 1.00 66.90 359 GLY A N 1
ATOM 2463 C CA . GLY A 1 359 ? -14.792 -39.781 -2.062 1.00 60.95 359 GLY A CA 1
ATOM 2464 C C . GLY A 1 359 ? -13.997 -38.587 -2.549 1.00 64.41 359 GLY A C 1
ATOM 2465 O O . GLY A 1 359 ? -13.454 -38.607 -3.653 1.00 67.20 359 GLY A O 1
ATOM 2466 N N . LEU A 1 360 ? -13.925 -37.543 -1.730 1.00 63.33 360 LEU A N 1
ATOM 2467 C CA . LEU A 1 360 ? -13.214 -36.332 -2.119 1.00 67.91 360 LEU A CA 1
ATOM 2468 C C . LEU A 1 360 ? -12.622 -35.596 -0.924 1.00 71.52 360 LEU A C 1
ATOM 2469 O O . LEU A 1 360 ? -13.108 -35.717 0.203 1.00 64.04 360 LEU A O 1
ATOM 2474 N N . LEU A 1 361 ? -11.571 -34.828 -1.190 1.00 66.58 361 LEU A N 1
ATOM 2475 C CA . LEU A 1 361 ? -10.936 -33.999 -0.178 1.00 61.94 361 LEU A CA 1
ATOM 2476 C C . LEU A 1 361 ? -10.508 -32.667 -0.787 1.00 63.95 361 LEU A C 1
ATOM 2477 O O . LEU A 1 361 ? -9.828 -32.633 -1.816 1.00 70.82 361 LEU A O 1
ATOM 2482 N N . ARG A 1 362 ? -10.914 -31.575 -0.148 1.00 58.97 362 ARG A N 1
ATOM 2483 C CA . ARG A 1 362 ? -10.517 -30.241 -0.578 1.00 51.67 362 ARG A CA 1
ATOM 2484 C C . ARG A 1 362 ? -9.367 -29.724 0.281 1.00 60.04 362 ARG A C 1
ATOM 2485 O O . ARG A 1 362 ? -9.528 -29.508 1.482 1.00 70.03 362 ARG A O 1
ATOM 2493 N N . LEU A 1 363 ? -8.208 -29.531 -0.341 1.00 57.94 363 LEU A N 1
ATOM 2494 C CA . LEU A 1 363 ? -7.027 -29.050 0.366 1.00 62.72 363 LEU A CA 1
ATOM 2495 C C . LEU A 1 363 ? -6.607 -27.678 -0.144 1.00 70.40 363 LEU A C 1
ATOM 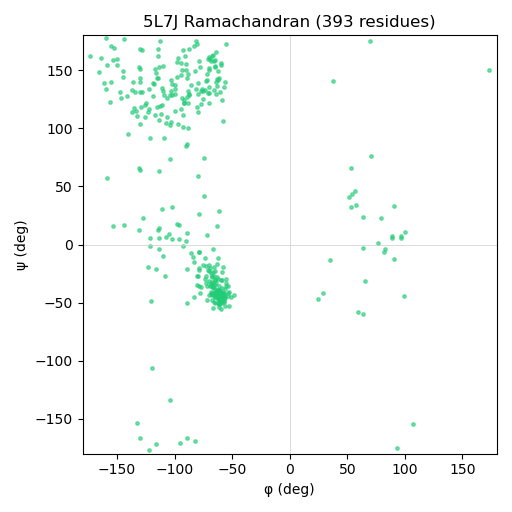2496 O O . LEU A 1 363 ? -6.269 -27.524 -1.312 1.00 71.80 363 LEU A O 1
ATOM 2501 N N . ARG A 1 364 ? -6.623 -26.680 0.732 1.00 68.73 364 ARG A N 1
ATOM 2502 C CA . ARG A 1 364 ? -6.233 -25.335 0.329 1.00 64.62 364 ARG A CA 1
ATOM 2503 C C . ARG A 1 364 ? -4.825 -24.968 0.782 1.00 74.13 364 ARG A C 1
ATOM 2504 O O . ARG A 1 364 ? -4.472 -25.128 1.949 1.00 74.59 364 ARG A O 1
ATOM 2512 N N . ILE A 1 365 ? -4.025 -24.491 -0.166 1.00 79.86 365 ILE A N 1
ATOM 2513 C CA . ILE A 1 365 ? -2.764 -23.829 0.127 1.00 80.84 365 ILE A CA 1
ATOM 2514 C C . ILE A 1 365 ? -3.051 -22.333 0.209 1.00 81.39 365 ILE A C 1
ATOM 2515 O O . ILE A 1 365 ? -3.191 -21.665 -0.821 1.00 77.13 365 ILE A O 1
ATOM 2520 N N . PRO A 1 366 ? -3.157 -21.810 1.441 1.00 85.38 366 PRO A N 1
ATOM 2521 C CA . PRO A 1 366 ? -3.657 -20.460 1.727 1.00 85.01 366 PRO A CA 1
ATOM 2522 C C . PRO A 1 366 ? -2.733 -19.343 1.261 1.00 81.20 366 PRO A C 1
ATOM 2523 O O . PRO A 1 366 ? -1.532 -19.553 1.088 1.00 82.86 366 PRO A O 1
ATOM 2527 N N . CYS A 1 367 ? -3.307 -18.159 1.067 1.00 84.29 367 CYS A N 1
ATOM 2528 C CA . CYS A 1 367 ? -2.542 -16.970 0.720 1.00 94.78 367 CYS A CA 1
ATOM 2529 C C . CYS A 1 367 ? -1.907 -16.377 1.974 1.00 104.66 367 CYS A C 1
ATOM 2530 O O . CYS A 1 367 ? -0.868 -15.719 1.908 1.00 115.17 367 CYS A O 1
ATOM 2533 N N . ALA A 1 368 ? -2.543 -16.622 3.115 1.00 103.90 368 ALA A N 1
ATOM 2534 C CA . ALA A 1 368 ? -2.041 -16.152 4.401 1.00 105.65 368 ALA A CA 1
ATOM 2535 C C . ALA A 1 368 ? -2.514 -17.066 5.526 1.00 105.63 368 ALA A C 1
ATOM 2536 O O . ALA A 1 368 ? -3.373 -17.923 5.321 1.00 110.10 368 ALA A O 1
ATOM 2538 N N . SER A 1 369 ? -1.950 -16.879 6.714 1.00 107.37 369 SER A N 1
ATOM 2539 C CA . SER A 1 369 ? -2.325 -17.688 7.868 1.00 111.61 369 SER A CA 1
ATOM 2540 C C . SER A 1 369 ? -3.230 -16.914 8.818 1.00 120.68 369 SER A C 1
ATOM 2541 O O . SER A 1 369 ? -2.801 -16.488 9.890 1.00 128.07 369 SER A O 1
ATOM 2544 N N . LEU A 1 370 ? -4.484 -16.738 8.416 1.00 119.07 370 LEU A N 1
ATOM 2545 C CA . LEU A 1 370 ? -5.460 -16.026 9.234 1.00 116.12 370 LEU A CA 1
ATOM 2546 C C . LEU A 1 370 ? -5.827 -16.757 10.536 1.00 111.00 370 LEU A C 1
ATOM 2547 O O . LEU A 1 370 ? -5.944 -16.113 11.579 1.00 111.92 370 LEU A O 1
ATOM 2552 N N . PRO A 1 371 ? -6.023 -18.091 10.491 1.00 103.03 371 PRO A N 1
ATOM 2553 C CA . PRO A 1 371 ? -6.291 -18.754 11.774 1.00 101.87 371 PRO A CA 1
ATOM 2554 C C . PRO A 1 371 ? -5.099 -18.714 12.728 1.00 110.63 371 PRO A C 1
ATOM 2555 O O . PRO A 1 371 ? -3.973 -19.004 12.322 1.00 113.57 371 PRO A O 1
ATOM 2559 N N . VAL A 1 372 ? -5.354 -18.352 13.982 1.00 111.90 372 VAL A N 1
ATOM 2560 C CA . VAL A 1 372 ? -4.315 -18.342 15.006 1.00 108.65 372 VAL A CA 1
ATOM 2561 C C . VAL A 1 372 ? -4.284 -19.682 15.741 1.00 105.72 372 VAL A C 1
ATOM 2562 O O . VAL A 1 372 ? -5.283 -20.107 16.321 1.00 103.94 372 VAL A O 1
ATOM 2566 N N . LEU A 1 373 ? -3.134 -20.349 15.705 1.00 110.58 373 LEU A N 1
ATOM 2567 C CA . LEU A 1 373 ? -3.016 -21.689 16.272 1.00 110.19 373 LEU A CA 1
ATOM 2568 C C . LEU A 1 373 ? -1.957 -21.774 17.372 1.00 116.33 373 LEU A C 1
ATOM 2569 O O . LEU A 1 373 ? -1.752 -22.833 17.965 1.00 114.46 373 LEU A O 1
ATOM 2574 N N . GLY A 1 374 ? -1.285 -20.658 17.633 1.00 123.64 374 GLY A N 1
ATOM 2575 C CA . GLY A 1 374 ? -0.395 -20.549 18.776 1.00 134.92 374 GLY A CA 1
ATOM 2576 C C . GLY A 1 374 ? 0.905 -21.331 18.719 1.00 143.94 374 GLY A C 1
ATOM 2577 O O . GLY A 1 374 ? 1.036 -22.376 19.358 1.00 149.22 374 GLY A O 1
ATOM 2578 N N . GLN A 1 375 ? 1.861 -20.822 17.946 1.00 146.07 375 GLN A N 1
ATOM 2579 C CA . GLN A 1 375 ? 3.250 -21.289 17.968 1.00 144.66 375 GLN A CA 1
ATOM 2580 C C . GLN A 1 375 ? 3.463 -22.770 17.637 1.00 150.28 375 GLN A C 1
ATOM 2581 O O . GLN A 1 375 ? 4.210 -23.092 16.712 1.00 154.70 375 GLN A O 1
ATOM 2587 N N . LYS A 1 376 ? 2.830 -23.661 18.401 1.00 149.00 376 LYS A N 1
ATOM 2588 C CA . LYS A 1 376 ? 3.027 -25.105 18.239 1.00 145.84 376 LYS A CA 1
ATOM 2589 C C . LYS A 1 376 ? 2.789 -25.560 16.802 1.00 142.04 376 LYS A C 1
ATOM 2590 O O . LYS A 1 376 ? 3.468 -26.458 16.303 1.00 143.22 376 LYS A O 1
ATOM 2596 N N . TYR A 1 377 ? 1.825 -24.931 16.140 1.00 139.55 377 TYR A N 1
ATOM 2597 C CA . TYR A 1 377 ? 1.580 -25.198 14.731 1.00 139.77 377 TYR A CA 1
ATOM 2598 C C . TYR A 1 377 ? 2.079 -24.015 13.904 1.00 149.94 377 TYR A C 1
ATOM 2599 O O . TYR A 1 377 ? 1.703 -22.868 14.147 1.00 156.25 377 TYR A O 1
ATOM 2608 N N . GLY A 1 378 ? 2.939 -24.319 12.934 1.00 147.98 378 GLY A N 1
ATOM 2609 C CA . GLY A 1 378 ? 3.747 -23.329 12.240 1.00 145.50 378 GLY A CA 1
ATOM 2610 C C . GLY A 1 378 ? 3.055 -22.155 11.575 1.00 139.11 378 GLY A C 1
ATOM 2611 O O . GLY A 1 378 ? 1.828 -22.091 11.494 1.00 136.06 378 GLY A O 1
ATOM 2612 N N . ALA A 1 379 ? 3.868 -21.220 11.091 1.00 138.34 379 ALA A N 1
ATOM 2613 C CA . ALA A 1 379 ? 3.376 -20.007 10.447 1.00 132.60 379 ALA A CA 1
ATOM 2614 C C . ALA A 1 379 ? 2.624 -20.319 9.158 1.00 127.45 379 ALA A C 1
ATOM 2615 O O . ALA A 1 379 ? 1.709 -19.592 8.778 1.00 135.94 379 ALA A O 1
ATOM 2617 N N . LYS A 1 380 ? 3.016 -21.394 8.484 1.00 115.65 380 LYS A N 1
ATOM 2618 C CA . LYS A 1 380 ? 2.321 -21.820 7.275 1.00 108.09 380 LYS A CA 1
ATOM 2619 C C . LYS A 1 380 ? 1.608 -23.148 7.497 1.00 104.10 380 LYS A C 1
ATOM 2620 O O . LYS A 1 380 ? 2.235 -24.162 7.806 1.00 107.50 380 LYS A O 1
ATOM 2626 N N . THR A 1 381 ? 0.289 -23.128 7.339 1.00 96.80 381 THR A N 1
ATOM 2627 C CA . THR A 1 381 ? -0.538 -24.297 7.608 1.00 93.65 381 THR A CA 1
ATOM 2628 C C . THR A 1 381 ? -1.560 -24.522 6.499 1.00 86.79 381 THR A C 1
ATOM 2629 O O . THR A 1 381 ? -2.254 -23.594 6.086 1.00 87.87 381 THR A O 1
ATOM 2633 N N . GLY A 1 382 ? -1.644 -25.758 6.019 1.00 83.06 382 GLY A N 1
ATOM 2634 C CA . GLY A 1 382 ? -2.630 -26.120 5.018 1.00 79.20 382 GLY A CA 1
ATOM 2635 C C . GLY A 1 382 ? -3.999 -26.325 5.636 1.00 72.60 382 GLY A C 1
ATOM 2636 O O . GLY A 1 382 ? -4.117 -26.582 6.834 1.00 75.43 382 GLY A O 1
ATOM 2637 N N . LEU A 1 383 ? -5.037 -26.214 4.815 1.00 68.76 383 LEU A N 1
ATOM 2638 C CA . LEU A 1 383 ? -6.408 -26.338 5.295 1.00 69.64 383 LEU A CA 1
ATOM 2639 C C . LEU A 1 383 ? -7.191 -27.395 4.526 1.00 69.58 383 LEU A C 1
ATOM 2640 O O . LEU A 1 383 ? -7.348 -27.301 3.310 1.00 72.29 383 LEU A O 1
ATOM 2645 N N . VAL A 1 384 ? -7.680 -28.402 5.241 1.00 70.24 384 VAL A N 1
ATOM 2646 C CA . VAL A 1 384 ? -8.590 -29.374 4.651 1.00 63.38 384 VAL A CA 1
ATOM 2647 C C . VAL A 1 384 ? -10.014 -28.858 4.813 1.00 70.38 384 VAL A C 1
ATOM 2648 O O . VAL A 1 384 ? -10.611 -28.969 5.884 1.00 73.33 384 VAL A O 1
ATOM 2652 N N . ARG A 1 385 ? -10.546 -28.278 3.743 1.00 60.17 385 ARG A N 1
ATOM 2653 C CA . ARG A 1 385 ? -11.838 -27.605 3.797 1.00 56.27 385 ARG A CA 1
ATOM 2654 C C . ARG A 1 385 ? -13.000 -28.591 3.748 1.00 48.93 385 ARG A C 1
ATOM 2655 O O . ARG A 1 385 ? -14.117 -28.264 4.150 1.00 51.98 385 ARG A O 1
ATOM 2663 N N . GLU A 1 386 ? -12.734 -29.797 3.258 1.00 51.20 386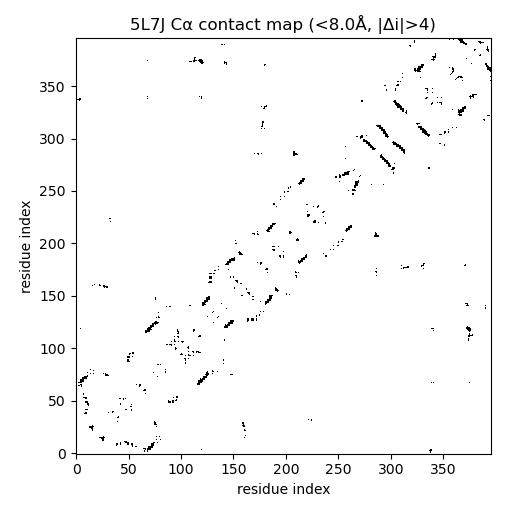 GLU A N 1
ATOM 2664 C CA . GLU A 1 386 ? -13.760 -30.831 3.208 1.00 53.09 386 GLU A CA 1
ATOM 2665 C C . GLU A 1 386 ? -13.159 -32.222 3.055 1.00 54.93 386 GLU A C 1
ATOM 2666 O O . GLU A 1 386 ? -12.199 -32.418 2.313 1.00 56.57 386 GLU A O 1
ATOM 2672 N N . LEU A 1 387 ? -13.730 -33.179 3.777 1.00 57.31 387 LEU A N 1
ATOM 2673 C CA . LEU A 1 387 ? -13.428 -34.590 3.584 1.00 59.62 387 LEU A CA 1
ATOM 2674 C C . LEU A 1 387 ? -14.743 -35.349 3.522 1.00 66.40 387 LEU A C 1
ATOM 2675 O O . LEU A 1 387 ? -15.450 -35.462 4.523 1.00 68.32 387 LEU A O 1
ATOM 2680 N N . HIS A 1 388 ? -15.080 -35.856 2.343 1.00 64.41 388 HIS A N 1
ATOM 2681 C CA . HIS A 1 388 ? -16.363 -36.519 2.159 1.00 64.60 388 HIS A CA 1
ATOM 2682 C C . HIS A 1 388 ? -16.196 -37.880 1.493 1.00 73.72 388 HIS A C 1
ATOM 2683 O O . HIS A 1 388 ? -15.963 -37.966 0.288 1.00 78.05 388 HIS A O 1
ATOM 2690 N N . VAL A 1 389 ? -16.305 -38.941 2.285 1.00 67.91 389 VAL A N 1
ATOM 2691 C CA . VAL A 1 389 ? -16.302 -40.295 1.750 1.00 70.14 389 VAL A CA 1
ATOM 2692 C C . VAL A 1 389 ? -17.736 -40.726 1.502 1.00 74.62 389 VAL A C 1
ATOM 2693 O O . VAL A 1 389 ? -18.506 -40.925 2.441 1.00 72.78 389 VAL A O 1
ATOM 2697 N N . TYR A 1 390 ? -18.084 -40.870 0.229 1.00 90.10 390 TYR A N 1
ATOM 2698 C CA . TYR A 1 390 ? -19.477 -41.016 -0.169 1.00 97.42 390 TYR A CA 1
ATOM 2699 C C . TYR A 1 390 ? -20.146 -42.272 0.383 1.00 95.50 390 TYR A C 1
ATOM 2700 O O . TYR A 1 390 ? -19.527 -43.332 0.481 1.00 87.13 390 TYR A O 1
ATOM 2709 N N . GLY A 1 391 ? -21.420 -42.133 0.747 1.00 109.09 391 GLY A N 1
ATOM 2710 C CA . GLY A 1 391 ? -22.144 -40.885 0.554 1.00 121.72 391 GLY A CA 1
ATOM 2711 C C . GLY A 1 391 ? -22.234 -39.961 1.753 1.00 129.42 391 GLY A C 1
ATOM 2712 O O . GLY A 1 391 ? -23.076 -39.063 1.784 1.00 134.00 391 GLY A O 1
ATOM 2713 N N . THR A 1 392 ? -21.365 -40.164 2.740 1.00 125.09 392 THR A N 1
ATOM 2714 C CA . THR A 1 392 ? -21.563 -39.531 4.041 1.00 112.32 392 THR A CA 1
ATOM 2715 C C . THR A 1 392 ? -20.338 -38.799 4.595 1.00 105.20 392 THR A C 1
ATOM 2716 O O . THR A 1 392 ? -19.367 -38.538 3.882 1.00 91.14 392 THR A O 1
ATOM 2720 N N . GLU A 1 393 ? -20.412 -38.471 5.882 1.00 112.37 393 GLU A N 1
ATOM 2721 C CA . GLU A 1 393 ? -19.315 -37.839 6.604 1.00 108.85 393 GLU A CA 1
ATOM 2722 C C . GLU A 1 393 ? -18.819 -38.792 7.688 1.00 101.84 393 GLU A C 1
ATOM 2723 O O . GLU A 1 393 ? -19.612 -39.505 8.305 1.00 102.01 393 GLU A O 1
ATOM 2729 N N . LEU A 1 394 ? -17.512 -38.806 7.921 1.00 92.39 394 LEU A N 1
ATOM 2730 C CA . LEU A 1 394 ? -16.926 -39.710 8.905 1.00 89.17 394 LEU A CA 1
ATOM 2731 C C . LEU A 1 394 ? -16.907 -39.069 10.292 1.00 90.12 394 LEU A C 1
ATOM 2732 O O . LEU A 1 394 ? -16.317 -38.006 10.482 1.00 86.69 394 LEU A O 1
ATOM 2737 N N . SER A 1 395 ? -17.556 -39.718 11.256 1.00 91.86 395 SER A N 1
ATOM 2738 C CA . SER A 1 395 ? -17.699 -39.153 12.597 1.00 95.45 395 SER A CA 1
ATOM 2739 C C . SER A 1 395 ? -17.098 -40.038 13.691 1.00 102.55 395 SER A C 1
ATOM 2740 O O . SER A 1 395 ? -16.350 -39.557 14.542 1.00 96.92 395 SER A O 1
ATOM 2743 N N . LEU A 1 396 ? -17.433 -41.325 13.668 1.00 106.25 396 LEU A N 1
ATOM 2744 C CA . LEU A 1 396 ? -16.977 -42.256 14.697 1.00 104.80 396 LEU A CA 1
ATOM 2745 C C . LEU A 1 396 ? -15.478 -42.527 14.608 1.00 103.70 396 LEU A C 1
ATOM 2746 O O . LEU A 1 396 ? -14.859 -42.317 13.565 1.00 103.86 396 LEU A O 1
ATOM 2751 N N . GLY A 1 397 ? -14.901 -42.996 15.711 1.00 107.21 397 GLY A N 1
ATOM 2752 C CA . GLY A 1 397 ? -13.482 -43.299 15.761 1.00 105.08 397 GLY A CA 1
ATOM 2753 C C . GLY A 1 397 ? -13.175 -44.566 16.538 1.00 105.62 397 GLY A C 1
ATOM 2754 O O . GLY A 1 397 ? -13.806 -45.603 16.331 1.00 108.05 397 GLY A O 1
ATOM 2755 N N . HIS A 1 406 ? -13.357 -50.458 4.176 1.00 129.28 406 HIS A N 1
ATOM 2756 C CA . HIS A 1 406 ? -14.333 -49.472 4.627 1.00 136.65 406 HIS A CA 1
ATOM 2757 C C . HIS A 1 406 ? -13.656 -48.394 5.474 1.00 143.01 406 HIS A C 1
ATOM 2758 O O . HIS A 1 406 ? -12.754 -48.691 6.263 1.00 153.96 406 HIS A O 1
ATOM 2765 N N . ARG A 1 407 ? -14.089 -47.146 5.283 1.00 133.28 407 ARG A N 1
ATOM 2766 C CA . ARG A 1 407 ? -13.499 -45.962 5.924 1.00 120.87 407 ARG A CA 1
ATOM 2767 C C . ARG A 1 407 ? -12.041 -45.718 5.512 1.00 111.70 407 ARG A C 1
ATOM 2768 O O . ARG A 1 407 ? -11.437 -44.724 5.919 1.00 96.43 407 ARG A O 1
ATOM 2776 N N . GLY A 1 408 ? -11.486 -46.613 4.697 1.00 108.08 408 GLY A N 1
ATOM 2777 C CA . GLY A 1 408 ? -10.100 -46.519 4.273 1.00 97.13 408 GLY A CA 1
ATOM 2778 C C . GLY A 1 408 ? -9.847 -45.373 3.314 1.00 84.96 408 GLY A C 1
ATOM 2779 O O . GLY A 1 408 ? -8.762 -44.790 3.307 1.00 93.20 408 GLY A O 1
ATOM 2780 N N . LEU A 1 409 ? -10.856 -45.048 2.509 1.00 72.97 409 LEU A N 1
ATOM 2781 C CA . LEU A 1 409 ? -10.749 -43.983 1.516 1.00 72.03 409 LEU A CA 1
ATOM 2782 C C . LEU A 1 409 ? -10.446 -42.634 2.161 1.00 72.24 409 LEU A C 1
ATOM 2783 O O . LEU A 1 409 ? -9.662 -41.850 1.626 1.00 67.60 409 LEU A O 1
ATOM 2788 N N . GLY A 1 410 ? -11.063 -42.371 3.310 1.00 76.47 410 GLY A N 1
ATOM 2789 C CA . GLY A 1 410 ? -10.818 -41.141 4.041 1.00 56.53 410 GLY A CA 1
ATOM 2790 C C . GLY A 1 410 ? -9.388 -41.067 4.527 1.00 61.10 410 GLY A C 1
ATOM 2791 O O . GLY A 1 410 ? -8.732 -40.034 4.393 1.00 73.69 410 GLY A O 1
ATOM 2792 N N . ARG A 1 411 ? -8.908 -42.172 5.090 1.00 59.99 411 ARG A N 1
ATOM 2793 C CA . ARG A 1 411 ? -7.529 -42.260 5.554 1.00 73.54 411 ARG A CA 1
ATOM 2794 C C . ARG A 1 411 ? -6.540 -42.035 4.417 1.00 73.00 411 ARG A C 1
ATOM 2795 O O . ARG A 1 411 ? -5.536 -41.350 4.588 1.00 78.94 411 ARG A O 1
ATOM 2803 N N . LYS A 1 412 ? -6.827 -42.620 3.259 1.00 76.74 412 LYS A N 1
ATOM 2804 C CA . LYS A 1 412 ? -5.948 -42.491 2.100 1.00 79.04 412 LYS A CA 1
ATOM 2805 C C . LYS A 1 412 ? -5.942 -41.062 1.559 1.00 71.12 412 LYS A C 1
ATOM 2806 O O . LYS A 1 412 ? -4.884 -40.517 1.217 1.00 81.27 412 LYS A O 1
ATOM 2812 N N . LEU A 1 413 ? -7.127 -40.462 1.484 1.00 64.19 413 LEU A N 1
ATOM 2813 C CA . LEU A 1 413 ? -7.260 -39.071 1.066 1.00 69.06 413 LEU A CA 1
ATOM 2814 C C . LEU A 1 413 ? -6.479 -38.138 1.984 1.00 76.44 413 LEU A C 1
ATOM 2815 O O . LEU A 1 413 ? -5.729 -37.279 1.522 1.00 79.12 413 LEU A O 1
ATOM 2820 N N . LEU A 1 414 ? -6.654 -38.322 3.289 1.00 74.07 414 LEU A N 1
ATOM 2821 C CA . LEU A 1 414 ? -5.947 -37.509 4.276 1.00 73.87 414 LEU A CA 1
ATOM 2822 C C . LEU A 1 414 ? -4.437 -37.719 4.200 1.00 76.66 414 LEU A C 1
ATOM 2823 O O . LEU A 1 414 ? -3.667 -36.767 4.333 1.00 75.95 414 LEU A O 1
ATOM 2828 N N . ALA A 1 415 ? -4.022 -38.963 3.978 1.00 75.18 415 ALA A N 1
ATOM 2829 C CA . ALA A 1 415 ? -2.605 -39.293 3.854 1.00 78.44 415 ALA A CA 1
ATOM 2830 C C . ALA A 1 415 ? -1.988 -38.584 2.653 1.00 79.33 415 ALA A C 1
ATOM 2831 O O . ALA A 1 415 ? -0.890 -38.023 2.742 1.00 79.24 415 ALA A O 1
ATOM 2833 N N . GLU A 1 416 ? -2.699 -38.611 1.529 1.00 84.06 416 GLU A N 1
ATOM 2834 C CA . GLU A 1 416 ? -2.234 -37.922 0.332 1.00 85.70 416 GLU A CA 1
ATOM 2835 C C . GLU A 1 416 ? -2.187 -36.414 0.558 1.00 84.13 416 GLU A C 1
ATOM 2836 O O . GLU A 1 416 ? -1.270 -35.738 0.093 1.00 90.12 416 GLU A O 1
ATOM 2842 N N . ALA A 1 417 ? -3.179 -35.894 1.275 1.00 80.04 417 ALA A N 1
ATOM 2843 C CA . ALA A 1 417 ? -3.223 -34.473 1.603 1.00 72.94 417 ALA A CA 1
ATOM 2844 C C . ALA A 1 417 ? -1.996 -34.059 2.413 1.00 81.16 417 ALA A C 1
ATOM 2845 O O . ALA A 1 417 ? -1.330 -33.073 2.092 1.00 85.98 417 ALA A O 1
ATOM 2847 N N . GLU A 1 418 ? -1.704 -34.826 3.459 1.00 77.32 418 GLU A N 1
ATOM 2848 C CA . GLU A 1 418 ? -0.544 -34.577 4.308 1.00 79.88 418 GLU A CA 1
ATOM 2849 C C . GLU A 1 418 ? 0.751 -34.675 3.510 1.00 88.48 418 GLU A C 1
ATOM 2850 O O . GLU A 1 418 ? 1.662 -33.865 3.691 1.00 88.90 418 GLU A O 1
ATOM 2856 N N . CYS A 1 419 ? 0.825 -35.666 2.625 1.00 93.77 419 CYS A N 1
ATOM 2857 C CA . CYS A 1 419 ? 2.003 -35.855 1.782 1.00 100.74 419 CYS A CA 1
ATOM 2858 C C . CYS A 1 419 ? 2.243 -34.647 0.876 1.00 100.96 419 CYS A C 1
ATOM 2859 O O . CYS A 1 419 ? 3.360 -34.126 0.801 1.00 106.14 419 CYS A O 1
ATOM 2862 N N . LEU A 1 420 ? 1.189 -34.205 0.196 1.00 97.85 420 LEU A N 1
ATOM 2863 C CA . LEU A 1 420 ? 1.269 -33.051 -0.695 1.00 101.76 420 LEU A CA 1
ATOM 2864 C C . LEU A 1 420 ? 1.641 -31.784 0.067 1.00 102.75 420 LEU A C 1
ATOM 2865 O O . LEU A 1 420 ? 2.478 -31.002 -0.383 1.00 107.84 420 LEU A O 1
ATOM 2870 N N . ALA A 1 421 ? 1.014 -31.590 1.223 1.00 95.59 421 ALA A N 1
ATOM 2871 C CA . ALA A 1 421 ? 1.249 -30.399 2.030 1.00 92.53 421 ALA A CA 1
ATOM 2872 C C . ALA A 1 421 ? 2.663 -30.370 2.599 1.00 92.75 421 ALA A C 1
ATOM 2873 O O . ALA A 1 421 ? 3.247 -29.300 2.768 1.00 92.59 421 ALA A O 1
ATOM 2875 N N . ARG A 1 422 ? 3.213 -31.545 2.891 1.00 92.71 422 ARG A N 1
ATOM 2876 C CA . ARG A 1 422 ? 4.538 -31.629 3.498 1.00 98.86 422 ARG A CA 1
ATOM 2877 C C . ARG A 1 422 ? 5.662 -31.534 2.470 1.00 103.35 422 ARG A C 1
ATOM 2878 O O . ARG A 1 422 ? 6.635 -30.809 2.671 1.00 110.54 422 ARG A O 1
ATOM 2886 N N . ASP A 1 423 ? 5.525 -32.266 1.370 1.00 105.75 423 ASP A N 1
ATOM 2887 C CA . ASP A 1 423 ? 6.609 -32.375 0.396 1.00 111.45 423 ASP A CA 1
ATOM 2888 C C . ASP A 1 423 ? 6.574 -31.302 -0.689 1.00 111.66 423 ASP A C 1
ATOM 2889 O O . ASP A 1 423 ? 7.582 -30.649 -0.957 1.00 111.02 423 ASP A O 1
ATOM 2894 N N . GLU A 1 424 ? 5.416 -31.124 -1.314 1.00 106.94 424 GLU A N 1
ATOM 2895 C CA . GLU A 1 424 ? 5.313 -30.250 -2.477 1.00 103.20 424 GLU A CA 1
ATOM 2896 C C . GLU A 1 424 ? 5.252 -28.770 -2.107 1.00 102.12 424 GLU A C 1
ATOM 2897 O O . GLU A 1 424 ? 5.796 -27.925 -2.818 1.00 103.24 424 GLU A O 1
ATOM 2903 N N . PHE A 1 425 ? 4.599 -28.457 -0.993 1.00 93.71 425 PHE A N 1
ATOM 2904 C CA . PHE A 1 425 ? 4.403 -27.064 -0.606 1.00 95.06 425 PHE A CA 1
ATOM 2905 C C . PHE A 1 425 ? 5.149 -26.702 0.674 1.00 102.15 425 PHE A C 1
ATOM 2906 O O . PHE A 1 425 ? 5.143 -25.544 1.094 1.00 103.60 425 PHE A O 1
ATOM 2914 N N . GLY A 1 426 ? 5.791 -27.695 1.283 1.00 106.44 426 GLY A N 1
ATOM 2915 C CA . GLY A 1 426 ? 6.620 -27.482 2.458 1.00 107.32 426 GLY A CA 1
ATOM 2916 C C . GLY A 1 426 ? 5.912 -26.820 3.625 1.00 108.11 426 GLY A C 1
ATOM 2917 O O . GLY A 1 426 ? 6.442 -25.891 4.234 1.00 105.40 426 GLY A O 1
ATOM 2918 N N . LEU A 1 427 ? 4.713 -27.300 3.939 1.00 106.30 427 LEU A N 1
ATOM 2919 C CA . LEU A 1 427 ? 3.930 -26.739 5.034 1.00 103.77 427 LEU A CA 1
ATOM 2920 C C . LEU A 1 427 ? 4.229 -27.450 6.350 1.00 108.86 427 LEU A C 1
ATOM 2921 O O . LEU A 1 427 ? 4.559 -28.636 6.365 1.00 110.58 427 LEU A O 1
ATOM 2926 N N . ASP A 1 428 ? 4.108 -26.718 7.452 1.00 111.15 428 ASP A N 1
ATOM 2927 C CA . ASP A 1 428 ? 4.453 -27.245 8.768 1.00 111.37 428 ASP A CA 1
ATOM 2928 C C . ASP A 1 428 ? 3.383 -28.173 9.331 1.00 109.34 428 ASP A C 1
ATOM 2929 O O . ASP A 1 428 ? 3.698 -29.159 9.999 1.00 110.28 428 ASP A O 1
ATOM 2934 N N . SER A 1 429 ? 2.119 -27.858 9.066 1.00 100.39 429 SER A N 1
ATOM 2935 C CA . SER A 1 429 ? 1.022 -28.612 9.661 1.00 92.13 429 SER A CA 1
ATOM 2936 C C . SER A 1 429 ? -0.258 -28.551 8.836 1.00 89.13 429 SER A C 1
ATOM 2937 O O . SER A 1 429 ? -0.356 -27.793 7.873 1.00 89.06 429 SER A O 1
ATOM 2940 N N . LEU A 1 430 ? -1.235 -29.365 9.226 1.00 88.93 430 LEU A N 1
ATOM 2941 C CA . LEU A 1 430 ? -2.556 -29.342 8.612 1.00 80.08 430 LEU A CA 1
ATOM 2942 C C . LEU A 1 430 ? -3.622 -28.998 9.642 1.00 76.62 430 LEU A C 1
ATOM 2943 O O . LEU A 1 430 ? -3.582 -29.480 10.778 1.00 72.49 430 LEU A O 1
ATOM 2948 N N . ALA A 1 431 ? -4.574 -28.164 9.236 1.00 69.56 431 ALA A N 1
ATOM 2949 C CA . ALA A 1 431 ? -5.696 -27.798 10.089 1.00 69.31 431 ALA A CA 1
ATOM 2950 C C . ALA A 1 431 ? -7.013 -28.148 9.407 1.00 71.11 431 ALA A C 1
ATOM 2951 O O . ALA A 1 431 ? -7.205 -27.867 8.224 1.00 68.69 431 ALA A O 1
ATOM 2953 N N . ILE A 1 432 ? -7.914 -28.768 10.161 1.00 70.67 432 ILE A N 1
ATOM 2954 C CA . ILE A 1 432 ? -9.185 -29.230 9.621 1.00 62.61 432 ILE A CA 1
ATOM 2955 C C . ILE A 1 432 ? -10.361 -28.690 10.424 1.00 66.81 432 ILE A C 1
ATOM 2956 O O . ILE A 1 432 ? -10.584 -29.103 11.559 1.00 62.38 432 ILE A O 1
ATOM 2961 N N . LEU A 1 433 ? -11.119 -27.774 9.833 1.00 60.48 433 LEU A N 1
ATOM 2962 C CA . LEU A 1 433 ? -12.283 -27.211 10.507 1.00 62.86 433 LEU A CA 1
ATOM 2963 C C . LEU A 1 433 ? -13.424 -28.226 10.535 1.00 64.03 433 LEU A C 1
ATOM 2964 O O . LEU A 1 433 ? -14.402 -28.102 9.800 1.00 66.25 433 LEU A O 1
ATOM 2969 N N . SER A 1 434 ? -13.285 -29.230 11.394 1.00 64.06 434 SER A N 1
ATOM 2970 C CA . SER A 1 434 ? -14.250 -30.320 11.479 1.00 62.37 434 SER A CA 1
ATOM 2971 C C . SER A 1 434 ? -15.513 -29.934 12.238 1.00 57.53 434 SER A C 1
ATOM 2972 O O . SER A 1 434 ? -15.490 -29.056 13.100 1.00 63.32 434 SER A O 1
ATOM 2975 N N . GLY A 1 435 ? -16.618 -30.598 11.910 1.00 49.84 435 GLY A N 1
ATOM 2976 C CA . GLY A 1 435 ? -17.821 -30.498 12.715 1.00 47.93 435 GLY A CA 1
ATOM 2977 C C . GLY A 1 435 ? -17.518 -31.109 14.069 1.00 53.35 435 GLY A C 1
ATOM 2978 O O . GLY A 1 435 ? -16.650 -31.980 14.168 1.00 49.88 435 GLY A O 1
ATOM 2979 N N . VAL A 1 436 ? -18.209 -30.659 15.112 1.00 54.13 436 VAL A N 1
ATOM 2980 C CA . VAL A 1 436 ? -17.922 -31.148 16.458 1.00 60.13 436 VAL A CA 1
ATOM 2981 C C . VAL A 1 436 ? -18.121 -32.662 16.546 1.00 65.90 436 VAL A C 1
ATOM 2982 O O . VAL A 1 436 ? -17.228 -33.389 16.995 1.00 66.82 436 VAL A O 1
ATOM 2986 N N . GLY A 1 437 ? -19.262 -33.137 16.056 1.00 55.08 437 GLY A N 1
ATOM 2987 C CA . GLY A 1 437 ? -19.608 -34.544 16.128 1.00 59.62 437 GLY A CA 1
ATOM 2988 C C . GLY A 1 437 ? -18.727 -35.449 15.289 1.00 54.04 437 GLY A C 1
ATOM 2989 O O . GLY A 1 437 ? -18.881 -36.672 15.317 1.00 62.85 437 GLY A O 1
ATOM 2990 N N . ALA A 1 438 ? -17.803 -34.853 14.542 1.00 51.58 438 ALA A N 1
ATOM 2991 C CA . ALA A 1 438 ? -16.878 -35.619 13.721 1.00 58.20 438 ALA A CA 1
ATOM 2992 C C . ALA A 1 438 ? -15.458 -35.555 14.272 1.00 59.79 438 ALA A C 1
ATOM 2993 O O . ALA A 1 438 ? -14.578 -36.291 13.814 1.00 52.64 438 ALA A O 1
ATOM 2995 N N . ARG A 1 439 ? -15.240 -34.682 15.257 1.00 61.94 439 ARG A N 1
ATOM 2996 C CA . ARG A 1 439 ? -13.896 -34.461 15.800 1.00 63.05 439 ARG A CA 1
ATOM 2997 C C . ARG A 1 439 ? -13.198 -35.767 16.181 1.00 61.82 439 ARG A C 1
ATOM 2998 O O . ARG A 1 439 ? -12.026 -35.977 15.846 1.00 70.69 439 ARG A O 1
ATOM 3006 N N . GLU A 1 440 ? -13.940 -36.644 16.852 1.00 62.84 440 GLU A N 1
ATOM 3007 C CA . GLU A 1 440 ? -13.425 -37.940 17.283 1.00 68.83 440 GLU A CA 1
ATOM 3008 C C . GLU A 1 440 ? -12.718 -38.681 16.156 1.00 72.33 440 GLU A C 1
ATOM 3009 O O . GLU A 1 440 ? -11.636 -39.238 16.362 1.00 72.25 440 GLU A O 1
ATOM 3015 N N . TYR A 1 441 ? -13.317 -38.667 14.965 1.00 69.64 441 TYR A N 1
ATOM 3016 C CA . TYR A 1 441 ? -12.719 -39.333 13.812 1.00 70.06 441 TYR A CA 1
ATOM 3017 C C . TYR A 1 441 ? -11.282 -38.868 13.625 1.00 68.66 441 TYR A C 1
ATOM 3018 O O . TYR A 1 441 ? -10.352 -39.679 13.583 1.00 77.35 441 TYR A O 1
ATOM 3027 N N . TYR A 1 442 ? -11.101 -37.554 13.559 1.00 62.61 442 TYR A N 1
ATOM 3028 C CA . TYR A 1 442 ? -9.779 -37.000 13.327 1.00 63.00 442 TYR A CA 1
ATOM 3029 C C . TYR A 1 442 ? -8.872 -37.265 14.521 1.00 71.94 442 TYR A C 1
ATOM 3030 O O . TYR A 1 442 ? -7.655 -37.392 14.367 1.00 75.63 442 TYR A O 1
ATOM 3039 N N . ARG A 1 443 ? -9.469 -37.385 15.705 1.00 65.56 443 ARG A N 1
ATOM 3040 C CA . ARG A 1 443 ? -8.693 -37.700 16.897 1.00 71.73 443 ARG A CA 1
ATOM 3041 C C . ARG A 1 443 ? -8.099 -39.097 16.782 1.00 73.96 443 ARG A C 1
ATOM 3042 O O . ARG A 1 443 ? -7.050 -39.383 17.358 1.00 76.29 443 ARG A O 1
ATOM 3050 N N . SER A 1 444 ? -8.766 -39.962 16.023 1.00 72.90 444 SER A N 1
ATOM 3051 C CA . SER A 1 444 ? -8.273 -41.320 15.839 1.00 79.28 444 SER A CA 1
ATOM 3052 C C . SER A 1 444 ? -7.141 -41.344 14.819 1.00 91.67 444 SER A C 1
ATOM 3053 O O . SER A 1 444 ? -6.499 -42.376 14.618 1.00 97.17 444 SER A O 1
ATOM 3056 N N . LEU A 1 445 ? -6.893 -40.202 14.182 1.00 87.99 445 LEU A N 1
ATOM 3057 C CA . LEU A 1 445 ? -5.879 -40.126 13.137 1.00 78.88 445 LEU A CA 1
ATOM 3058 C C . LEU A 1 445 ? -4.711 -39.221 13.524 1.00 85.26 445 LEU A C 1
ATOM 3059 O O . LEU A 1 445 ? -3.891 -38.863 12.680 1.00 95.08 445 LEU A O 1
ATOM 3064 N N . GLY A 1 446 ? -4.639 -38.856 14.800 1.00 90.46 446 GLY A N 1
ATOM 3065 C CA . GLY A 1 446 ? -3.509 -38.100 15.311 1.00 93.27 446 GLY A CA 1
ATOM 3066 C C . GLY A 1 446 ? -3.719 -36.599 15.379 1.00 92.11 446 GLY A C 1
ATOM 3067 O O . GLY A 1 446 ? -2.796 -35.851 15.704 1.00 98.16 446 GLY A O 1
ATOM 3068 N N . TYR A 1 447 ? -4.933 -36.154 15.074 1.00 82.29 447 TYR A N 1
ATOM 3069 C CA . TYR A 1 447 ? -5.257 -34.733 15.126 1.00 80.57 447 TYR A CA 1
ATOM 3070 C C . TYR A 1 447 ? -5.742 -34.338 16.517 1.00 85.64 447 TYR A C 1
ATOM 3071 O O . TYR A 1 447 ? -6.377 -35.134 17.210 1.00 91.36 447 TYR A O 1
ATOM 3080 N N . GLU A 1 448 ? -5.435 -33.110 16.925 1.00 84.74 448 GLU A N 1
ATOM 3081 C CA . GLU A 1 448 ? -5.873 -32.608 18.224 1.00 82.28 448 GLU A CA 1
ATOM 3082 C C . GLU A 1 448 ? -6.533 -31.237 18.097 1.00 82.75 448 GLU A C 1
ATOM 3083 O O . GLU A 1 448 ? -6.207 -30.460 17.200 1.00 78.32 448 GLU A O 1
ATOM 3089 N N . LEU A 1 449 ? -7.461 -30.949 19.004 1.00 79.58 449 LEU A N 1
ATOM 3090 C CA . LEU A 1 449 ? -8.256 -29.727 18.934 1.00 69.55 449 LEU A CA 1
ATOM 3091 C C . LEU A 1 449 ? -7.488 -28.492 19.398 1.00 76.63 449 LEU A C 1
ATOM 3092 O O . LEU A 1 449 ? -7.017 -28.424 20.534 1.00 89.08 449 LEU A O 1
ATOM 3097 N N . VAL A 1 450 ? -7.367 -27.522 18.499 1.00 72.97 450 VAL A N 1
ATOM 3098 C CA . VAL 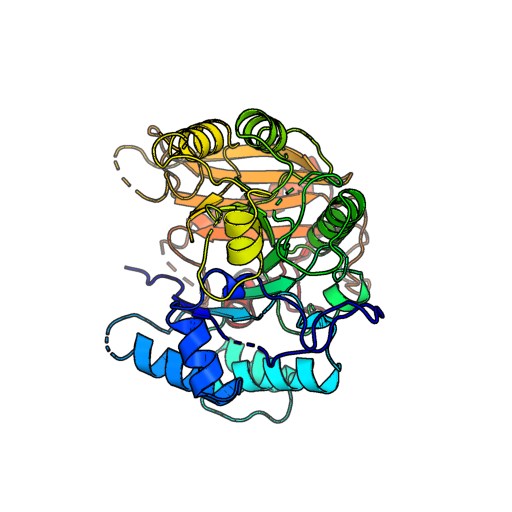A 1 450 ? -6.750 -26.235 18.786 1.00 76.54 450 VAL A CA 1
ATOM 3099 C C . VAL A 1 450 ? -7.583 -25.113 18.170 1.00 84.13 450 VAL A C 1
ATOM 3100 O O . VAL A 1 450 ? -7.699 -25.017 16.945 1.00 90.91 450 VAL A O 1
ATOM 3104 N N . ALA A 1 451 ? -8.172 -24.284 19.029 1.00 78.13 451 ALA A N 1
ATOM 3105 C CA . ALA A 1 451 ? -8.949 -23.115 18.613 1.00 77.01 451 ALA A CA 1
ATOM 3106 C C . ALA A 1 451 ? -10.026 -23.444 17.578 1.00 75.18 451 ALA A C 1
ATOM 3107 O O . ALA A 1 451 ? -10.232 -22.690 16.627 1.00 68.39 451 ALA A O 1
ATOM 3109 N N . GLY A 1 452 ? -10.704 -24.571 17.766 1.00 75.54 452 GLY A N 1
ATOM 3110 C CA . GLY A 1 452 ? -11.790 -24.964 16.886 1.00 70.04 452 GLY A CA 1
ATOM 3111 C C . GLY A 1 452 ? -11.362 -25.814 15.703 1.00 67.57 452 GLY A C 1
ATOM 3112 O O . GLY A 1 452 ? -12.201 -26.400 15.019 1.00 65.19 452 GLY A O 1
ATOM 3113 N N . TYR A 1 453 ? -10.057 -25.883 15.460 1.00 69.39 453 TYR A N 1
ATOM 3114 C CA . TYR A 1 453 ? -9.528 -26.654 14.338 1.00 69.78 453 TYR A CA 1
ATOM 3115 C C . TYR A 1 453 ? -8.915 -27.971 14.801 1.00 75.46 453 TYR A C 1
ATOM 3116 O O . TYR A 1 453 ? -8.302 -28.034 15.858 1.00 72.72 453 TYR A O 1
ATOM 3133 N N . CYS A 1 455 ? -5.968 -30.055 14.348 1.00 62.84 455 CYS A N 1
ATOM 3134 C CA . CYS A 1 455 ? -4.644 -29.807 13.794 1.00 67.79 455 CYS A CA 1
ATOM 3135 C C . CYS A 1 455 ? -3.681 -30.974 13.988 1.00 78.13 455 CYS A C 1
ATOM 3136 O O . CYS A 1 455 ? -3.790 -31.734 14.953 1.00 76.38 455 CYS A O 1
ATOM 3139 N N . LYS A 1 456 ? -2.740 -31.106 13.056 1.00 67.72 456 LYS A N 1
ATOM 3140 C CA . LYS A 1 456 ? -1.658 -32.081 13.179 1.00 83.21 456 LYS A CA 1
ATOM 3141 C C . LYS A 1 456 ? -0.376 -31.559 12.538 1.00 88.12 456 LYS A C 1
ATOM 3142 O O . LYS A 1 456 ? -0.389 -31.084 11.402 1.00 84.75 456 LYS A O 1
ATOM 3148 N N . HIS A 1 457 ? 0.729 -31.653 13.269 1.00 90.33 457 HIS A N 1
ATOM 3149 C CA . HIS A 1 457 ? 2.025 -31.238 12.748 1.00 99.63 457 HIS A CA 1
ATOM 3150 C C . HIS A 1 457 ? 2.557 -32.269 11.757 1.00 104.35 457 HIS A C 1
ATOM 3151 O O . HIS A 1 457 ? 2.560 -33.467 12.038 1.00 109.63 457 HIS A O 1
ATOM 3158 N N . LEU A 1 458 ? 3.007 -31.797 10.599 1.00 98.60 458 LEU A N 1
ATOM 3159 C CA . LEU A 1 458 ? 3.500 -32.684 9.550 1.00 100.29 458 LEU A CA 1
ATOM 3160 C C . LEU A 1 458 ? 4.929 -33.150 9.821 1.00 110.54 458 LEU A C 1
ATOM 3161 O O . LEU A 1 458 ? 5.818 -32.343 10.093 1.00 113.72 458 LEU A O 1
ATOM 3166 N N . ASP A 1 459 ? 5.136 -34.461 9.740 1.00 117.50 459 ASP A N 1
ATOM 3167 C CA . ASP A 1 459 ? 6.447 -35.058 9.973 1.00 127.07 459 ASP A CA 1
ATOM 3168 C C . ASP A 1 459 ? 6.759 -36.122 8.925 1.00 125.68 459 ASP A C 1
ATOM 3169 O O . ASP A 1 459 ? 7.857 -36.161 8.370 1.00 129.89 459 ASP A O 1
#

Secondary structure (DSSP, 8-state):
-PPPPEEEE-------SS--SSS-SS---GGGGSTT-HHHHHHHHTTT-HHHHHHHHHHHHH-----SEEEEE--B-GGGS-HHHHHHHHHHHHHHHHSS--SSHHHHHHHHTTSSSEEEEEEEEE-TTS--HHHHH--TT---EEEE-----TTSPPSSSS---HHHHHHHHHHHHHTT-EEEEE----TT--HHHHHHHH---S-TT---SEEEE-----TTSHHHHHHHHTS--PPPS---HHHHHHHHT--TT-EEEE----SSGGG---PPPEEEEEEEEETTEEEEEEEEE-TT--EEEEEEEEE-SS--S---SSS-SSEEEEEEEEETTB-------HHHHHHHHHHHHIIIIIS--SEEE----GGGHHHHHTTT---STT--EE--

Radius of gyration: 20.88 Å; Cα contacts (8 Å, |Δi|>4): 806; chains: 1; bounding box: 55×57×53 Å

Sequence (396 aa):
TISGVTPVAVTKPLPCPGKCIYCPTFAATPQSYTPESPAVLRAKSCEYQAYKQVALRLRIIQDGHPTDKVELIIGGTFLSADITYQYGFIKDCYDALNGVVAGSLEEAKTINETAQHRCVGLCIETRPDICGKAEIQRIDFGTTRVELGVQLDDDIYKLVERGHRVSDVAEATCLLREYGLKVHYHWPGLPGSSPEKDLALSRVFEDPRFCPDGLKLYPTVVEGTILEQWWKEGRRYTPYPNGTTGLIADIKALVPPYVRISRVKCRCIRCREYSGEPTLRRLDYPASGGKEIFLSFEDASDTLYGLLRLRIPCASLPVLGQKYGAKTGLVRELHVYGTELSLGHRGLGRKLLAEAECLARDEFGLDSLAILSGVGAREYYRSLGYELVAGYCKHLD

B-factor: mean 80.84, std 22.99, range [39.76, 196.68]

InterPro domains:
  IPR006638 Elp3/MiaA/NifB-like, radical SAM core domain [SM00729] (13-264)
  IPR007197 Radical SAM [PF04055] (23-208)
  IPR007197 Radical SAM [PS51918] (6-271)
  IPR007197 Radical SAM [SFLDS00029] (2-458)
  IPR016181 Acyl-CoA N-acyltransferase [SSF55729] (401-455)
  IPR032432 Radical SAM, C-terminal extension [PF16199] (225-293)
  IPR034687 Elongator complex protein 3-like [PIRSF005669] (2-458)
  IPR034687 Elongator complex protein 3-like [SFLDF00344] (2-458)
  IPR034687 Elongator complex protein 3-like [TIGR01211] (2-458)
  IPR039661 ELP3/YhcC [PTHR11135] (3-459)
  IPR058240 Radical SAM superfamily [SSF102114] (22-271)